Protein AF-A0A4D6KUK0-F1 (afdb_monomer_lite)

Foldseek 3Di:
DPPWDKDFAPPVLQVLLVCLLPPPPPPLLLLLLLLVVVLLVQLVQVVVVCVVPVPDPDAFEWEWEQDLVQQKIKIWTQGQWDALVCLRPPCDSSNSSLVSFAQKKWKWFDGQVHAIWIWIDGPHRIITIDGDPDDPDDNGTMMIMGRGDPPDPVSSVCSDPVSVLVSCVVRVLLRLHFYWYADPPDPPRTDGSNCVNVVLVVVVVVVVVVVPVPDPVVNVLLVLLQDDPVVLVVVCSVDVVSVCLCVDPVSVVSNVCSVVCVVPDVQQFPFDWDFDFDPDDQDRPTWTWGFTHPVSPDTDTQDDQPVVPPPQSFHKDWFADDADVQWTWIDGQQWIKIARSVVGDIDTQDDAPPPPDPPQKDKDKAWADWFADPVVRWTKTKIKIAIDGNPVDPDDPPDDDPNAIWIWMATPVVSHIDTQPDDSPPFDDPDSHQWHDDDQWIWGFGDDPDPDTDIDIGHPHPRPDD

pLDDT: mean 72.42, std 16.6, range [29.09, 96.31]

InterPro domains:
  IPR001404 Heat shock protein Hsp90 family [PTHR11528] (92-188)
  IPR013187 F-box associated beta-propeller, type 3 [PF08268] (316-460)
  IPR017451 F-box associated beta-propeller domain [TIGR01640] (323-460)
  IPR020575 Heat shock protein Hsp90, N-terminal [PR00775] (5-25)
  IPR020575 Heat shock protein Hsp90, N-terminal [PR00775] (26-48)
  IPR020575 Heat shock protein Hsp90, N-terminal [PR00775] (72-89)
  IPR036047 F-box-like domain superfamily [SSF81383] (210-263)
  IPR036890 Histidine kinase/HSP90-like ATPase superfamily [G3DSA:3.30.565.10] (29-193)
  IPR036890 Histidine kinase/HSP90-like ATPase superfamily [SSF55874] (13-186)

Organism: Vigna unguiculata (NCBI:txid3917)

Radius of gyration: 30.19 Å; chains: 1; bounding box: 70×59×85 Å

Secondary structure (DSSP, 8-state):
-----EEE--HHHHHHHHHIIIII-S-TTHHHHHHHHHHHHHHHHHHHHHTT-TT-----EEEEEEETTTTEEEEEE-S----HHHHHH-S-TGGGGGGGTEEEEEEEEE-TTS-EEEEEEESSSEEEEEE--SS---SSEEEEEEEE-TT-GGGGGGGSHHHHHHHHHHH-TT--SEEEEE-TTSSSSEEE--THHHHHHHHHHHHHHHHTTTS-HHHHHHHHHTS-HHHHHHHHTT-HHHHGGGG-HHHHHHHHHHHHTTSS-TTTT--EEEEE--SS-S----EEEEEESTTS-EEEEEPPPGGG-SS-SSPPEE-SSS-BTTBEEEEETTEEEEEETTTTEEEEEPPPGGG---TTEEEEEEEEEEEEETTTTEEEEEEEEEEEE-TTS-----S-S-SS-EEEEEETTTTEEEE----TTS-B-S-GGGEEEETTEEEEE-B-SSS--PEEEEETTTTT--

Structure (mmCIF, N/CA/C/O backbone):
data_AF-A0A4D6KUK0-F1
#
_entry.id   AF-A0A4D6KUK0-F1
#
loop_
_atom_site.group_PDB
_atom_site.id
_atom_site.type_symbol
_atom_site.label_atom_id
_atom_site.label_alt_id
_atom_site.label_comp_id
_atom_site.label_asym_id
_atom_site.label_entity_id
_atom_site.label_seq_id
_atom_site.pdbx_PDB_ins_code
_atom_site.Cartn_x
_atom_site.Cartn_y
_atom_site.Cartn_z
_atom_site.occupancy
_atom_site.B_iso_or_equiv
_atom_site.auth_seq_id
_atom_site.auth_comp_id
_atom_site.auth_asym_id
_atom_site.auth_atom_id
_atom_site.pdbx_PDB_model_num
ATOM 1 N N . MET A 1 1 ? -32.648 -25.302 21.376 1.00 31.83 1 MET A N 1
ATOM 2 C CA . MET A 1 1 ? -31.334 -25.641 20.797 1.00 31.83 1 MET A CA 1
ATOM 3 C C . MET A 1 1 ? -31.353 -25.098 19.383 1.00 31.83 1 MET A C 1
ATOM 5 O O . MET A 1 1 ? -32.069 -25.648 18.558 1.00 31.83 1 MET A O 1
ATOM 9 N N . ALA A 1 2 ? -30.757 -23.925 19.165 1.00 39.00 2 ALA A N 1
ATOM 10 C CA . ALA A 1 2 ? -30.670 -23.340 17.830 1.00 39.00 2 ALA A CA 1
ATOM 11 C C . ALA A 1 2 ? -29.708 -24.192 16.985 1.00 39.00 2 ALA A C 1
ATOM 13 O O . ALA A 1 2 ? -28.796 -24.807 17.531 1.00 39.00 2 ALA A O 1
ATOM 14 N N . ASN A 1 3 ? -29.966 -24.299 15.682 1.00 43.12 3 ASN A N 1
ATOM 15 C CA . ASN A 1 3 ? -29.144 -25.073 14.752 1.00 43.12 3 ASN A CA 1
ATOM 16 C C . ASN A 1 3 ? -27.773 -24.400 14.571 1.00 43.12 3 ASN A C 1
ATOM 18 O O . ASN A 1 3 ? -27.581 -23.640 13.622 1.00 43.12 3 ASN A O 1
ATOM 22 N N . ASP A 1 4 ? -26.829 -24.688 15.463 1.00 57.94 4 ASP A N 1
ATOM 23 C CA . ASP A 1 4 ? -25.435 -24.270 15.327 1.00 57.94 4 ASP A CA 1
ATOM 24 C C . ASP A 1 4 ? -24.815 -25.036 14.151 1.00 57.94 4 ASP A C 1
ATOM 26 O O . ASP A 1 4 ? -24.524 -26.233 14.228 1.00 57.94 4 ASP A O 1
ATOM 30 N N . LYS A 1 5 ? -24.678 -24.365 13.005 1.00 67.44 5 LYS A N 1
ATOM 31 C CA . LYS A 1 5 ? -24.100 -24.972 11.806 1.00 67.44 5 LYS A CA 1
ATOM 32 C C . LYS A 1 5 ? -22.582 -24.847 11.878 1.00 67.44 5 LYS A C 1
ATOM 34 O O . LYS A 1 5 ? -22.045 -23.745 11.819 1.00 67.44 5 LYS A O 1
ATOM 39 N N . VAL A 1 6 ? -21.893 -25.982 11.970 1.00 72.94 6 VAL A N 1
ATOM 40 C CA . VAL A 1 6 ? -20.436 -26.032 11.798 1.00 72.94 6 VAL A CA 1
ATOM 41 C C . VAL A 1 6 ? -20.121 -25.690 10.343 1.00 72.94 6 VAL A C 1
ATOM 43 O O . VAL A 1 6 ? -20.594 -26.362 9.423 1.00 72.94 6 VAL A O 1
ATOM 46 N N . LEU A 1 7 ? -19.348 -24.628 10.139 1.00 72.25 7 LEU A N 1
ATOM 47 C CA . LEU A 1 7 ? -18.864 -24.192 8.837 1.00 72.25 7 LEU A CA 1
ATOM 48 C C . LEU A 1 7 ? -17.398 -24.600 8.687 1.00 72.25 7 LEU A C 1
ATOM 50 O O . LEU A 1 7 ? -16.639 -24.664 9.655 1.00 72.25 7 LEU A O 1
ATOM 54 N N . VAL A 1 8 ? -17.001 -24.910 7.458 1.00 65.88 8 VAL A N 1
ATOM 55 C CA . VAL A 1 8 ? -15.629 -25.296 7.120 1.00 65.88 8 VAL A CA 1
ATOM 56 C C . VAL A 1 8 ? -15.049 -24.193 6.244 1.00 65.88 8 VAL A C 1
ATOM 58 O O . VAL A 1 8 ? -15.704 -23.739 5.310 1.00 65.88 8 VAL A O 1
ATOM 61 N N . LEU A 1 9 ? -13.834 -23.756 6.559 1.00 62.34 9 LEU A N 1
ATOM 62 C CA . LEU A 1 9 ? -13.029 -22.879 5.722 1.00 62.34 9 LEU A CA 1
ATOM 63 C C . LEU A 1 9 ? -12.838 -23.553 4.361 1.00 62.34 9 LEU A C 1
ATOM 65 O O . LEU A 1 9 ? -12.322 -24.671 4.283 1.00 62.34 9 LEU A O 1
ATOM 69 N N . GLU A 1 10 ? -13.252 -22.876 3.292 1.00 56.31 10 GLU A N 1
ATOM 70 C CA . GLU A 1 10 ? -13.061 -23.367 1.929 1.00 56.31 10 GLU A CA 1
ATOM 71 C C . GLU A 1 10 ? -11.571 -23.621 1.634 1.00 56.31 10 GLU A C 1
ATOM 73 O O . GLU A 1 10 ? -10.675 -23.028 2.247 1.00 56.31 10 GLU A O 1
ATOM 78 N N . GLY A 1 11 ? -11.299 -24.550 0.708 1.00 48.12 11 GLY A N 1
ATOM 79 C CA . GLY A 1 11 ? -9.991 -25.190 0.518 1.00 48.12 11 GLY A CA 1
ATOM 80 C C . GLY A 1 11 ? -8.792 -24.237 0.436 1.00 48.12 11 GLY A C 1
ATOM 81 O O . GLY A 1 11 ? -7.733 -24.555 0.980 1.00 48.12 11 GLY A O 1
ATOM 82 N N . GLU A 1 12 ? -8.959 -23.048 -0.145 1.00 51.78 12 GLU A N 1
ATOM 83 C CA . GLU A 1 12 ? -7.904 -22.034 -0.260 1.00 51.78 12 GLU A CA 1
ATOM 84 C C . GLU A 1 12 ? -7.486 -21.449 1.101 1.00 51.78 12 GLU A C 1
ATOM 86 O O . GLU A 1 12 ? -6.293 -21.335 1.383 1.00 51.78 12 GLU A O 1
ATOM 91 N N . MET A 1 13 ? -8.429 -21.172 2.009 1.00 56.41 13 MET A N 1
ATOM 92 C CA . MET A 1 13 ? -8.126 -20.610 3.335 1.00 56.41 13 MET A CA 1
ATOM 93 C C . MET A 1 13 ? -7.450 -21.629 4.263 1.00 56.41 13 MET A C 1
ATOM 95 O O . MET A 1 13 ? -6.556 -21.281 5.040 1.00 56.41 13 MET A O 1
ATOM 99 N N . SER A 1 14 ? -7.816 -22.910 4.146 1.00 54.94 14 SER A N 1
ATOM 100 C CA . SER A 1 14 ? -7.134 -24.000 4.861 1.00 54.94 14 SER A CA 1
ATOM 101 C C . SER A 1 14 ? -5.665 -24.142 4.427 1.00 54.94 14 SER A C 1
ATOM 103 O O . SER A 1 14 ? -4.779 -24.423 5.243 1.00 54.94 14 SER A O 1
ATOM 105 N N . LEU A 1 15 ? -5.393 -23.880 3.144 1.00 55.16 15 LEU A N 1
ATOM 106 C CA . LEU A 1 15 ? -4.061 -23.911 2.556 1.00 55.16 15 LEU A CA 1
ATOM 107 C C . LEU A 1 15 ? -3.244 -22.683 2.977 1.00 55.16 15 LEU A C 1
ATOM 109 O O . LEU A 1 15 ? -2.075 -22.840 3.333 1.00 55.16 15 LEU A O 1
ATOM 113 N N . VAL A 1 16 ? -3.877 -21.505 3.055 1.00 56.91 16 VAL A N 1
ATOM 114 C CA . VAL A 1 16 ? -3.287 -20.273 3.606 1.00 56.91 16 VAL A CA 1
ATOM 115 C C . VAL A 1 16 ? -2.869 -20.469 5.063 1.00 56.91 16 VAL A C 1
ATOM 117 O O . VAL A 1 16 ? -1.716 -20.212 5.392 1.00 56.91 16 VAL A O 1
ATOM 120 N N . LEU A 1 17 ? -3.732 -21.007 5.931 1.00 59.53 17 LEU A N 1
ATOM 121 C CA . LEU A 1 17 ? -3.384 -21.303 7.332 1.00 59.53 17 LEU A CA 1
ATOM 122 C C . LEU A 1 17 ? -2.200 -22.277 7.450 1.00 59.53 17 LEU A C 1
ATOM 124 O O . LEU A 1 17 ? -1.288 -22.091 8.264 1.00 59.53 17 LEU A O 1
ATOM 128 N N . ARG A 1 18 ? -2.182 -23.314 6.604 1.00 58.62 18 ARG A N 1
ATOM 129 C CA . ARG A 1 18 ? -1.094 -24.298 6.550 1.00 58.62 18 ARG A CA 1
ATOM 130 C C . ARG A 1 18 ? 0.217 -23.691 6.037 1.00 58.62 18 ARG A C 1
ATOM 132 O O . ARG A 1 18 ? 1.278 -24.082 6.524 1.00 58.62 18 ARG A O 1
ATOM 139 N N . GLN A 1 19 ? 0.166 -22.757 5.088 1.00 54.38 19 GLN A N 1
ATOM 140 C CA . GLN A 1 19 ? 1.334 -22.031 4.577 1.00 54.38 19 GLN A CA 1
ATOM 141 C C . GLN A 1 19 ? 1.805 -20.924 5.531 1.00 54.38 19 GLN A C 1
ATOM 143 O O . GLN A 1 19 ? 3.010 -20.738 5.692 1.00 54.38 19 GLN A O 1
ATOM 148 N N . MET A 1 20 ? 0.910 -20.233 6.237 1.00 55.16 20 MET A N 1
ATOM 149 C CA . MET A 1 20 ? 1.272 -19.235 7.251 1.00 55.16 20 MET A CA 1
ATOM 150 C C . MET A 1 20 ? 2.105 -19.855 8.372 1.00 55.16 20 MET A C 1
ATOM 152 O O . MET A 1 20 ? 3.148 -19.311 8.730 1.00 55.16 20 MET A O 1
ATOM 156 N N . ASN A 1 21 ? 1.711 -21.042 8.846 1.00 56.00 21 ASN A N 1
ATOM 157 C CA . ASN A 1 21 ? 2.468 -21.797 9.848 1.00 56.00 21 ASN A CA 1
ATOM 158 C C . ASN A 1 21 ? 3.821 -22.329 9.340 1.00 56.00 21 ASN A C 1
ATOM 160 O O . ASN A 1 21 ? 4.686 -22.635 10.159 1.00 56.00 21 ASN A O 1
ATOM 164 N N . LYS A 1 22 ? 4.009 -22.480 8.020 1.00 49.19 22 LYS A N 1
ATOM 165 C CA . LYS A 1 22 ? 5.218 -23.087 7.431 1.00 49.19 22 LYS A CA 1
ATOM 166 C C . LYS A 1 22 ? 6.197 -22.097 6.803 1.00 49.19 22 LYS A C 1
ATOM 168 O O . LYS A 1 22 ? 7.374 -22.429 6.726 1.00 49.19 22 LYS A O 1
ATOM 173 N N . THR A 1 23 ? 5.741 -20.938 6.327 1.00 43.00 23 THR A N 1
ATOM 174 C CA . THR A 1 23 ? 6.526 -20.156 5.353 1.00 43.00 23 THR A CA 1
ATOM 175 C C . THR A 1 23 ? 6.475 -18.634 5.487 1.00 43.00 23 THR A C 1
ATOM 177 O O . THR A 1 23 ? 7.393 -18.000 4.982 1.00 43.00 23 THR A O 1
ATOM 180 N N . PHE A 1 24 ? 5.490 -18.018 6.158 1.00 40.91 24 PHE A N 1
ATOM 181 C CA . PHE A 1 24 ? 5.277 -16.565 5.986 1.00 40.91 24 PHE A CA 1
ATOM 182 C C . PHE A 1 24 ? 5.504 -15.656 7.197 1.00 40.91 24 PHE A C 1
ATOM 184 O O . PHE A 1 24 ? 5.640 -14.453 7.002 1.00 40.91 24 PHE A O 1
ATOM 191 N N . TYR A 1 25 ? 5.643 -16.175 8.420 1.00 49.34 25 TYR A N 1
ATOM 192 C CA . TYR A 1 25 ? 5.899 -15.311 9.578 1.00 49.34 25 TYR A CA 1
ATOM 193 C C . TYR A 1 25 ? 6.971 -15.882 10.501 1.00 49.34 25 TYR A C 1
ATOM 195 O O . TYR A 1 25 ? 6.686 -16.493 11.528 1.00 49.34 25 TYR A O 1
ATOM 203 N N . SER A 1 26 ? 8.234 -15.610 10.166 1.00 52.97 26 SER A N 1
ATOM 204 C CA . SER A 1 26 ? 9.346 -15.709 11.125 1.00 52.97 26 SER A CA 1
ATOM 205 C C . SER A 1 26 ? 9.094 -14.809 12.342 1.00 52.97 26 SER A C 1
ATOM 207 O O . SER A 1 26 ? 9.522 -15.115 13.452 1.00 52.97 26 SER A O 1
ATOM 209 N N . ASN A 1 27 ? 8.364 -13.707 12.131 1.00 68.69 27 ASN A N 1
ATOM 210 C CA . ASN A 1 27 ? 8.015 -12.732 13.147 1.00 68.69 27 ASN A CA 1
ATOM 211 C C . ASN A 1 27 ? 6.562 -12.907 13.613 1.00 68.69 27 ASN A C 1
ATOM 213 O O . ASN A 1 27 ? 5.620 -12.460 12.959 1.00 68.69 27 ASN A O 1
ATOM 217 N N . LYS A 1 28 ? 6.391 -13.550 14.770 1.00 76.56 28 LYS A N 1
ATOM 218 C CA . LYS A 1 28 ? 5.080 -13.812 15.376 1.00 76.56 28 LYS A CA 1
ATOM 219 C C . LYS A 1 28 ? 4.413 -12.558 15.933 1.00 76.56 28 LYS A C 1
ATOM 221 O O . LYS A 1 28 ? 3.230 -12.627 16.211 1.00 76.56 28 LYS A O 1
ATOM 226 N N . GLU A 1 29 ? 5.116 -11.433 16.060 1.00 83.38 29 GLU A N 1
ATOM 227 C CA . GLU A 1 29 ? 4.577 -10.170 16.590 1.00 83.38 29 GLU A CA 1
ATOM 228 C C . GLU A 1 29 ? 3.501 -9.537 15.690 1.00 83.38 29 GLU A C 1
ATOM 230 O O . GLU A 1 29 ? 2.714 -8.707 16.147 1.00 83.38 29 GLU A O 1
ATOM 235 N N . ILE A 1 30 ? 3.461 -9.933 14.413 1.00 80.94 30 ILE A N 1
ATOM 236 C CA . ILE A 1 30 ? 2.616 -9.328 13.377 1.00 80.94 30 ILE A CA 1
ATOM 237 C C . ILE A 1 30 ? 1.115 -9.400 13.689 1.00 80.94 30 ILE A C 1
ATOM 239 O O . ILE A 1 30 ? 0.361 -8.533 13.256 1.00 80.94 30 ILE A O 1
ATOM 243 N N . PHE A 1 31 ? 0.668 -10.398 14.464 1.00 86.94 31 PHE A N 1
ATOM 244 C CA . PHE A 1 31 ? -0.760 -10.586 14.732 1.00 86.94 31 PHE A CA 1
ATOM 245 C C . PHE A 1 31 ? -1.378 -9.344 15.381 1.00 86.94 31 PHE A C 1
ATOM 247 O O . PHE A 1 31 ? -2.496 -8.958 15.052 1.00 86.94 31 PHE A O 1
ATOM 254 N N . LEU A 1 32 ? -0.636 -8.689 16.281 1.00 89.94 32 LEU A N 1
ATOM 255 C CA . LEU A 1 32 ? -1.139 -7.531 17.006 1.00 89.94 32 LEU A CA 1
ATOM 256 C C . LEU A 1 32 ? -1.272 -6.318 16.078 1.00 89.94 32 LEU A C 1
ATOM 258 O O . LEU A 1 32 ? -2.237 -5.567 16.194 1.00 89.94 32 LEU A O 1
ATOM 262 N N . GLN A 1 33 ? -0.346 -6.160 15.126 1.00 87.38 33 GLN A N 1
ATOM 263 C CA . GLN A 1 33 ? -0.426 -5.130 14.089 1.00 87.38 33 GLN A CA 1
ATOM 264 C C . GLN A 1 33 ? -1.673 -5.323 13.219 1.00 87.38 33 GLN A C 1
ATOM 266 O O . GLN A 1 33 ? -2.439 -4.379 13.033 1.00 87.38 33 GLN A O 1
ATOM 271 N N . GLU A 1 34 ? -1.894 -6.539 12.715 1.00 87.19 34 GLU A N 1
ATOM 272 C CA . GLU A 1 34 ? -3.031 -6.847 11.840 1.00 87.19 34 GLU A CA 1
ATOM 273 C C . GLU A 1 34 ? -4.373 -6.618 12.544 1.00 87.19 34 GLU A C 1
ATOM 275 O O . GLU A 1 34 ? -5.272 -5.986 11.987 1.00 87.19 34 GLU A O 1
ATOM 280 N N . LEU A 1 35 ? -4.505 -7.052 13.801 1.00 91.31 35 LEU A N 1
ATOM 281 C CA . LEU A 1 35 ? -5.744 -6.859 14.553 1.00 91.31 35 LEU A CA 1
ATOM 282 C C . LEU A 1 35 ? -6.026 -5.391 14.886 1.00 91.31 35 LEU A C 1
ATOM 284 O O . LEU A 1 35 ? -7.169 -4.954 14.767 1.00 91.31 35 LEU A O 1
ATOM 288 N N . ILE A 1 36 ? -5.007 -4.611 15.259 1.00 91.88 36 ILE A N 1
ATOM 289 C CA . ILE A 1 36 ? -5.182 -3.175 15.528 1.00 91.88 36 ILE A CA 1
ATOM 290 C C . ILE A 1 36 ? -5.509 -2.414 14.233 1.00 91.88 36 ILE A C 1
ATOM 292 O O . ILE A 1 36 ? -6.356 -1.519 14.250 1.00 91.88 36 ILE A O 1
ATOM 296 N N . ASN A 1 37 ? -4.902 -2.783 13.099 1.00 86.00 37 ASN A N 1
ATOM 297 C CA . ASN A 1 37 ? -5.253 -2.220 11.792 1.00 86.00 37 ASN A CA 1
ATOM 298 C C . ASN A 1 37 ? -6.716 -2.515 11.428 1.00 86.00 37 ASN A C 1
ATOM 300 O O . ASN A 1 37 ? -7.438 -1.615 11.000 1.00 86.00 37 ASN A O 1
ATOM 304 N N . ASN A 1 38 ? -7.178 -3.749 11.645 1.00 86.44 38 ASN A N 1
ATOM 305 C CA . ASN A 1 38 ? -8.568 -4.131 11.390 1.00 86.44 38 ASN A CA 1
ATOM 306 C C . ASN A 1 38 ? -9.551 -3.360 12.283 1.00 86.44 38 ASN A C 1
ATOM 308 O O . ASN A 1 38 ? -10.551 -2.845 11.780 1.00 86.44 38 ASN A O 1
ATOM 312 N N . ALA A 1 39 ? -9.229 -3.200 13.568 1.00 90.56 39 ALA A N 1
ATOM 313 C CA . ALA A 1 39 ? -9.993 -2.366 14.493 1.00 90.56 39 ALA A CA 1
ATOM 314 C C . ALA A 1 39 ? -10.056 -0.896 14.031 1.00 90.56 39 ALA A C 1
ATOM 316 O O . ALA A 1 39 ? -11.126 -0.290 14.017 1.00 90.56 39 ALA A O 1
ATOM 317 N N . SER A 1 40 ? -8.933 -0.322 13.582 1.00 87.69 40 SER A N 1
ATOM 318 C CA . SER A 1 40 ? -8.895 1.042 13.031 1.00 87.69 40 SER A CA 1
ATOM 319 C C . SER A 1 40 ? -9.774 1.187 11.789 1.00 87.69 40 SER A C 1
ATOM 321 O O . SER A 1 40 ? -10.546 2.137 11.696 1.00 87.69 40 SER A O 1
ATOM 323 N N . ASN A 1 41 ? -9.724 0.220 10.869 1.00 83.19 41 ASN A N 1
ATOM 324 C CA . ASN A 1 41 ? -10.568 0.219 9.673 1.00 83.19 41 ASN A CA 1
ATOM 325 C C . ASN A 1 41 ? -12.064 0.140 10.029 1.00 83.19 41 ASN A C 1
ATOM 327 O O . ASN A 1 41 ? -12.898 0.766 9.372 1.00 83.19 41 ASN A O 1
ATOM 331 N N . ALA A 1 42 ? -12.422 -0.616 11.072 1.00 85.62 42 ALA A N 1
ATOM 332 C CA . ALA A 1 42 ? -13.796 -0.684 11.567 1.00 85.62 42 ALA A CA 1
ATOM 333 C C . ALA A 1 42 ? -14.261 0.657 12.163 1.00 85.62 42 ALA A C 1
ATOM 335 O O . ALA A 1 42 ? -15.418 1.046 11.967 1.00 85.62 42 ALA A O 1
ATOM 336 N N . LEU A 1 43 ? -13.365 1.381 12.844 1.00 86.31 43 LEU A N 1
ATOM 337 C CA . LEU A 1 43 ? -13.613 2.733 13.355 1.00 86.31 43 LEU A CA 1
ATOM 338 C C . LEU A 1 43 ? -13.758 3.766 12.223 1.00 86.31 43 LEU A C 1
ATOM 340 O O . LEU A 1 43 ? -14.640 4.623 12.291 1.00 86.31 43 LEU A O 1
ATOM 344 N N . ASP A 1 44 ? -12.976 3.644 11.148 1.00 82.44 44 ASP A N 1
ATOM 345 C CA . ASP A 1 44 ? -13.105 4.490 9.953 1.00 82.44 44 ASP A CA 1
ATOM 346 C C . ASP A 1 44 ? -14.455 4.292 9.248 1.00 82.44 44 ASP A C 1
ATOM 348 O O . ASP A 1 44 ? -15.102 5.263 8.842 1.00 82.44 44 ASP A O 1
ATOM 352 N N . LYS A 1 45 ? -14.921 3.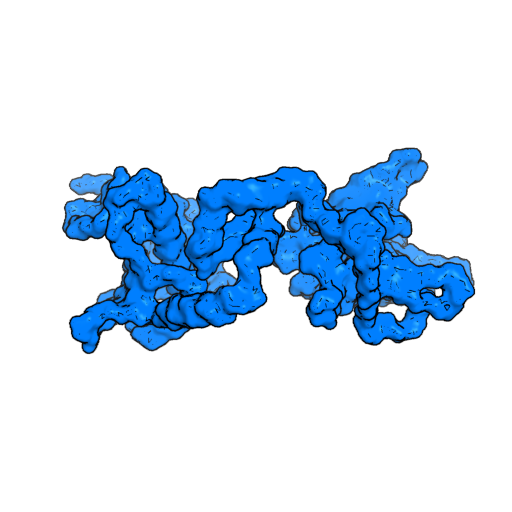040 9.138 1.00 80.94 45 LYS A N 1
ATOM 353 C CA . LYS A 1 45 ? -16.227 2.719 8.541 1.00 80.94 45 LYS A CA 1
ATOM 354 C C . LYS A 1 45 ? -17.382 3.346 9.321 1.00 80.94 45 LYS A C 1
ATOM 356 O O . LYS A 1 45 ? -18.192 4.059 8.732 1.00 80.94 45 LYS A O 1
ATOM 361 N N . ILE A 1 46 ? -17.427 3.171 10.646 1.00 81.19 46 ILE A N 1
ATOM 362 C CA . ILE A 1 46 ? -18.486 3.798 11.453 1.00 81.19 46 ILE A CA 1
ATOM 363 C C . ILE A 1 46 ? -18.366 5.324 11.466 1.00 81.19 46 ILE A C 1
ATOM 365 O O . ILE A 1 46 ? -19.370 6.038 11.504 1.00 81.19 46 ILE A O 1
ATOM 369 N N . GLN A 1 47 ? -17.141 5.855 11.399 1.00 79.94 47 GLN A N 1
ATOM 370 C CA . GLN A 1 47 ? -16.926 7.284 11.240 1.00 79.94 47 GLN A CA 1
ATOM 371 C C . GLN A 1 47 ? -17.596 7.788 9.969 1.00 79.94 47 GLN A C 1
ATOM 373 O O . GLN A 1 47 ? -18.330 8.770 10.042 1.00 79.94 47 GLN A O 1
ATOM 378 N N . PHE A 1 48 ? -17.415 7.116 8.838 1.00 71.44 48 PHE A N 1
ATOM 379 C CA . PHE A 1 48 ? -18.080 7.475 7.590 1.00 71.44 48 PHE A CA 1
ATOM 380 C C . PHE A 1 48 ? -19.617 7.426 7.705 1.00 71.44 48 PHE A C 1
ATOM 382 O O . PHE A 1 48 ? -20.284 8.400 7.359 1.00 71.44 48 PHE A O 1
ATOM 389 N N . GLU A 1 49 ? -20.183 6.368 8.289 1.00 70.12 49 GLU A N 1
ATOM 390 C CA . GLU A 1 49 ? -21.641 6.221 8.459 1.00 70.12 49 GLU A CA 1
ATOM 391 C C . GLU A 1 49 ? -22.260 7.236 9.433 1.00 70.12 49 GLU A C 1
ATOM 393 O O . GLU A 1 49 ? -23.377 7.712 9.234 1.00 70.12 49 GLU A O 1
ATOM 398 N N . SER A 1 50 ? -21.523 7.662 10.460 1.00 67.44 50 SER A N 1
ATOM 399 C CA . SER A 1 50 ? -22.002 8.703 11.384 1.00 67.44 50 SER A CA 1
ATOM 400 C C . SER A 1 50 ? -22.215 10.071 10.715 1.00 67.44 50 SER A C 1
ATOM 402 O O . SER A 1 50 ? -22.981 10.890 11.222 1.00 67.44 50 SER A O 1
ATOM 404 N N . HIS A 1 51 ? -21.572 10.330 9.566 1.00 61.94 51 HIS A N 1
ATOM 405 C CA . HIS A 1 51 ? -21.793 11.564 8.800 1.00 61.94 51 HIS A CA 1
ATOM 406 C C . HIS A 1 51 ? -23.143 11.558 8.068 1.00 61.94 51 HIS A C 1
ATOM 408 O O . HIS A 1 51 ? -23.669 12.626 7.760 1.00 61.94 51 HIS A O 1
ATOM 414 N N . THR A 1 52 ? -23.723 10.379 7.816 1.00 61.31 52 THR A N 1
ATOM 415 C CA . THR A 1 52 ? -25.063 10.220 7.229 1.00 61.31 52 THR A CA 1
ATOM 416 C C . THR A 1 52 ? -26.143 10.057 8.303 1.00 61.31 52 THR A C 1
ATOM 418 O O . THR A 1 52 ? -27.215 10.641 8.164 1.00 61.31 52 THR A O 1
ATOM 421 N N . ASN A 1 53 ? -25.848 9.374 9.417 1.00 56.19 53 ASN A N 1
ATOM 422 C CA . ASN A 1 53 ? -26.763 9.188 10.550 1.00 56.19 53 ASN A CA 1
ATOM 423 C C . ASN A 1 53 ? -26.214 9.821 11.846 1.00 56.19 53 ASN A C 1
ATOM 425 O O . ASN A 1 53 ? -25.405 9.228 12.558 1.00 56.19 53 ASN A O 1
ATOM 429 N N . LYS A 1 54 ? -26.718 11.014 12.204 1.00 54.03 54 LYS A N 1
ATOM 430 C CA . LYS A 1 54 ? -26.267 11.835 13.357 1.00 54.03 54 LYS A CA 1
ATOM 431 C C . LYS A 1 54 ? -26.488 11.223 14.755 1.00 54.03 54 LYS A C 1
ATOM 433 O O . LYS A 1 54 ? -26.087 11.832 15.742 1.00 54.03 54 LYS A O 1
ATOM 438 N N . ASN A 1 55 ? -27.106 10.047 14.858 1.00 56.03 55 ASN A N 1
ATOM 439 C CA . ASN A 1 55 ? -27.441 9.406 16.137 1.00 56.03 55 ASN A CA 1
ATOM 440 C C . ASN A 1 55 ? -26.305 8.547 16.730 1.00 56.03 55 ASN A C 1
ATOM 442 O O . ASN A 1 55 ? -26.500 7.916 17.764 1.00 56.03 55 ASN A O 1
ATOM 446 N N . ILE A 1 56 ? -25.120 8.515 16.110 1.00 56.06 56 ILE A N 1
ATOM 447 C CA . ILE A 1 56 ? -23.977 7.715 16.575 1.00 56.06 56 ILE A CA 1
ATOM 448 C C . ILE A 1 56 ? -22.960 8.637 17.269 1.00 56.06 56 ILE A C 1
ATOM 450 O O . ILE A 1 56 ? -22.096 9.224 16.617 1.00 56.06 56 ILE A O 1
ATOM 454 N N . LEU A 1 57 ? -23.079 8.775 18.594 1.00 55.56 57 LEU A N 1
ATOM 455 C CA . LEU A 1 57 ? -22.278 9.679 19.444 1.00 55.56 57 LEU A CA 1
ATOM 456 C C . LEU A 1 57 ? -21.282 8.950 20.374 1.00 55.56 57 LEU A C 1
ATOM 458 O O . LEU A 1 57 ? -20.767 9.554 21.311 1.00 55.56 57 LEU A O 1
ATOM 462 N N . ASP A 1 58 ? -20.997 7.673 20.111 1.00 65.88 58 ASP A N 1
ATOM 463 C CA . ASP A 1 58 ? -20.100 6.863 20.948 1.00 65.88 58 ASP A CA 1
ATOM 464 C C . ASP A 1 58 ? -18.608 7.157 20.709 1.00 65.88 58 ASP A C 1
ATOM 466 O O . ASP A 1 58 ? -18.176 7.457 19.590 1.00 65.88 58 ASP A O 1
ATOM 470 N N . ASP A 1 59 ? -17.819 7.032 21.783 1.00 78.00 59 ASP A N 1
ATOM 471 C CA . ASP A 1 59 ? -16.363 7.201 21.771 1.00 78.00 59 ASP A CA 1
ATOM 472 C C . ASP A 1 59 ? -15.687 6.125 20.904 1.00 78.00 59 ASP A C 1
ATOM 474 O O . ASP A 1 59 ? -16.007 4.940 20.999 1.00 78.00 59 ASP A O 1
ATOM 478 N N . ARG A 1 60 ? -14.749 6.552 20.049 1.00 89.06 60 ARG A N 1
ATOM 479 C CA . ARG A 1 60 ? -14.091 5.721 19.027 1.00 89.06 60 ARG A CA 1
ATOM 480 C C . ARG A 1 60 ? -12.710 5.315 19.488 1.00 89.06 60 ARG A C 1
ATOM 482 O O . ARG A 1 60 ? -11.731 6.049 19.326 1.00 89.06 60 ARG A O 1
ATOM 489 N N . VAL A 1 61 ? -12.650 4.137 20.079 1.00 92.62 61 VAL A N 1
ATOM 490 C CA . VAL A 1 61 ? -11.470 3.645 20.781 1.00 92.62 61 VAL A CA 1
ATOM 491 C C . VAL A 1 61 ? -11.188 2.190 20.450 1.00 92.62 61 VAL A C 1
ATOM 493 O O . VAL A 1 61 ? -12.102 1.411 20.164 1.00 92.62 61 VAL A O 1
ATOM 496 N N . ILE A 1 62 ? -9.906 1.845 20.541 1.00 95.12 62 ILE A N 1
ATOM 497 C CA . ILE A 1 62 ? -9.394 0.476 20.538 1.00 95.12 62 ILE A CA 1
ATOM 498 C C . ILE A 1 62 ? -8.912 0.177 21.957 1.00 95.12 62 ILE A C 1
ATOM 500 O O . ILE A 1 62 ? -8.234 0.996 22.580 1.00 95.12 62 ILE A O 1
ATOM 504 N N . ARG A 1 63 ? -9.262 -0.988 22.488 1.00 95.44 63 ARG A N 1
ATOM 505 C CA . ARG A 1 63 ? -8.945 -1.424 23.848 1.00 95.44 63 ARG A CA 1
ATOM 506 C C . ARG A 1 63 ? -8.259 -2.782 23.805 1.00 95.44 63 ARG A C 1
ATOM 508 O O . ARG A 1 63 ? -8.734 -3.699 23.146 1.00 95.44 63 ARG A O 1
ATOM 515 N N . LEU A 1 64 ? -7.150 -2.902 24.520 1.00 96.31 64 LEU A N 1
ATOM 516 C CA . LEU A 1 64 ? -6.370 -4.123 24.665 1.00 96.31 64 LEU A CA 1
ATOM 517 C C . LEU A 1 64 ? -6.503 -4.617 26.106 1.00 96.31 64 LEU A C 1
ATOM 519 O O . LEU A 1 64 ? -6.222 -3.865 27.040 1.00 96.31 64 LEU A O 1
ATOM 523 N N . VAL A 1 65 ? -6.925 -5.867 26.288 1.00 95.06 65 VAL A N 1
ATOM 524 C CA . VAL A 1 65 ? -7.147 -6.475 27.608 1.00 95.06 65 VAL A CA 1
ATOM 525 C C . VAL A 1 65 ? -6.345 -7.770 27.725 1.00 95.06 65 VAL A C 1
ATOM 527 O O . VAL A 1 65 ? -6.812 -8.823 27.276 1.00 95.06 65 VAL A O 1
ATOM 530 N N . PRO A 1 66 ? -5.127 -7.723 28.288 1.00 94.38 66 PRO A N 1
ATOM 531 C CA . PRO A 1 66 ? -4.401 -8.926 28.661 1.00 94.38 66 PRO A CA 1
ATOM 532 C C . PRO A 1 66 ? -4.990 -9.507 29.952 1.00 94.38 66 PRO A C 1
ATOM 534 O O . PRO A 1 66 ? -5.108 -8.813 30.956 1.00 94.38 66 PRO A O 1
ATOM 537 N N . HIS A 1 67 ? -5.320 -10.796 29.951 1.00 91.38 67 HIS A N 1
ATOM 538 C CA . HIS A 1 67 ? -5.824 -11.512 31.121 1.00 91.38 67 HIS A CA 1
ATOM 539 C C . HIS A 1 67 ? -4.899 -12.689 31.435 1.00 91.38 67 HIS A C 1
ATOM 541 O O . HIS A 1 67 ? -5.016 -13.775 30.862 1.00 91.38 67 HIS A O 1
ATOM 547 N N . LYS A 1 68 ? -3.974 -12.484 32.380 1.00 88.69 68 LYS A N 1
ATOM 548 C CA . LYS A 1 68 ? -2.903 -13.450 32.685 1.00 88.69 68 LYS A CA 1
ATOM 549 C C . LYS A 1 68 ? -3.428 -14.792 33.197 1.00 88.69 68 LYS A C 1
ATOM 551 O O . LYS A 1 68 ? -2.975 -15.830 32.727 1.00 88.69 68 LYS A O 1
ATOM 556 N N . ALA A 1 69 ? -4.420 -14.782 34.092 1.00 87.62 69 ALA A N 1
ATOM 557 C CA . ALA A 1 69 ? -4.974 -16.017 34.661 1.00 87.62 69 ALA A CA 1
ATOM 558 C C . ALA A 1 69 ? -5.660 -16.915 33.612 1.00 87.62 69 ALA A C 1
ATOM 560 O O . ALA A 1 69 ? -5.451 -18.124 33.612 1.00 87.62 69 ALA A O 1
ATOM 561 N N . ASN A 1 70 ? -6.404 -16.317 32.675 1.00 89.00 70 ASN A N 1
ATOM 562 C CA . ASN A 1 70 ? -7.096 -17.035 31.601 1.00 89.00 70 ASN A CA 1
ATOM 563 C C . ASN A 1 70 ? -6.212 -17.253 30.364 1.00 89.00 70 ASN A C 1
ATOM 565 O O . ASN A 1 70 ? -6.634 -17.924 29.427 1.00 89.00 70 ASN A O 1
ATOM 569 N N . LYS A 1 71 ? -4.998 -16.685 30.353 1.00 92.50 71 LYS A N 1
ATOM 570 C CA . LYS A 1 71 ? -4.059 -16.691 29.221 1.00 92.50 71 LYS A CA 1
ATOM 571 C C . LYS A 1 71 ? -4.679 -16.153 27.928 1.00 92.50 71 LYS A C 1
ATOM 573 O O . LYS A 1 71 ? -4.420 -16.666 26.837 1.00 92.50 71 LYS A O 1
ATOM 578 N N . THR A 1 72 ? -5.496 -15.109 28.049 1.00 93.94 72 THR A N 1
ATOM 579 C CA . THR A 1 72 ? -6.173 -14.494 26.905 1.00 93.94 72 THR A CA 1
ATOM 580 C C . THR A 1 72 ? -5.720 -13.066 26.672 1.00 93.94 72 THR A C 1
ATOM 582 O O . THR A 1 72 ? -5.501 -12.322 27.625 1.00 93.94 72 THR A O 1
ATOM 585 N N . LEU A 1 73 ? -5.667 -12.658 25.408 1.00 95.38 73 LEU A N 1
ATOM 586 C CA . LEU A 1 73 ? -5.565 -11.257 25.009 1.00 95.38 73 LEU A CA 1
ATOM 587 C C . LEU A 1 73 ? -6.825 -10.886 24.227 1.00 95.38 73 LEU A C 1
ATOM 589 O O . LEU A 1 73 ? -7.131 -11.540 23.230 1.00 95.38 73 LEU A O 1
ATOM 593 N N . SER A 1 74 ? -7.547 -9.860 24.679 1.00 95.69 74 SER A N 1
ATOM 594 C CA . SER A 1 74 ? -8.713 -9.337 23.960 1.00 95.69 74 SER A CA 1
ATOM 595 C C . SER A 1 74 ? -8.401 -8.007 23.286 1.00 95.69 74 SER A C 1
ATOM 597 O O . SER A 1 74 ? -7.803 -7.124 23.902 1.00 95.69 74 SER A O 1
ATOM 599 N N . ILE A 1 75 ? -8.813 -7.871 22.028 1.00 96.19 75 ILE A N 1
ATOM 600 C CA . ILE A 1 75 ? -8.755 -6.636 21.247 1.00 96.19 75 ILE A CA 1
ATOM 601 C C . ILE A 1 75 ? -10.199 -6.220 20.992 1.00 96.19 75 ILE A C 1
ATOM 603 O O . ILE A 1 75 ? -10.948 -6.952 20.351 1.00 96.19 75 ILE A O 1
ATOM 607 N N . ILE A 1 76 ? -10.585 -5.066 21.523 1.00 95.25 76 ILE A N 1
ATOM 608 C CA . ILE A 1 76 ? -11.959 -4.574 21.500 1.00 95.25 76 ILE A CA 1
ATOM 609 C C . ILE A 1 76 ? -11.985 -3.248 20.751 1.00 95.25 76 ILE A C 1
ATOM 611 O O . ILE A 1 76 ? -11.299 -2.302 21.140 1.00 95.25 76 ILE A O 1
ATOM 615 N N . ASP A 1 77 ? -12.799 -3.160 19.708 1.00 94.69 77 ASP A N 1
ATOM 616 C CA . ASP A 1 77 ? -13.078 -1.921 18.995 1.00 94.69 77 ASP A CA 1
ATOM 617 C C . ASP A 1 77 ? -14.548 -1.522 19.120 1.00 94.69 77 ASP A C 1
ATOM 619 O O . ASP A 1 77 ? -15.442 -2.348 19.285 1.00 94.69 77 ASP A O 1
ATOM 623 N N . THR A 1 78 ? -14.782 -0.218 19.033 1.00 92.50 78 THR A N 1
ATOM 624 C CA . THR A 1 78 ? -16.113 0.423 19.038 1.00 92.50 78 THR A CA 1
ATOM 625 C C . THR A 1 78 ? -16.564 0.792 17.614 1.00 92.50 78 THR A C 1
ATOM 627 O O . THR A 1 78 ? -17.364 1.717 17.405 1.00 92.50 78 THR A O 1
ATOM 630 N N . GLY A 1 79 ? -15.999 0.093 16.620 1.00 90.12 79 GLY A N 1
ATOM 631 C CA . GLY A 1 79 ? -16.201 0.278 15.188 1.00 90.12 79 GLY A CA 1
ATOM 632 C C . GLY A 1 79 ? -17.567 -0.191 14.715 1.00 90.12 79 GLY A C 1
ATOM 633 O O . GLY A 1 79 ? -18.493 -0.322 15.505 1.00 90.12 79 GLY A O 1
ATOM 634 N N . ILE A 1 80 ? -17.714 -0.406 13.409 1.00 88.19 80 ILE A N 1
ATOM 635 C CA . ILE A 1 80 ? -19.001 -0.742 12.777 1.00 88.19 80 ILE A CA 1
ATOM 636 C C . ILE A 1 80 ? -19.600 -2.089 13.232 1.00 88.19 80 ILE A C 1
ATOM 638 O O . ILE A 1 80 ? -20.820 -2.231 13.270 1.00 88.19 80 ILE A O 1
ATOM 642 N N . GLY A 1 81 ? -18.758 -3.045 13.638 1.00 90.44 81 GLY A N 1
ATOM 643 C CA . GLY A 1 81 ? -19.166 -4.428 13.901 1.00 90.44 81 GLY A CA 1
ATOM 644 C C . GLY A 1 81 ? -19.379 -5.239 12.617 1.00 90.44 81 GLY A C 1
ATOM 645 O O . GLY A 1 81 ? -19.179 -4.747 11.510 1.00 90.44 81 GLY A O 1
ATOM 646 N N . MET A 1 82 ? -19.751 -6.506 12.761 1.00 91.19 82 MET A N 1
ATOM 647 C CA . MET A 1 82 ? -19.877 -7.471 11.668 1.00 91.19 82 MET A CA 1
ATOM 648 C C . MET A 1 82 ? -21.233 -8.168 11.718 1.00 91.19 82 MET A C 1
ATOM 650 O O . MET A 1 82 ? -21.769 -8.450 12.791 1.00 91.19 82 MET A O 1
ATOM 654 N N . THR A 1 83 ? -21.786 -8.453 10.543 1.00 90.25 83 THR A N 1
ATOM 655 C CA . THR A 1 83 ? -22.979 -9.292 10.398 1.00 90.25 83 THR A CA 1
ATOM 656 C C . THR A 1 83 ? -22.615 -10.780 10.471 1.00 90.25 83 THR A C 1
ATOM 658 O O . THR A 1 83 ? -21.445 -11.153 10.369 1.00 90.25 83 THR A O 1
ATOM 661 N N . HIS A 1 84 ? -23.616 -11.662 10.574 1.00 88.69 84 HIS A N 1
ATOM 662 C CA . HIS A 1 84 ? -23.409 -13.111 10.452 1.00 88.69 84 HIS A CA 1
ATOM 663 C C . HIS A 1 84 ? -22.627 -13.486 9.179 1.00 88.69 84 HIS A C 1
ATOM 665 O O . HIS A 1 84 ? -21.719 -14.314 9.213 1.00 88.69 84 HIS A O 1
ATOM 671 N N . THR A 1 85 ? -22.978 -12.873 8.045 1.00 85.62 85 THR A N 1
ATOM 672 C CA . THR A 1 85 ? -22.327 -13.121 6.751 1.00 85.62 85 THR A CA 1
ATOM 673 C C . THR A 1 85 ? -20.876 -12.654 6.763 1.00 85.62 85 THR A C 1
ATOM 675 O O . THR A 1 85 ? -20.003 -13.356 6.256 1.00 85.62 85 THR A O 1
ATOM 678 N N . ASP A 1 86 ? -20.595 -11.511 7.389 1.00 86.50 86 ASP A N 1
ATOM 679 C CA . ASP A 1 86 ? -19.229 -11.000 7.494 1.00 86.50 86 ASP A CA 1
ATOM 680 C C . ASP A 1 86 ? -18.337 -11.904 8.343 1.00 86.50 86 ASP A C 1
ATOM 682 O O . ASP A 1 86 ? -17.204 -12.182 7.956 1.00 86.50 86 ASP A O 1
ATOM 686 N N . LEU A 1 87 ? -18.855 -12.417 9.462 1.00 85.38 87 LEU A N 1
ATOM 687 C CA . LEU A 1 87 ? -18.129 -13.380 10.292 1.00 85.38 87 LEU A CA 1
ATOM 688 C C . LEU A 1 87 ? -17.885 -14.704 9.562 1.00 85.38 87 LEU A C 1
ATOM 690 O O . LEU A 1 87 ? -16.860 -15.346 9.779 1.00 85.38 87 LEU A O 1
ATOM 694 N N . ALA A 1 88 ? -18.808 -15.120 8.695 1.00 80.31 88 ALA A N 1
ATOM 695 C CA . ALA A 1 88 ? -18.668 -16.362 7.948 1.00 80.31 88 ALA A CA 1
ATOM 696 C C . ALA A 1 88 ? -17.645 -16.267 6.801 1.00 80.31 88 ALA A C 1
ATOM 698 O O . ALA A 1 88 ? -16.956 -17.252 6.541 1.00 80.31 88 ALA A O 1
ATOM 699 N N . TYR A 1 89 ? -17.531 -15.115 6.128 1.00 76.75 89 TYR A N 1
ATOM 700 C CA . TYR A 1 89 ? -16.804 -15.035 4.850 1.00 76.75 89 TYR A CA 1
ATOM 701 C C . TYR A 1 89 ? -15.787 -13.886 4.735 1.00 76.75 89 TYR A C 1
ATOM 703 O O . TYR A 1 89 ? -14.909 -13.944 3.876 1.00 76.75 89 TYR A O 1
ATOM 711 N N . ASN A 1 90 ? -15.842 -12.866 5.599 1.00 77.94 90 ASN A N 1
ATOM 712 C CA . ASN A 1 90 ? -15.150 -11.584 5.389 1.00 77.94 90 ASN A CA 1
ATOM 713 C C . ASN A 1 90 ? -14.158 -11.200 6.507 1.00 77.94 90 ASN A C 1
ATOM 715 O O . ASN A 1 90 ? -13.864 -10.018 6.688 1.00 77.94 90 ASN A O 1
ATOM 719 N N . LEU A 1 91 ? -13.600 -12.165 7.249 1.00 75.44 91 LEU A N 1
ATOM 720 C CA . LEU A 1 91 ? -12.613 -11.882 8.312 1.00 75.44 91 LEU A CA 1
ATOM 721 C C . LEU A 1 91 ? -11.248 -11.399 7.777 1.00 75.44 91 LEU A C 1
ATOM 723 O O . LEU A 1 91 ? -10.511 -10.711 8.483 1.00 75.44 91 LEU A O 1
ATOM 727 N N . GLY A 1 92 ? -10.927 -11.713 6.519 1.00 70.44 92 GLY A N 1
ATOM 728 C CA . GLY A 1 92 ? -9.693 -11.291 5.854 1.00 70.44 92 GLY A CA 1
ATOM 729 C C . GLY A 1 92 ? -8.455 -12.107 6.246 1.00 70.44 92 GLY A C 1
ATOM 730 O O . GLY A 1 92 ? -8.391 -12.750 7.289 1.00 70.44 92 GLY A O 1
ATOM 731 N N . VAL A 1 93 ? -7.432 -12.084 5.388 1.00 69.00 93 VAL A N 1
ATOM 732 C CA . VAL A 1 93 ? -6.241 -12.944 5.529 1.00 69.00 93 VAL A CA 1
ATOM 733 C C . VAL A 1 93 ? -5.404 -12.581 6.767 1.00 69.00 93 VAL A C 1
ATOM 735 O O . VAL A 1 93 ? -4.950 -13.472 7.482 1.00 69.00 93 VAL A O 1
ATOM 738 N N . GLY A 1 94 ? -5.255 -11.287 7.076 1.00 72.12 94 GLY A N 1
ATOM 739 C CA . GLY A 1 94 ? -4.475 -10.805 8.226 1.00 72.12 94 GLY A CA 1
ATOM 740 C C . GLY A 1 94 ? -5.004 -11.284 9.583 1.00 72.12 94 GLY A C 1
ATOM 741 O O . GLY A 1 94 ? -4.213 -11.552 10.486 1.00 72.12 94 GLY A O 1
ATOM 742 N N . PHE A 1 95 ? -6.318 -11.502 9.719 1.00 83.81 95 PHE A N 1
ATOM 743 C CA . PHE A 1 95 ? -6.931 -12.047 10.937 1.00 83.81 95 PHE A CA 1
ATOM 744 C C . PHE A 1 95 ? -6.368 -13.427 11.311 1.00 83.81 95 PHE A C 1
ATOM 746 O O . PHE A 1 95 ? -6.134 -13.718 12.485 1.00 83.81 95 PHE A O 1
ATOM 753 N N . TYR A 1 96 ? -6.073 -14.267 10.319 1.00 81.19 96 TYR A N 1
ATOM 754 C CA . TYR A 1 96 ? -5.588 -15.629 10.543 1.00 81.19 96 TYR A CA 1
ATOM 755 C C . TYR A 1 96 ? -4.146 -15.696 11.072 1.00 81.19 96 TYR A C 1
ATOM 757 O O . TYR A 1 96 ? -3.724 -16.745 11.564 1.00 81.19 96 TYR A O 1
ATOM 765 N N . SER A 1 97 ? -3.410 -14.576 11.079 1.00 83.06 97 SER A N 1
ATOM 766 C CA . SER A 1 97 ? -2.113 -14.470 11.767 1.00 83.06 97 SER A CA 1
ATOM 767 C C . SER A 1 97 ? -2.217 -14.723 13.282 1.00 83.06 97 SER A C 1
ATOM 769 O O . SER A 1 97 ? -1.240 -15.130 13.912 1.00 83.06 97 SER A O 1
ATOM 771 N N . THR A 1 98 ? -3.411 -14.586 13.872 1.00 86.56 98 THR A N 1
ATOM 772 C CA . THR A 1 98 ? -3.691 -14.935 15.277 1.00 86.56 98 THR A CA 1
ATOM 773 C C . THR A 1 98 ? -3.347 -16.387 15.614 1.00 86.56 98 THR A C 1
ATOM 775 O O . THR A 1 98 ? -2.856 -16.672 16.706 1.00 86.56 98 THR A O 1
ATOM 778 N N . TYR A 1 99 ? -3.477 -17.323 14.672 1.00 85.19 99 TYR A N 1
ATOM 779 C CA . TYR A 1 99 ? -3.166 -18.737 14.911 1.00 85.19 99 TYR A CA 1
ATOM 780 C C . TYR A 1 99 ? -1.666 -19.040 15.072 1.00 85.19 99 TYR A C 1
ATOM 782 O O . TYR A 1 99 ? -1.294 -20.117 15.554 1.00 85.19 99 TYR A O 1
ATOM 790 N N . LEU A 1 100 ? -0.781 -18.080 14.774 1.00 81.62 100 LEU A N 1
ATOM 791 C CA . LEU A 1 100 ? 0.646 -18.186 15.103 1.00 81.62 100 LEU A CA 1
ATOM 792 C C . LEU A 1 100 ? 0.859 -18.287 16.627 1.00 81.62 100 LEU A C 1
ATOM 794 O O . LEU A 1 100 ? 1.751 -19.004 17.113 1.00 81.62 100 LEU A O 1
ATOM 798 N N . ILE A 1 101 ? 0.004 -17.610 17.400 1.00 85.81 101 ILE A N 1
ATOM 799 C CA . ILE A 1 101 ? 0.125 -17.464 18.857 1.00 85.81 101 ILE A CA 1
ATOM 800 C C . ILE A 1 101 ? -1.037 -18.072 19.653 1.00 85.81 101 ILE A C 1
ATOM 802 O O . ILE A 1 101 ? -0.841 -18.346 20.835 1.00 85.81 101 ILE A O 1
ATOM 806 N N . ALA A 1 102 ? -2.178 -18.355 19.023 1.00 89.00 102 ALA A N 1
ATOM 807 C CA . ALA A 1 102 ? -3.412 -18.788 19.683 1.00 89.00 102 ALA A CA 1
ATOM 808 C C . ALA A 1 102 ? -3.761 -20.254 19.425 1.00 89.00 102 ALA A C 1
ATOM 810 O O . ALA A 1 102 ? -3.531 -20.710 18.315 1.00 89.00 102 ALA A O 1
ATOM 811 N N . ASP A 1 103 ? -4.372 -20.969 20.369 1.00 87.19 103 ASP A N 1
ATOM 812 C CA . ASP A 1 103 ? -4.987 -22.288 20.114 1.00 87.19 103 ASP A CA 1
ATOM 813 C C . ASP A 1 103 ? -6.480 -22.181 19.784 1.00 87.19 103 ASP A C 1
ATOM 815 O O . ASP A 1 103 ? -7.007 -22.968 18.992 1.00 87.19 103 ASP A O 1
ATOM 819 N N . LYS A 1 104 ? -7.134 -21.155 20.329 1.00 90.94 104 LYS A N 1
ATOM 820 C CA . LYS A 1 104 ? -8.547 -20.844 20.129 1.00 90.94 104 LYS A CA 1
ATOM 821 C C . LYS A 1 104 ? -8.714 -19.339 19.929 1.00 90.94 104 LYS A C 1
ATOM 823 O O . LYS A 1 104 ? -8.037 -18.546 20.584 1.00 90.94 104 LYS A O 1
ATOM 828 N N . VAL A 1 105 ? -9.620 -18.953 19.040 1.00 93.31 105 VAL A N 1
ATOM 829 C CA . VAL A 1 105 ? -10.012 -17.556 18.826 1.00 93.31 105 VAL A CA 1
ATOM 830 C C . VAL A 1 105 ? -11.532 -17.469 18.886 1.00 93.31 105 VAL A C 1
ATOM 832 O O . VAL A 1 105 ? -12.232 -18.285 18.284 1.00 93.31 105 VAL A O 1
ATOM 835 N N . ILE A 1 106 ? -12.030 -16.491 19.638 1.00 94.25 106 ILE A N 1
ATOM 836 C CA . ILE A 1 106 ? -13.450 -16.147 19.718 1.00 94.25 106 ILE A CA 1
ATOM 837 C C . ILE A 1 106 ? -13.598 -14.708 19.236 1.00 94.25 106 ILE A C 1
ATOM 839 O O . ILE A 1 106 ? -12.875 -13.827 19.697 1.00 94.25 106 ILE A O 1
ATOM 843 N N . VAL A 1 107 ? -14.528 -14.471 18.319 1.00 94.56 107 VAL A N 1
ATOM 844 C CA . VAL A 1 107 ? -14.899 -13.136 17.854 1.00 94.56 107 VAL A CA 1
ATOM 845 C C . VAL A 1 107 ? -16.358 -12.905 18.202 1.00 94.56 107 VAL A C 1
ATOM 847 O O . VAL A 1 107 ? -17.232 -13.609 17.713 1.00 94.56 107 VAL A O 1
ATOM 850 N N . THR A 1 108 ? -16.628 -11.905 19.026 1.00 93.88 108 THR A N 1
ATOM 851 C CA . THR A 1 108 ? -17.984 -11.442 19.323 1.00 93.88 108 THR A CA 1
ATOM 852 C C . THR A 1 108 ? -18.179 -10.106 18.633 1.00 93.88 108 THR A C 1
ATOM 854 O O . THR A 1 108 ? -17.406 -9.180 18.875 1.00 93.88 108 THR A O 1
ATOM 857 N N . SER A 1 109 ? -19.180 -9.981 17.766 1.00 93.25 109 SER A N 1
ATOM 858 C CA . SER A 1 109 ? -19.399 -8.745 17.012 1.00 93.25 109 SER A CA 1
ATOM 859 C C . SER A 1 109 ? -20.870 -8.355 16.958 1.00 93.25 109 SER A C 1
ATOM 861 O O . SER A 1 109 ? -21.744 -9.208 16.794 1.00 93.25 109 SER A O 1
ATOM 863 N N . LYS A 1 110 ? -21.130 -7.052 17.102 1.00 91.06 110 LYS A N 1
ATOM 864 C CA . LYS A 1 110 ? -22.458 -6.435 17.028 1.00 91.06 110 LYS A CA 1
ATOM 865 C C . LYS A 1 110 ? -22.429 -5.309 16.002 1.00 91.06 110 LYS A C 1
ATOM 867 O O . LYS A 1 110 ? -21.873 -4.239 16.258 1.00 91.06 110 LYS A O 1
ATOM 872 N N . HIS A 1 111 ? -23.059 -5.549 14.857 1.00 88.88 111 HIS A N 1
ATOM 873 C CA . HIS A 1 111 ? -23.379 -4.501 13.891 1.00 88.88 111 HIS A CA 1
ATOM 874 C C . HIS A 1 111 ? -24.594 -3.692 14.368 1.00 88.88 111 HIS A C 1
ATOM 876 O O . HIS A 1 111 ? -25.443 -4.230 15.077 1.00 88.88 111 HIS A O 1
ATOM 882 N N . ASN A 1 112 ? -24.726 -2.419 13.986 1.00 82.69 112 ASN A N 1
ATOM 883 C CA . ASN A 1 112 ? -25.882 -1.601 14.393 1.00 82.69 112 ASN A CA 1
ATOM 884 C C . ASN A 1 112 ? -27.215 -2.238 13.976 1.00 82.69 112 ASN A C 1
ATOM 886 O O . ASN A 1 112 ? -28.108 -2.412 14.803 1.00 82.69 112 ASN A O 1
ATOM 890 N N . ASP A 1 113 ? -27.302 -2.644 12.711 1.00 82.56 113 ASP A N 1
ATOM 891 C CA . ASP A 1 113 ? -28.553 -3.097 12.097 1.00 82.56 113 ASP A CA 1
ATOM 892 C C . ASP A 1 113 ? -28.850 -4.591 12.275 1.00 82.56 113 ASP A C 1
ATOM 894 O O . ASP A 1 113 ? -29.828 -5.080 11.714 1.00 82.56 113 ASP A O 1
ATOM 898 N N . HIS A 1 114 ? -27.979 -5.358 12.935 1.00 84.94 114 HIS A N 1
ATOM 899 C CA . HIS A 1 114 ? -28.111 -6.819 13.051 1.00 84.94 114 HIS A CA 1
ATOM 900 C C . HIS A 1 114 ? -27.913 -7.278 14.496 1.00 84.94 114 HIS A C 1
ATOM 902 O O . HIS A 1 114 ? -27.431 -6.516 15.333 1.00 84.94 114 HIS A O 1
ATOM 908 N N . ASP A 1 115 ? -28.276 -8.524 14.792 1.00 87.94 115 ASP A N 1
ATOM 909 C CA . ASP A 1 115 ? -28.048 -9.126 16.105 1.00 87.94 115 ASP A CA 1
ATOM 910 C C . ASP A 1 115 ? -26.551 -9.295 16.412 1.00 87.94 115 ASP A C 1
ATOM 912 O O . ASP A 1 115 ? -25.678 -9.081 15.566 1.00 87.94 115 ASP A O 1
ATOM 916 N N . GLN A 1 116 ? -26.248 -9.644 17.661 1.00 90.88 116 GLN A N 1
ATOM 917 C CA . GLN A 1 116 ? -24.897 -10.006 18.064 1.00 90.88 116 GLN A CA 1
ATOM 918 C C . GLN A 1 116 ? -24.611 -11.459 17.706 1.00 90.88 116 GLN A C 1
ATOM 920 O O . GLN A 1 116 ? -25.406 -12.354 18.005 1.00 90.88 116 GLN A O 1
ATOM 925 N N . TYR A 1 117 ? -23.436 -11.690 17.135 1.00 91.81 117 TYR A N 1
ATOM 926 C CA . TYR A 1 117 ? -22.987 -13.016 16.741 1.00 91.81 117 TYR A CA 1
ATOM 927 C C . TYR A 1 117 ? -21.640 -13.342 17.378 1.00 91.81 117 TYR A C 1
ATOM 929 O O . TYR A 1 117 ? -20.800 -12.462 17.593 1.00 91.81 117 TYR A O 1
ATOM 937 N N . ILE A 1 118 ? -21.435 -14.627 17.653 1.00 92.50 118 ILE A N 1
ATOM 938 C CA . ILE A 1 118 ? -20.172 -15.190 18.114 1.00 92.50 118 ILE A CA 1
ATOM 939 C C . ILE A 1 118 ? -19.646 -16.103 17.022 1.00 92.50 118 ILE A C 1
ATOM 941 O O . ILE A 1 118 ? -20.318 -17.039 16.604 1.00 92.50 118 ILE A O 1
ATOM 945 N N . TRP A 1 119 ? -18.424 -15.844 16.589 1.00 92.94 119 TRP A N 1
ATOM 946 C CA . TRP A 1 119 ? -17.629 -16.744 15.777 1.00 92.94 119 TRP A CA 1
ATOM 947 C C . TRP A 1 119 ? -16.601 -17.422 16.682 1.00 92.94 119 TRP A C 1
ATOM 949 O O . TRP A 1 119 ? -15.832 -16.752 17.370 1.00 92.94 119 TRP A O 1
ATOM 959 N N . GLU A 1 120 ? -16.584 -18.750 16.708 1.00 92.12 120 GLU A N 1
ATOM 960 C CA . GLU A 1 120 ? -15.616 -19.538 17.469 1.00 92.12 120 GLU A CA 1
ATOM 961 C C . GLU A 1 120 ? -14.872 -20.495 16.544 1.00 92.12 120 GLU A C 1
ATOM 963 O O . GLU A 1 120 ? -15.478 -21.232 15.764 1.00 92.12 120 GLU A O 1
ATOM 968 N N . SER A 1 121 ? -13.548 -20.531 16.683 1.00 89.69 121 SER A N 1
ATOM 969 C CA . SER A 1 121 ? -12.709 -21.488 15.977 1.00 89.69 121 SER A CA 1
ATOM 970 C C . SER A 1 121 ? -11.538 -21.939 16.841 1.00 89.69 121 SER A C 1
ATOM 972 O O . SER A 1 121 ? -10.843 -21.147 17.485 1.00 89.69 121 SER A O 1
ATOM 974 N N . GLN A 1 122 ? -11.313 -23.247 16.833 1.00 83.06 122 GLN A N 1
ATOM 975 C CA . GLN A 1 122 ? -10.133 -23.894 17.403 1.00 83.06 122 GLN A CA 1
ATOM 976 C C . GLN A 1 122 ? -9.157 -24.222 16.267 1.00 83.06 122 GLN A C 1
ATOM 978 O O . GLN A 1 122 ? -9.555 -24.201 15.106 1.00 83.06 122 GLN A O 1
ATOM 983 N N . HIS A 1 123 ? -7.885 -24.496 16.578 1.00 64.50 123 HIS A N 1
ATOM 984 C CA . HIS A 1 123 ? -6.858 -24.885 15.599 1.00 64.50 123 HIS A CA 1
ATOM 985 C C . HIS A 1 123 ? -7.380 -25.936 14.594 1.00 64.50 123 HIS A C 1
ATOM 987 O O . HIS A 1 123 ? -7.422 -27.129 14.888 1.00 64.50 123 HIS A O 1
ATOM 993 N N . GLY A 1 124 ? -7.798 -25.491 13.406 1.00 61.31 124 GLY A N 1
ATOM 994 C CA . GLY A 1 124 ? -8.518 -26.329 12.453 1.00 61.31 124 GLY A CA 1
ATOM 995 C C . GLY A 1 124 ? -9.116 -25.531 11.297 1.00 61.31 124 GLY A C 1
ATOM 996 O O . GLY A 1 124 ? -9.136 -24.304 11.303 1.00 61.31 124 GLY A O 1
ATOM 997 N N . ALA A 1 125 ? -9.589 -26.247 10.278 1.00 66.62 125 ALA A N 1
ATOM 998 C CA . ALA A 1 125 ? -10.226 -25.655 9.106 1.00 66.62 125 ALA A CA 1
ATOM 999 C C . ALA A 1 125 ? -11.729 -25.393 9.317 1.00 66.62 125 ALA A C 1
ATOM 1001 O O . ALA A 1 125 ? -12.458 -25.289 8.344 1.00 66.62 125 ALA A O 1
ATOM 1002 N N . SER A 1 126 ? -12.230 -25.351 10.553 1.00 79.38 126 SER A N 1
ATOM 1003 C CA . SER A 1 126 ? -13.666 -25.257 10.840 1.00 79.38 126 SER A CA 1
ATOM 1004 C C . SER A 1 126 ? -13.953 -24.285 11.969 1.00 79.38 126 SER A C 1
ATOM 1006 O O . SER A 1 126 ? -13.207 -24.234 12.944 1.00 79.38 126 SER A O 1
ATOM 1008 N N . PHE A 1 127 ? -15.074 -23.589 11.857 1.00 87.31 127 PHE A N 1
ATOM 1009 C CA . PHE A 1 127 ? -15.548 -22.604 12.816 1.00 87.31 127 PHE A CA 1
ATOM 1010 C C . PHE A 1 127 ? -17.066 -22.707 12.973 1.00 87.31 127 PHE A C 1
ATOM 1012 O O . PHE A 1 127 ? -17.757 -23.345 12.174 1.00 87.31 127 PHE A O 1
ATOM 1019 N N . ILE A 1 128 ? -17.594 -22.079 14.014 1.00 88.69 128 ILE A N 1
ATOM 1020 C CA . ILE A 1 128 ? -19.027 -22.036 14.301 1.00 88.69 128 ILE A CA 1
ATOM 1021 C C . ILE A 1 128 ? -19.425 -20.573 14.448 1.00 88.69 128 ILE A C 1
ATOM 1023 O O . ILE A 1 128 ? -18.715 -19.814 15.102 1.00 88.69 128 ILE A O 1
ATOM 1027 N N . VAL A 1 129 ? -20.550 -20.188 13.842 1.00 90.06 129 VAL A N 1
ATOM 1028 C CA . VAL A 1 129 ? -21.175 -18.878 14.054 1.00 90.06 129 VAL A CA 1
ATOM 1029 C C . VAL A 1 129 ? -22.506 -19.088 14.760 1.00 90.06 129 VAL A C 1
ATOM 1031 O O . VAL A 1 129 ? -23.353 -19.829 14.262 1.00 90.06 129 VAL A O 1
ATOM 1034 N N . THR A 1 130 ? -22.685 -18.462 15.919 1.00 91.19 130 THR A N 1
ATOM 1035 C CA . THR A 1 130 ? -23.894 -18.575 16.744 1.00 91.19 130 THR A CA 1
ATOM 1036 C C . THR A 1 130 ? -24.450 -17.201 17.102 1.00 91.19 130 THR A C 1
ATOM 1038 O O . THR A 1 130 ? -23.727 -16.204 17.120 1.00 91.19 130 THR A O 1
ATOM 1041 N N . ASN A 1 131 ? -25.753 -17.136 17.385 1.00 88.38 131 ASN A N 1
ATOM 1042 C CA . ASN A 1 131 ? -26.370 -15.944 17.970 1.00 88.38 131 ASN A CA 1
ATOM 1043 C C . ASN A 1 131 ? -25.975 -15.826 19.443 1.00 88.38 131 ASN A C 1
ATOM 1045 O O . ASN A 1 131 ? -26.104 -16.795 20.195 1.00 88.38 131 ASN A O 1
ATOM 1049 N N . ASP A 1 132 ? -25.585 -14.630 19.877 1.00 83.56 132 ASP A N 1
ATOM 1050 C CA . ASP A 1 132 ? -25.350 -14.360 21.293 1.00 83.56 132 ASP A CA 1
ATOM 1051 C C . ASP A 1 132 ? -26.658 -13.984 21.997 1.00 83.56 132 ASP A C 1
ATOM 1053 O O . ASP A 1 132 ? -27.154 -12.863 21.896 1.00 83.56 132 ASP A O 1
ATOM 1057 N N . ILE A 1 133 ? -27.238 -14.954 22.701 1.00 71.06 133 ILE A N 1
ATOM 1058 C CA . ILE A 1 133 ? -28.553 -14.826 23.344 1.00 71.06 133 ILE A CA 1
ATOM 1059 C C . ILE A 1 133 ? -28.446 -14.243 24.769 1.00 71.06 133 ILE A C 1
ATOM 1061 O O . ILE A 1 133 ? -29.466 -13.886 25.354 1.00 71.06 133 ILE A O 1
ATOM 1065 N N . ASN A 1 134 ? -27.236 -14.161 25.347 1.00 61.28 134 ASN A N 1
ATOM 1066 C CA . ASN A 1 134 ? -27.038 -13.957 26.791 1.00 61.28 134 ASN A CA 1
ATOM 1067 C C . ASN A 1 134 ? -26.155 -12.752 27.177 1.00 61.28 134 ASN A C 1
ATOM 1069 O O . ASN A 1 134 ? -26.016 -12.480 28.371 1.00 61.28 134 ASN A O 1
ATOM 1073 N N . ALA A 1 135 ? -25.548 -12.025 26.237 1.00 59.72 135 ALA A N 1
ATOM 1074 C CA . ALA A 1 135 ? -24.673 -10.905 26.588 1.00 59.72 135 ALA A CA 1
ATOM 1075 C C . ALA A 1 135 ? -25.428 -9.618 26.977 1.00 59.72 135 ALA A C 1
ATOM 1077 O O . ALA A 1 135 ? -26.396 -9.213 26.331 1.00 59.72 135 ALA A O 1
ATOM 1078 N N . GLN A 1 136 ? -24.909 -8.910 27.992 1.00 60.53 136 GLN A N 1
ATOM 1079 C CA . GLN A 1 136 ? -25.101 -7.460 28.116 1.00 60.53 136 GLN A CA 1
ATOM 1080 C C . GLN A 1 136 ? -24.577 -6.832 26.821 1.00 60.53 136 GLN A C 1
ATOM 1082 O O . GLN A 1 136 ? -23.371 -6.816 26.588 1.00 60.53 136 GLN A O 1
ATOM 1087 N N . GLN A 1 137 ? -25.493 -6.413 25.950 1.00 55.25 137 GLN A N 1
ATOM 1088 C CA . GLN A 1 137 ? -25.183 -6.013 24.581 1.00 55.25 137 GLN A CA 1
ATOM 1089 C C . GLN A 1 137 ? -24.194 -4.831 24.576 1.00 55.25 137 GLN A C 1
ATOM 1091 O O . GLN A 1 137 ? -24.567 -3.747 25.036 1.00 55.25 137 GLN A O 1
ATOM 1096 N N . PRO A 1 138 ? -22.950 -4.972 24.069 1.00 61.62 138 PRO A N 1
ATOM 1097 C CA . PRO A 1 138 ? -22.200 -3.815 23.599 1.00 61.62 138 PRO A CA 1
ATOM 1098 C C . PRO A 1 138 ? -23.068 -3.024 22.615 1.00 61.62 138 PRO A C 1
ATOM 1100 O O . PRO A 1 138 ? -23.780 -3.612 21.800 1.00 61.62 138 PRO A O 1
ATOM 1103 N N . SER A 1 139 ? -23.011 -1.690 22.677 1.00 72.44 139 SER A N 1
ATOM 1104 C CA . SER A 1 139 ? -23.793 -0.839 21.770 1.00 72.44 139 SER A CA 1
ATOM 1105 C C . SER A 1 139 ? -23.474 -1.151 20.304 1.00 72.44 139 SER A C 1
ATOM 1107 O O . SER A 1 139 ? -24.373 -1.130 19.463 1.00 72.44 139 SER A O 1
ATOM 1109 N N . ARG A 1 140 ? -22.200 -1.460 20.015 1.00 87.38 140 ARG A N 1
ATOM 1110 C CA . ARG A 1 140 ? -21.654 -1.784 18.693 1.00 87.38 140 ARG A CA 1
ATOM 1111 C C . ARG A 1 140 ? -20.185 -2.219 18.805 1.00 87.38 140 ARG A C 1
ATOM 1113 O O . ARG A 1 140 ? -19.506 -1.833 19.758 1.00 87.38 140 ARG A O 1
ATOM 1120 N N . GLY A 1 141 ? -19.676 -2.923 17.797 1.00 92.06 141 GLY A N 1
ATOM 1121 C CA . GLY A 1 141 ? -18.242 -3.129 17.580 1.00 92.06 141 GLY A CA 1
ATOM 1122 C C . GLY A 1 141 ? -17.850 -4.598 17.573 1.00 92.06 141 GLY A C 1
ATOM 1123 O O . GLY A 1 141 ? -18.702 -5.470 17.392 1.00 92.06 141 GLY A O 1
ATOM 1124 N N . THR A 1 142 ? -16.560 -4.871 17.756 1.00 94.62 142 THR A N 1
ATOM 1125 C CA . THR A 1 142 ? -16.019 -6.236 17.752 1.00 94.62 142 THR A CA 1
ATOM 1126 C C . THR A 1 142 ? -15.084 -6.457 18.935 1.00 94.62 142 THR A C 1
ATOM 1128 O O . THR A 1 142 ? -14.267 -5.606 19.272 1.00 94.62 142 THR A O 1
ATOM 1131 N N . ASN A 1 143 ? -15.198 -7.623 19.564 1.00 95.12 143 ASN A N 1
ATOM 1132 C CA . ASN A 1 143 ? -14.267 -8.141 20.555 1.00 95.12 143 ASN A CA 1
ATOM 1133 C C . ASN A 1 143 ? -13.637 -9.428 20.018 1.00 95.12 143 ASN A C 1
ATOM 1135 O O . ASN A 1 143 ? -14.331 -10.421 19.807 1.00 95.12 143 ASN A O 1
ATOM 1139 N N . ILE A 1 144 ? -12.324 -9.407 19.811 1.00 95.88 144 ILE A N 1
ATOM 1140 C CA . ILE A 1 144 ? -11.534 -10.572 19.422 1.00 95.88 144 ILE A CA 1
ATOM 1141 C C . ILE A 1 144 ? -10.773 -11.054 20.652 1.00 95.88 144 ILE A C 1
ATOM 1143 O O . ILE A 1 144 ? -9.811 -10.411 21.072 1.00 95.88 144 ILE A O 1
ATOM 1147 N N . THR A 1 145 ? -11.169 -12.200 21.200 1.00 95.94 145 THR A N 1
ATOM 1148 C CA . THR A 1 145 ? -10.493 -12.859 22.320 1.00 95.94 145 THR A CA 1
ATOM 1149 C C . THR A 1 145 ? -9.636 -14.011 21.813 1.00 95.94 145 THR A C 1
ATOM 1151 O O . THR A 1 145 ? -10.121 -14.991 21.242 1.00 95.94 145 THR A O 1
ATOM 1154 N N . ILE A 1 146 ? -8.337 -13.900 22.060 1.00 94.88 146 ILE A N 1
ATOM 1155 C CA . ILE A 1 146 ? -7.322 -14.850 21.620 1.00 94.88 146 ILE A CA 1
ATOM 1156 C C . ILE A 1 146 ? -6.853 -15.668 22.821 1.00 94.88 146 ILE A C 1
ATOM 1158 O O . ILE A 1 146 ? -6.353 -15.093 23.786 1.00 94.88 146 ILE A O 1
ATOM 1162 N N . PHE A 1 147 ? -6.959 -16.994 22.753 1.00 93.38 147 PHE A N 1
ATOM 1163 C CA . PHE A 1 147 ? -6.460 -17.915 23.778 1.00 93.38 147 PHE A CA 1
ATOM 1164 C C . PHE A 1 147 ? -5.053 -18.370 23.402 1.00 93.38 147 PHE A C 1
ATOM 1166 O O . PHE A 1 147 ? -4.882 -19.098 22.421 1.00 93.38 147 PHE A O 1
ATOM 1173 N N . LEU A 1 148 ? -4.045 -17.917 24.148 1.00 90.62 148 LEU A N 1
ATOM 1174 C CA . LEU A 1 148 ? -2.637 -18.160 23.830 1.00 90.62 148 LEU A CA 1
ATOM 1175 C C . LEU A 1 148 ? -2.253 -19.632 24.015 1.00 90.62 148 LEU A C 1
ATOM 1177 O O . LEU A 1 148 ? -2.733 -20.287 24.935 1.00 90.62 148 LEU A O 1
ATOM 1181 N N . LYS A 1 149 ? -1.353 -20.142 23.161 1.00 86.81 149 LYS A N 1
ATOM 1182 C CA . LYS A 1 149 ? -0.880 -21.535 23.275 1.00 86.81 149 LYS A CA 1
ATOM 1183 C C . LYS A 1 149 ? -0.066 -21.753 24.548 1.00 86.81 149 LYS A C 1
ATOM 1185 O O . LYS A 1 149 ? 0.864 -20.992 24.815 1.00 86.81 149 LYS A O 1
ATOM 1190 N N . ASP A 1 150 ? -0.311 -22.871 25.225 1.00 73.00 150 ASP A N 1
ATOM 1191 C CA . ASP A 1 150 ? 0.369 -23.243 26.476 1.00 73.00 150 ASP A CA 1
ATOM 1192 C C . ASP A 1 150 ? 1.821 -23.708 26.291 1.00 73.00 150 ASP A C 1
ATOM 1194 O O . ASP A 1 150 ? 2.649 -23.591 27.193 1.00 73.00 150 ASP A O 1
ATOM 1198 N N . ASN A 1 151 ? 2.162 -24.211 25.104 1.00 63.97 151 ASN A N 1
ATOM 1199 C CA . ASN A 1 151 ? 3.378 -25.006 24.906 1.00 63.97 151 ASN A CA 1
ATOM 1200 C C . ASN A 1 151 ? 4.674 -24.190 24.719 1.00 63.97 151 ASN A C 1
ATOM 1202 O O . ASN A 1 151 ? 5.714 -24.771 24.416 1.00 63.97 151 ASN A O 1
ATOM 1206 N N . GLN A 1 152 ? 4.648 -22.858 24.860 1.00 61.53 152 GLN A N 1
ATOM 1207 C CA . GLN A 1 152 ? 5.846 -22.010 24.766 1.00 61.53 152 GLN A CA 1
ATOM 1208 C C . GLN A 1 152 ? 5.773 -20.831 25.741 1.00 61.53 152 GLN A C 1
ATOM 1210 O O . GLN A 1 152 ? 4.972 -19.922 25.542 1.00 61.53 152 GLN A O 1
ATOM 1215 N N . VAL A 1 153 ? 6.674 -20.806 26.732 1.00 60.00 153 VAL A N 1
ATOM 1216 C CA . VAL A 1 153 ? 6.799 -19.732 27.744 1.00 60.00 153 VAL A CA 1
ATOM 1217 C C . VAL A 1 153 ? 6.865 -18.341 27.100 1.00 60.00 153 VAL A C 1
ATOM 1219 O O . VAL A 1 153 ? 6.250 -17.404 27.598 1.00 60.00 153 VAL A O 1
ATOM 1222 N N . HIS A 1 154 ? 7.518 -18.230 25.939 1.00 65.50 154 HIS A N 1
ATOM 1223 C CA . HIS A 1 154 ? 7.630 -16.983 25.182 1.00 65.50 154 HIS A CA 1
ATOM 1224 C C . HIS A 1 154 ? 6.278 -16.376 24.779 1.00 65.50 154 HIS A C 1
ATOM 1226 O O . HIS A 1 154 ? 6.170 -15.171 24.684 1.00 65.50 154 HIS A O 1
ATOM 1232 N N . LYS A 1 155 ? 5.201 -17.147 24.591 1.00 71.69 155 LYS A N 1
ATOM 1233 C CA . LYS A 1 155 ? 3.920 -16.570 24.129 1.00 71.69 155 LYS A CA 1
ATOM 1234 C C . LYS A 1 155 ? 3.200 -15.759 25.196 1.00 71.69 155 LYS A C 1
ATOM 1236 O O . LYS A 1 155 ? 2.460 -14.840 24.862 1.00 71.69 155 LYS A O 1
ATOM 1241 N N . LEU A 1 156 ? 3.435 -16.074 26.467 1.00 81.12 156 LEU A N 1
ATOM 1242 C CA . LEU A 1 156 ? 2.868 -15.321 27.581 1.00 81.12 156 LEU A CA 1
ATOM 1243 C C . LEU A 1 156 ? 3.483 -13.917 27.687 1.00 81.12 156 LEU A C 1
ATOM 1245 O O . LEU A 1 156 ? 2.882 -13.050 28.314 1.00 81.12 156 LEU A O 1
ATOM 1249 N N . GLU A 1 157 ? 4.609 -13.652 27.007 1.00 85.31 157 GLU A N 1
ATOM 1250 C CA . GLU A 1 157 ? 5.192 -12.309 26.903 1.00 85.31 157 GLU A CA 1
ATOM 1251 C C . GLU A 1 157 ? 4.235 -11.314 26.233 1.00 85.31 157 GLU A C 1
ATOM 1253 O O . GLU A 1 157 ? 4.277 -10.127 26.546 1.00 85.31 157 GLU A O 1
ATOM 1258 N N . TYR A 1 158 ? 3.312 -11.786 25.383 1.00 88.50 158 TYR A N 1
ATOM 1259 C CA . TYR A 1 158 ? 2.268 -10.963 24.763 1.00 88.50 158 TYR A CA 1
ATOM 1260 C C . TYR A 1 158 ? 1.146 -10.555 25.731 1.00 88.50 158 TYR A C 1
ATOM 1262 O O . TYR A 1 158 ? 0.258 -9.803 25.338 1.00 88.50 158 TYR A O 1
ATOM 1270 N N . LEU A 1 159 ? 1.175 -11.028 26.982 1.00 90.81 159 LEU A N 1
ATOM 1271 C CA . LEU A 1 159 ? 0.319 -10.544 28.071 1.00 90.81 159 LEU A CA 1
ATOM 1272 C C . LEU A 1 159 ? 1.039 -9.528 28.966 1.00 90.81 159 LEU A C 1
ATOM 1274 O O . LEU A 1 159 ? 0.427 -8.982 29.885 1.00 90.81 159 LEU A O 1
ATOM 1278 N N . GLU A 1 160 ? 2.331 -9.283 28.729 1.00 90.88 160 GLU A N 1
ATOM 1279 C CA . GLU A 1 160 ? 3.098 -8.299 29.480 1.00 90.88 160 GLU A CA 1
ATOM 1280 C C . GLU A 1 160 ? 2.885 -6.894 28.922 1.00 90.88 160 GLU A C 1
ATOM 1282 O O . GLU A 1 160 ? 3.009 -6.634 27.722 1.00 90.88 160 GLU A O 1
ATOM 1287 N N . GLU A 1 161 ? 2.612 -5.960 29.831 1.00 90.44 161 GLU A N 1
ATOM 1288 C CA . GLU A 1 161 ? 2.315 -4.563 29.518 1.00 90.44 161 GLU A CA 1
ATOM 1289 C C . GLU A 1 161 ? 3.419 -3.915 28.668 1.00 90.44 161 GLU A C 1
ATOM 1291 O O . GLU A 1 161 ? 3.142 -3.241 27.675 1.00 90.44 161 GLU A O 1
ATOM 1296 N N . VAL A 1 162 ? 4.682 -4.155 29.035 1.00 90.25 162 VAL A N 1
ATOM 1297 C CA . VAL A 1 162 ? 5.862 -3.610 28.347 1.00 90.25 162 VAL A CA 1
ATOM 1298 C C . VAL A 1 162 ? 5.945 -4.122 26.911 1.00 90.25 162 VAL A C 1
ATOM 1300 O O . VAL A 1 162 ? 6.172 -3.337 25.991 1.00 90.25 162 VAL A O 1
ATOM 1303 N N . THR A 1 163 ? 5.719 -5.419 26.704 1.00 90.31 163 THR A N 1
ATOM 1304 C CA . THR A 1 163 ? 5.737 -6.035 25.375 1.00 90.31 163 THR A CA 1
ATOM 1305 C C . THR A 1 163 ? 4.653 -5.434 24.496 1.00 90.31 163 THR A C 1
ATOM 1307 O O . THR A 1 163 ? 4.954 -4.951 23.407 1.00 90.31 163 THR A O 1
ATOM 1310 N N . ILE A 1 164 ? 3.404 -5.393 24.976 1.00 91.75 164 ILE A N 1
ATOM 1311 C CA . ILE A 1 164 ? 2.279 -4.835 24.214 1.00 91.75 164 ILE A CA 1
ATOM 1312 C C . ILE A 1 164 ? 2.578 -3.383 23.829 1.00 91.75 164 ILE A C 1
ATOM 1314 O O . ILE A 1 164 ? 2.473 -3.026 22.658 1.00 91.75 164 ILE A O 1
ATOM 1318 N N . LYS A 1 165 ? 3.026 -2.553 24.778 1.00 90.31 165 LYS A N 1
ATOM 1319 C CA . LYS A 1 165 ? 3.400 -1.156 24.507 1.00 90.31 165 LYS A CA 1
ATOM 1320 C C . LYS A 1 165 ? 4.472 -1.041 23.427 1.00 90.31 165 LYS A C 1
ATOM 1322 O O . LYS A 1 165 ? 4.301 -0.260 22.493 1.00 90.31 165 LYS A O 1
ATOM 1327 N N . ASN A 1 166 ? 5.538 -1.835 23.518 1.00 88.31 166 ASN A N 1
ATOM 1328 C CA . ASN A 1 166 ? 6.619 -1.827 22.535 1.00 88.31 166 ASN A CA 1
ATOM 1329 C C . ASN A 1 166 ? 6.126 -2.229 21.141 1.00 88.31 166 ASN A C 1
ATOM 1331 O O . ASN A 1 166 ? 6.506 -1.600 20.156 1.00 88.31 166 ASN A O 1
ATOM 1335 N N . LEU A 1 167 ? 5.242 -3.224 21.046 1.00 87.50 167 LEU A N 1
ATOM 1336 C CA . LEU A 1 167 ? 4.656 -3.650 19.775 1.00 87.50 167 LEU A CA 1
ATOM 1337 C C . LEU A 1 167 ? 3.756 -2.573 19.160 1.00 87.50 167 LEU A C 1
ATOM 1339 O O . LEU A 1 167 ? 3.862 -2.297 17.965 1.00 87.50 167 LEU A O 1
ATOM 1343 N N . VAL A 1 168 ? 2.919 -1.914 19.966 1.00 88.25 168 VAL A N 1
ATOM 1344 C CA . VAL A 1 168 ? 2.069 -0.815 19.481 1.00 88.25 168 VAL A CA 1
ATOM 1345 C C . VAL A 1 168 ? 2.933 0.374 19.037 1.00 88.25 168 VAL A C 1
ATOM 1347 O O . VAL A 1 168 ? 2.684 0.941 17.974 1.00 88.25 168 VAL A O 1
ATOM 1350 N N . ILE A 1 169 ? 3.999 0.710 19.773 1.00 81.94 169 ILE A N 1
ATOM 1351 C CA . ILE A 1 169 ? 4.973 1.739 19.364 1.00 81.94 169 ILE A CA 1
ATOM 1352 C C . ILE A 1 169 ? 5.685 1.351 18.067 1.00 81.94 169 ILE A C 1
ATOM 1354 O O . ILE A 1 169 ? 5.937 2.213 17.234 1.00 81.94 169 ILE A O 1
ATOM 1358 N N . LYS A 1 170 ? 6.038 0.080 17.884 1.00 81.81 170 LYS A N 1
ATOM 1359 C CA . LYS A 1 170 ? 6.800 -0.386 16.720 1.00 81.81 170 LYS A CA 1
ATOM 1360 C C . LYS A 1 170 ? 5.956 -0.411 15.446 1.00 81.81 170 LYS A C 1
ATOM 1362 O O . LYS A 1 170 ? 6.440 0.012 14.402 1.00 81.81 170 LYS A O 1
ATOM 1367 N N . TYR A 1 171 ? 4.708 -0.873 15.530 1.00 78.44 171 TYR A N 1
ATOM 1368 C CA . TYR A 1 171 ? 3.910 -1.195 14.342 1.00 78.44 171 TYR A CA 1
ATOM 1369 C C . TYR A 1 171 ? 2.669 -0.328 14.128 1.00 78.44 171 TYR A C 1
ATOM 1371 O O . TYR A 1 171 ? 2.111 -0.362 13.039 1.00 78.44 171 TYR A O 1
ATOM 1379 N N . CYS A 1 172 ? 2.212 0.432 15.129 1.00 78.62 172 CYS A N 1
ATOM 1380 C CA . CYS A 1 172 ? 0.913 1.121 15.090 1.00 78.62 172 CYS A CA 1
ATOM 1381 C C . CYS A 1 172 ? 1.030 2.654 15.185 1.00 78.62 172 CYS A C 1
ATOM 1383 O O . CYS A 1 172 ? 0.081 3.329 15.583 1.00 78.62 172 CYS A O 1
ATOM 1385 N N . GLN A 1 173 ? 2.180 3.239 14.824 1.00 73.44 173 GLN A N 1
ATOM 1386 C CA . GLN A 1 173 ? 2.396 4.695 14.917 1.00 73.44 173 GLN A CA 1
ATOM 1387 C C . GLN A 1 173 ? 1.516 5.525 13.972 1.00 73.44 173 GLN A C 1
ATOM 1389 O O . GLN A 1 173 ? 1.389 6.738 14.168 1.00 73.44 173 GLN A O 1
ATOM 1394 N N . HIS A 1 174 ? 0.962 4.898 12.934 1.00 73.44 174 HIS A N 1
ATOM 1395 C CA . HIS A 1 174 ? 0.056 5.500 11.953 1.00 73.44 174 HIS A CA 1
ATOM 1396 C C . HIS A 1 174 ? -1.414 5.495 12.397 1.00 73.44 174 HIS A C 1
ATOM 1398 O O . HIS A 1 174 ? -2.222 6.209 11.806 1.00 73.44 174 HIS A O 1
ATOM 1404 N N . ILE A 1 175 ? -1.774 4.718 13.424 1.00 78.25 175 ILE A N 1
ATOM 1405 C CA . ILE A 1 175 ? -3.153 4.624 13.916 1.00 78.25 175 ILE A CA 1
ATOM 1406 C C . ILE A 1 175 ? -3.552 5.935 14.584 1.00 78.25 175 ILE A C 1
ATOM 1408 O O . ILE A 1 175 ? -2.861 6.407 15.482 1.00 78.25 175 ILE A O 1
ATOM 1412 N N . SER A 1 176 ? -4.679 6.503 14.155 1.00 79.75 176 SER A N 1
ATOM 1413 C CA . SER A 1 176 ? -5.159 7.817 14.613 1.00 79.75 176 SER A CA 1
ATOM 1414 C C . SER A 1 176 ? -6.189 7.744 15.747 1.00 79.75 176 SER A C 1
ATOM 1416 O O . SER A 1 176 ? -6.533 8.766 16.336 1.00 79.75 176 SER A O 1
ATOM 1418 N N . TYR A 1 177 ? -6.674 6.546 16.077 1.00 86.50 177 TYR A N 1
ATOM 1419 C CA . TYR A 1 177 ? -7.618 6.314 17.172 1.00 86.50 177 TYR A CA 1
ATOM 1420 C C . TYR A 1 177 ? -6.898 6.064 18.495 1.00 86.50 177 TYR A C 1
ATOM 1422 O O . TYR A 1 177 ? -5.784 5.543 18.517 1.00 86.50 177 TYR A O 1
ATOM 1430 N N . ARG A 1 178 ? -7.535 6.410 19.618 1.00 90.31 178 ARG A N 1
ATOM 1431 C CA . ARG A 1 178 ? -6.974 6.155 20.952 1.00 90.31 178 ARG A CA 1
ATOM 1432 C C . ARG A 1 178 ? -6.900 4.654 21.213 1.00 90.31 178 ARG A C 1
ATOM 1434 O O . ARG A 1 178 ? -7.906 3.956 21.083 1.00 90.31 178 ARG A O 1
ATOM 1441 N N . ILE A 1 179 ? -5.713 4.189 21.599 1.00 93.62 179 ILE A N 1
ATOM 1442 C CA . ILE A 1 179 ? -5.467 2.799 21.982 1.00 93.62 179 ILE A CA 1
ATOM 1443 C C . ILE A 1 179 ? -5.251 2.766 23.491 1.00 93.62 179 ILE A C 1
ATOM 1445 O O . ILE A 1 179 ? -4.293 3.354 24.005 1.00 93.62 179 ILE A O 1
ATOM 1449 N N . TYR A 1 180 ? -6.141 2.070 24.187 1.00 93.81 180 TYR A N 1
ATOM 1450 C CA . TYR A 1 180 ? -6.080 1.870 25.626 1.00 93.81 180 TYR A CA 1
ATOM 1451 C C . TYR A 1 180 ? -5.611 0.459 25.958 1.00 93.81 180 TYR A C 1
ATOM 1453 O O . TYR A 1 180 ? -5.978 -0.499 25.282 1.00 93.81 180 TYR A O 1
ATOM 1461 N N . LEU A 1 181 ? -4.830 0.333 27.022 1.00 94.81 181 LEU A N 1
ATOM 1462 C CA . LEU A 1 181 ? -4.397 -0.929 27.604 1.00 94.81 181 LEU A CA 1
ATOM 1463 C C . LEU A 1 181 ? -4.974 -1.047 29.011 1.00 94.81 181 LEU A C 1
ATOM 1465 O O . LEU A 1 181 ? -4.848 -0.112 29.802 1.00 94.81 181 LEU A O 1
ATOM 1469 N N . TRP A 1 182 ? -5.611 -2.178 29.299 1.00 92.25 182 TRP A N 1
ATOM 1470 C CA . TRP A 1 182 ? -6.128 -2.487 30.627 1.00 92.25 182 TRP A CA 1
ATOM 1471 C C . TRP A 1 182 ? -4.992 -2.813 31.601 1.00 92.25 182 TRP A C 1
ATOM 1473 O O . TRP A 1 182 ? -4.089 -3.582 31.258 1.00 92.25 182 TRP A O 1
ATOM 1483 N N . ASN A 1 183 ? -5.053 -2.256 32.810 1.00 84.81 183 ASN A N 1
ATOM 1484 C CA . ASN A 1 183 ? -4.122 -2.543 33.895 1.00 84.81 183 ASN A CA 1
ATOM 1485 C C . ASN A 1 183 ? -4.870 -2.660 35.229 1.00 84.81 183 ASN A C 1
ATOM 1487 O O . ASN A 1 183 ? -5.346 -1.671 35.773 1.00 84.81 183 ASN A O 1
ATOM 1491 N N . GLU A 1 184 ? -4.911 -3.871 35.785 1.00 70.44 184 GLU A N 1
ATOM 1492 C CA . GLU A 1 184 ? -5.582 -4.171 37.061 1.00 70.44 184 GLU A CA 1
ATOM 1493 C C . GLU A 1 184 ? -4.916 -3.492 38.274 1.00 70.44 184 GLU A C 1
ATOM 1495 O O . GLU A 1 184 ? -5.489 -3.457 39.360 1.00 70.44 184 GLU A O 1
ATOM 1500 N N . ASN A 1 185 ? -3.699 -2.957 38.116 1.00 68.94 185 ASN A N 1
ATOM 1501 C CA . ASN A 1 185 ? -2.924 -2.369 39.211 1.00 68.94 185 ASN A CA 1
ATOM 1502 C C . ASN A 1 185 ? -3.051 -0.836 39.317 1.00 68.94 185 ASN A C 1
ATOM 1504 O O . ASN A 1 185 ? -2.417 -0.238 40.192 1.00 68.94 185 ASN A O 1
ATOM 1508 N N . THR A 1 186 ? -3.813 -0.171 38.440 1.00 62.28 186 THR A N 1
ATOM 1509 C CA . THR A 1 186 ? -3.948 1.299 38.417 1.00 62.28 186 THR A CA 1
ATOM 1510 C C . THR A 1 186 ? -5.330 1.773 38.868 1.00 62.28 186 THR A C 1
ATOM 1512 O O . THR A 1 186 ? -6.315 1.075 38.707 1.00 62.28 186 THR A O 1
ATOM 1515 N N . LYS A 1 187 ? -5.417 2.987 39.446 1.00 56.00 187 LYS A N 1
ATOM 1516 C CA . LYS A 1 187 ? -6.690 3.578 39.927 1.00 56.00 187 LYS A CA 1
ATOM 1517 C C . LYS A 1 187 ? -7.717 3.833 38.818 1.00 56.00 187 LYS A C 1
ATOM 1519 O O . LYS A 1 187 ? -8.909 3.786 39.093 1.00 56.00 187 LYS A O 1
ATOM 1524 N N . ASP A 1 188 ? -7.234 4.146 37.620 1.00 59.72 188 ASP A N 1
ATOM 1525 C CA . ASP A 1 188 ? -8.017 4.184 36.392 1.00 59.72 188 ASP A CA 1
ATOM 1526 C C . ASP A 1 188 ? -7.585 2.950 35.600 1.00 59.72 188 ASP A C 1
ATOM 1528 O O . ASP A 1 188 ? -6.452 2.896 35.120 1.00 59.72 188 ASP A O 1
ATOM 1532 N N . ASP A 1 189 ? -8.437 1.931 35.515 1.00 77.94 189 ASP A N 1
ATOM 1533 C CA . ASP A 1 189 ? -8.090 0.620 34.944 1.00 77.94 189 ASP A CA 1
ATOM 1534 C C . ASP A 1 189 ? -7.636 0.677 33.464 1.00 77.94 189 ASP A C 1
ATOM 1536 O O . ASP A 1 189 ? -7.124 -0.298 32.915 1.00 77.94 189 ASP A O 1
ATOM 1540 N N . TRP A 1 190 ? -7.805 1.824 32.791 1.00 87.94 190 TRP A N 1
ATOM 1541 C CA . TRP A 1 190 ? -7.426 2.056 31.397 1.00 87.94 190 TRP A CA 1
ATOM 1542 C C . TRP A 1 190 ? -6.278 3.054 31.255 1.00 87.94 190 TRP A C 1
ATOM 1544 O O . TRP A 1 190 ? -6.411 4.238 31.564 1.00 87.94 190 TRP A O 1
ATOM 1554 N N . GLN A 1 191 ? -5.187 2.612 30.634 1.00 89.62 191 GLN A N 1
ATOM 1555 C CA . GLN A 1 191 ? -4.058 3.465 30.282 1.00 89.62 191 GLN A CA 1
ATOM 1556 C C . GLN A 1 191 ? -4.020 3.745 28.779 1.00 89.62 191 GLN A C 1
ATOM 1558 O O . GLN A 1 191 ? -3.959 2.824 27.970 1.00 89.62 191 GLN A O 1
ATOM 1563 N N . LEU A 1 192 ? -3.982 5.019 28.381 1.00 88.50 192 LEU A N 1
ATOM 1564 C CA . LEU A 1 192 ? -3.716 5.388 26.989 1.00 88.50 192 LEU A CA 1
ATOM 1565 C C . LEU A 1 192 ? -2.248 5.099 26.650 1.00 88.50 192 LEU A C 1
ATOM 1567 O O . LEU A 1 192 ? -1.349 5.668 27.272 1.00 88.50 192 LEU A O 1
ATOM 1571 N N . ILE A 1 193 ? -1.996 4.242 25.659 1.00 88.50 193 ILE A N 1
ATOM 1572 C CA . ILE A 1 193 ? -0.633 3.797 25.326 1.00 88.50 193 ILE A CA 1
ATOM 1573 C C . ILE A 1 193 ? -0.055 4.453 24.074 1.00 88.50 193 ILE A C 1
ATOM 1575 O O . ILE A 1 193 ? 1.164 4.519 23.936 1.00 88.50 193 ILE A O 1
ATOM 1579 N N . ASN A 1 194 ? -0.892 5.023 23.204 1.00 83.69 194 ASN A N 1
ATOM 1580 C CA . ASN A 1 194 ? -0.442 5.775 22.033 1.00 83.69 194 ASN A CA 1
ATOM 1581 C C . ASN A 1 194 ? -0.304 7.281 22.286 1.00 83.69 194 ASN A C 1
ATOM 1583 O O . ASN A 1 194 ? -0.765 8.122 21.517 1.00 83.69 194 ASN A O 1
ATOM 1587 N N . ILE A 1 195 ? 0.393 7.624 23.372 1.00 67.81 195 ILE A N 1
ATOM 1588 C CA . ILE A 1 195 ? 0.579 8.999 23.872 1.00 67.81 195 ILE A CA 1
ATOM 1589 C C . ILE A 1 195 ? 1.257 9.908 22.830 1.00 67.81 195 ILE A C 1
ATOM 1591 O O . ILE A 1 195 ? 1.016 11.117 22.814 1.00 67.81 195 ILE A O 1
ATOM 1595 N N . TRP A 1 196 ? 2.046 9.344 21.906 1.00 64.81 196 TRP A N 1
ATOM 1596 C CA . TRP A 1 196 ? 2.628 10.104 20.795 1.00 64.81 196 TRP A CA 1
ATOM 1597 C C . TRP A 1 196 ? 1.573 10.764 19.906 1.00 64.81 196 TRP A C 1
ATOM 1599 O O . TRP A 1 196 ? 1.897 11.761 19.277 1.00 64.81 196 TRP A O 1
ATOM 1609 N N . LEU A 1 197 ? 0.326 10.281 19.861 1.00 54.56 197 LEU A N 1
ATOM 1610 C CA . LEU A 1 197 ? -0.761 10.993 19.186 1.00 54.56 197 LEU A CA 1
ATOM 1611 C C . LEU A 1 197 ? -1.082 12.313 19.879 1.00 54.56 197 LEU A C 1
ATOM 1613 O O . LEU A 1 197 ? -1.209 13.321 19.202 1.00 54.56 197 LEU A O 1
ATOM 1617 N N . HIS A 1 198 ? -1.137 12.352 21.210 1.00 52.53 198 HIS A N 1
ATOM 1618 C CA . HIS A 1 198 ? -1.384 13.599 21.938 1.00 52.53 198 HIS A CA 1
ATOM 1619 C C . HIS A 1 198 ? -0.194 14.556 21.893 1.00 52.53 198 HIS A C 1
ATOM 1621 O O . HIS A 1 198 ? -0.393 15.771 21.836 1.00 52.53 198 HIS A O 1
ATOM 1627 N N . ASN A 1 199 ? 1.034 14.030 21.867 1.00 49.97 199 ASN A N 1
ATOM 1628 C CA . ASN A 1 199 ? 2.213 14.853 21.607 1.00 49.97 199 ASN A CA 1
ATOM 1629 C C . ASN A 1 199 ? 2.190 15.375 20.170 1.00 49.97 199 ASN A C 1
ATOM 1631 O O . ASN A 1 199 ? 2.322 16.573 19.988 1.00 49.97 199 ASN A O 1
ATOM 1635 N N . ARG A 1 200 ? 1.869 14.545 19.167 1.00 44.97 200 ARG A N 1
ATOM 1636 C CA . ARG A 1 200 ? 1.659 14.989 17.781 1.00 44.97 200 ARG A CA 1
ATOM 1637 C C . ARG A 1 200 ? 0.504 15.972 17.652 1.00 44.97 200 ARG A C 1
ATOM 1639 O O . ARG A 1 200 ? 0.619 16.866 16.838 1.00 44.97 200 ARG A O 1
ATOM 1646 N N . GLU A 1 201 ? -0.574 15.884 18.424 1.00 44.25 201 GLU A N 1
ATOM 1647 C CA . GLU A 1 201 ? -1.665 16.871 18.416 1.00 4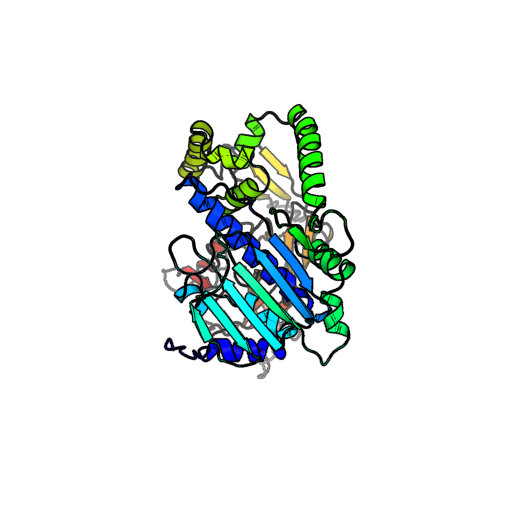4.25 201 GLU A CA 1
ATOM 1648 C C . GLU A 1 201 ? -1.240 18.208 19.049 1.00 44.25 201 GLU A C 1
ATOM 1650 O O . GLU A 1 201 ? -1.610 19.271 18.544 1.00 44.25 201 GLU A O 1
ATOM 1655 N N . ARG A 1 202 ? -0.442 18.182 20.130 1.00 38.16 202 ARG A N 1
ATOM 1656 C CA . ARG A 1 202 ? 0.144 19.388 20.751 1.00 38.16 202 ARG A CA 1
ATOM 1657 C C . ARG A 1 202 ? 1.227 20.013 19.878 1.00 38.16 202 ARG A C 1
ATOM 1659 O O . ARG A 1 202 ? 1.182 21.217 19.649 1.00 38.16 202 ARG A O 1
ATOM 1666 N N . ASP A 1 203 ? 2.135 19.203 19.351 1.00 36.06 203 ASP A N 1
ATOM 1667 C CA . ASP A 1 203 ? 3.203 19.598 18.439 1.00 36.06 203 ASP A CA 1
ATOM 1668 C C . ASP A 1 203 ? 2.615 20.045 17.108 1.00 36.06 203 ASP A C 1
ATOM 1670 O O . ASP A 1 203 ? 3.031 21.067 16.598 1.00 36.06 203 ASP A O 1
ATOM 1674 N N . SER A 1 204 ? 1.567 19.401 16.586 1.00 36.09 204 SER A N 1
ATOM 1675 C CA . SER A 1 204 ? 0.844 19.884 15.401 1.00 36.09 204 SER A CA 1
ATOM 1676 C C . SER A 1 204 ? 0.112 21.189 15.678 1.00 36.09 204 SER A C 1
ATOM 1678 O O . SER A 1 204 ? 0.026 22.002 14.771 1.00 36.09 204 SER A O 1
ATOM 1680 N N . LYS A 1 205 ? -0.372 21.451 16.903 1.00 34.44 205 LYS A N 1
ATOM 1681 C CA . LYS A 1 205 ? -0.885 22.780 17.284 1.00 34.44 205 LYS A CA 1
ATOM 1682 C C . LYS A 1 205 ? 0.235 23.825 17.358 1.00 34.44 205 LYS A C 1
ATOM 1684 O O . LYS A 1 205 ? 0.054 24.916 16.834 1.00 34.44 205 LYS A O 1
ATOM 1689 N N . HIS A 1 206 ? 1.391 23.499 17.937 1.00 31.02 206 HIS A N 1
ATOM 1690 C CA . HIS A 1 206 ? 2.540 24.410 18.065 1.00 31.02 206 HIS A CA 1
ATOM 1691 C C . HIS A 1 206 ? 3.246 24.678 16.723 1.00 31.02 206 HIS A C 1
ATOM 1693 O O . HIS A 1 206 ? 3.569 25.817 16.397 1.00 31.02 206 HIS A O 1
ATOM 1699 N N . VAL A 1 207 ? 3.436 23.639 15.913 1.00 32.94 207 VAL A N 1
ATOM 1700 C CA . VAL A 1 207 ? 4.006 23.665 14.561 1.00 32.94 207 VAL A CA 1
ATOM 1701 C C . VAL A 1 207 ? 3.023 24.293 13.582 1.00 32.94 207 VAL A C 1
ATOM 1703 O O . VAL A 1 207 ? 3.455 25.099 12.768 1.00 32.94 207 VAL A O 1
ATOM 1706 N N . ALA A 1 208 ? 1.709 24.052 13.699 1.00 31.45 208 ALA A N 1
ATOM 1707 C CA . ALA A 1 208 ? 0.714 24.841 12.971 1.00 31.45 208 ALA A CA 1
ATOM 1708 C C . ALA A 1 208 ? 0.822 26.321 13.335 1.00 31.45 208 ALA A C 1
ATOM 1710 O O . ALA A 1 208 ? 0.865 27.152 12.443 1.00 31.45 208 ALA A O 1
ATOM 1711 N N . GLN A 1 209 ? 0.949 26.667 14.615 1.00 31.81 209 GLN A N 1
ATOM 1712 C CA . GLN A 1 209 ? 1.063 28.064 15.040 1.00 31.81 209 GLN A CA 1
ATOM 1713 C C . GLN A 1 209 ? 2.381 28.732 14.599 1.00 31.81 209 GLN A C 1
ATOM 1715 O O . GLN A 1 209 ? 2.432 29.951 14.477 1.00 31.81 209 GLN A O 1
ATOM 1720 N N . LYS A 1 210 ? 3.424 27.942 14.302 1.00 29.09 210 LYS A N 1
ATOM 1721 C CA . LYS A 1 210 ? 4.731 28.409 13.808 1.00 29.09 210 LYS A CA 1
ATOM 1722 C C . LYS A 1 210 ? 4.838 28.431 12.271 1.00 29.09 210 LYS A C 1
ATOM 1724 O O . LYS A 1 210 ? 5.490 29.317 11.733 1.00 29.09 210 LYS A O 1
ATOM 1729 N N . LEU A 1 211 ? 4.181 27.503 11.565 1.00 34.22 211 LEU A N 1
ATOM 1730 C CA . LEU A 1 211 ? 4.109 27.439 10.093 1.00 34.22 211 LEU A CA 1
ATOM 1731 C C . LEU A 1 211 ? 3.059 28.391 9.503 1.00 34.22 211 LEU A C 1
ATOM 1733 O O . LEU A 1 211 ? 3.257 28.886 8.397 1.00 34.22 211 LEU A O 1
ATOM 1737 N N . MET A 1 212 ? 1.993 28.710 10.248 1.00 30.61 212 MET A N 1
ATOM 1738 C CA . MET A 1 212 ? 0.978 29.701 9.847 1.00 30.61 212 MET A CA 1
ATOM 1739 C C . MET A 1 212 ? 1.543 31.126 9.704 1.00 30.61 212 MET A C 1
ATOM 1741 O O . MET A 1 212 ? 0.872 31.987 9.150 1.00 30.61 212 MET A O 1
ATOM 1745 N N . ASN A 1 213 ? 2.774 31.380 10.162 1.00 38.25 213 ASN A N 1
ATOM 1746 C CA . ASN A 1 213 ? 3.425 32.683 10.015 1.00 38.25 213 ASN A CA 1
ATOM 1747 C C . ASN A 1 213 ? 4.315 32.805 8.764 1.00 38.25 213 ASN A C 1
ATOM 1749 O O . ASN A 1 213 ? 4.825 33.895 8.518 1.00 38.25 213 ASN A O 1
ATOM 1753 N N . HIS A 1 214 ? 4.527 31.738 7.976 1.00 47.94 214 HIS A N 1
ATOM 1754 C CA . HIS A 1 214 ? 5.498 31.780 6.868 1.00 47.94 214 HIS A CA 1
ATOM 1755 C C . HIS A 1 214 ? 5.067 31.162 5.536 1.00 47.94 214 HIS A C 1
ATOM 1757 O O . HIS A 1 214 ? 5.809 31.300 4.567 1.00 47.94 214 HIS A O 1
ATOM 1763 N N . ILE A 1 215 ? 3.888 30.549 5.428 1.00 46.47 215 ILE A N 1
ATOM 1764 C CA . ILE A 1 215 ? 3.345 30.158 4.121 1.00 46.47 215 ILE A CA 1
ATOM 1765 C C . ILE A 1 215 ? 1.905 30.671 4.047 1.00 46.47 215 ILE A C 1
ATOM 1767 O O . ILE A 1 215 ? 1.070 30.179 4.805 1.00 46.47 215 ILE A O 1
ATOM 1771 N N . PRO A 1 216 ? 1.612 31.671 3.193 1.00 52.22 216 PRO A N 1
ATOM 1772 C CA . PRO A 1 216 ? 0.252 32.161 2.994 1.00 52.22 216 PRO A CA 1
ATOM 1773 C C . PRO A 1 216 ? -0.682 31.017 2.585 1.00 52.22 216 PRO A C 1
ATOM 1775 O O . PRO A 1 216 ? -0.283 30.153 1.799 1.00 52.22 216 PRO A O 1
ATOM 1778 N N . ASP A 1 217 ? -1.919 31.024 3.089 1.00 46.00 217 ASP A N 1
ATOM 1779 C CA . ASP A 1 217 ? -2.908 29.962 2.848 1.00 46.00 217 ASP A CA 1
ATOM 1780 C C . ASP A 1 217 ? -3.100 29.667 1.346 1.00 46.00 217 ASP A C 1
ATOM 1782 O O . ASP A 1 217 ? -3.254 28.511 0.954 1.00 46.00 217 ASP A O 1
ATOM 1786 N N . ASP A 1 218 ? -2.946 30.673 0.485 1.00 52.25 218 ASP A N 1
ATOM 1787 C CA . ASP A 1 218 ? -3.049 30.547 -0.974 1.00 52.25 218 ASP A CA 1
ATOM 1788 C C . ASP A 1 218 ? -2.013 29.575 -1.581 1.00 52.25 218 ASP A C 1
ATOM 1790 O O . ASP A 1 218 ? -2.330 28.804 -2.491 1.00 52.25 218 ASP A O 1
ATOM 1794 N N . PHE A 1 219 ? -0.788 29.531 -1.041 1.00 50.78 219 PHE A N 1
ATOM 1795 C CA . PHE A 1 219 ? 0.250 28.592 -1.488 1.00 50.78 219 PHE A CA 1
ATOM 1796 C C . PHE A 1 219 ? -0.036 27.161 -1.022 1.00 50.78 219 PHE A C 1
ATOM 1798 O O . PHE A 1 219 ? 0.209 26.205 -1.757 1.00 50.78 219 PHE A O 1
ATOM 1805 N N . VAL A 1 220 ? -0.606 26.999 0.175 1.00 55.78 220 VAL A N 1
ATOM 1806 C CA . VAL A 1 220 ? -0.994 25.684 0.710 1.00 55.78 220 VAL A CA 1
ATOM 1807 C C . VAL A 1 220 ? -2.167 25.102 -0.082 1.00 55.78 220 VAL A C 1
ATOM 1809 O O . VAL A 1 220 ? -2.153 23.917 -0.414 1.00 55.78 220 VAL A O 1
ATOM 1812 N N . PHE A 1 221 ? -3.157 25.926 -0.435 1.00 56.22 221 PHE A N 1
ATOM 1813 C CA . PHE A 1 221 ? -4.298 25.509 -1.253 1.00 56.22 221 PHE A CA 1
ATOM 1814 C C . PHE A 1 221 ? -3.864 25.069 -2.656 1.00 56.22 221 PHE A C 1
ATOM 1816 O O . PHE A 1 221 ? -4.332 24.031 -3.122 1.00 56.22 221 PHE A O 1
ATOM 1823 N N . SER A 1 222 ? -2.931 25.799 -3.278 1.00 54.28 222 SER A N 1
ATOM 1824 C CA . SER A 1 222 ? -2.374 25.472 -4.600 1.00 54.28 222 SER A CA 1
ATOM 1825 C C . SER A 1 222 ? -1.595 24.149 -4.609 1.00 54.28 222 SER A C 1
ATOM 1827 O O . SER A 1 222 ? -1.803 23.298 -5.474 1.00 54.28 222 SER A O 1
ATOM 1829 N N . ILE A 1 223 ? -0.744 23.916 -3.603 1.00 58.50 223 ILE A N 1
ATOM 1830 C CA . ILE A 1 223 ? 0.015 22.660 -3.486 1.00 58.50 223 ILE A CA 1
ATOM 1831 C C . ILE A 1 223 ? -0.939 21.475 -3.294 1.00 58.50 223 ILE A C 1
ATOM 1833 O O . ILE A 1 223 ? -0.786 20.438 -3.941 1.00 58.50 223 ILE A O 1
ATOM 1837 N N . LEU A 1 224 ? -1.944 21.623 -2.427 1.00 64.44 224 LEU A N 1
ATOM 1838 C CA . LEU A 1 224 ? -2.886 20.548 -2.134 1.00 64.44 224 LEU A CA 1
ATOM 1839 C C . LEU A 1 224 ? -3.811 20.246 -3.313 1.00 64.44 224 LEU A C 1
ATOM 1841 O O . LEU A 1 224 ? -4.050 19.070 -3.570 1.00 64.44 224 LEU A O 1
ATOM 1845 N N . SER A 1 225 ? -4.293 21.248 -4.058 1.00 63.81 225 SER A N 1
ATOM 1846 C CA . SER A 1 225 ? -5.187 21.021 -5.205 1.00 63.81 225 SER A CA 1
ATOM 1847 C C . SER A 1 225 ? -4.523 20.287 -6.378 1.00 63.81 225 SER A C 1
ATOM 1849 O O . SER A 1 225 ? -5.233 19.783 -7.248 1.00 63.81 225 SER A O 1
ATOM 1851 N N . ASN A 1 226 ? -3.189 20.198 -6.399 1.00 54.22 226 ASN A N 1
ATOM 1852 C CA . ASN A 1 226 ? -2.407 19.537 -7.453 1.00 54.22 226 ASN A CA 1
ATOM 1853 C C . ASN A 1 226 ? -2.006 18.086 -7.125 1.00 54.22 226 ASN A C 1
ATOM 1855 O O . ASN A 1 226 ? -1.412 17.392 -7.955 1.00 54.22 226 ASN A O 1
ATOM 1859 N N . LEU A 1 227 ? -2.331 17.593 -5.927 1.00 59.31 227 LEU A N 1
ATOM 1860 C CA . LEU A 1 227 ? -2.031 16.217 -5.543 1.00 59.31 227 LEU A CA 1
ATOM 1861 C C . LEU A 1 227 ? -3.061 15.227 -6.119 1.00 59.31 227 LEU A C 1
ATOM 1863 O O . LEU A 1 227 ? -4.250 15.537 -6.206 1.00 59.31 227 LEU A O 1
ATOM 1867 N N . PRO A 1 228 ? -2.656 13.981 -6.433 1.00 59.12 228 PRO A N 1
ATOM 1868 C CA . PRO A 1 228 ? -3.599 12.939 -6.823 1.00 59.12 228 PRO A CA 1
ATOM 1869 C C . PRO A 1 228 ? -4.664 12.724 -5.743 1.00 59.12 228 PRO A C 1
ATOM 1871 O O . PRO A 1 228 ? -4.331 12.665 -4.558 1.00 59.12 228 PRO A O 1
ATOM 1874 N N . LEU A 1 229 ? -5.926 12.500 -6.132 1.00 58.47 229 LEU A N 1
ATOM 1875 C CA . LEU A 1 229 ? -7.055 12.288 -5.204 1.00 58.47 229 LEU A CA 1
ATOM 1876 C C . LEU A 1 229 ? -6.766 11.239 -4.118 1.00 58.47 229 LEU A C 1
ATOM 1878 O O . LEU A 1 229 ? -7.200 11.396 -2.978 1.00 58.47 229 LEU A O 1
ATOM 1882 N N . LYS A 1 230 ? -6.012 10.179 -4.448 1.00 57.09 230 LYS A N 1
ATOM 1883 C CA . LYS A 1 230 ? -5.586 9.155 -3.478 1.00 57.09 230 LYS A CA 1
ATOM 1884 C C . LYS A 1 230 ? -4.632 9.724 -2.421 1.00 57.09 230 LYS A C 1
ATOM 1886 O O . LYS A 1 230 ? -4.804 9.436 -1.240 1.00 57.09 230 LYS A O 1
ATOM 1891 N N . SER A 1 231 ? -3.664 10.544 -2.822 1.00 56.06 231 SER A N 1
ATOM 1892 C CA . SER A 1 231 ? -2.715 11.211 -1.922 1.00 56.06 231 SER A CA 1
ATOM 1893 C C . SER A 1 231 ? -3.400 12.296 -1.097 1.00 56.06 231 SER A C 1
ATOM 1895 O O . SER A 1 231 ? -3.198 12.371 0.106 1.00 56.06 231 SER A O 1
ATOM 1897 N N . LEU A 1 232 ? -4.283 13.075 -1.714 1.00 61.84 232 LEU A N 1
ATOM 1898 C CA . LEU A 1 232 ? -5.070 14.125 -1.070 1.00 61.84 232 LEU A CA 1
ATOM 1899 C C . LEU A 1 232 ? -6.036 13.547 -0.017 1.00 61.84 232 LEU A C 1
ATOM 1901 O O . LEU A 1 232 ? -6.127 14.071 1.091 1.00 61.84 232 LEU A O 1
ATOM 1905 N N . LYS A 1 233 ? -6.666 12.395 -0.302 1.00 58.12 233 LYS A N 1
ATOM 1906 C CA . LYS A 1 233 ? -7.426 11.623 0.698 1.00 58.12 233 LYS A CA 1
ATOM 1907 C C . LYS A 1 233 ? -6.546 11.136 1.849 1.00 58.12 233 LYS A C 1
ATOM 1909 O O . LYS A 1 233 ? -6.964 11.240 2.996 1.00 58.12 233 LYS A O 1
ATOM 1914 N N . ARG A 1 234 ? -5.330 10.652 1.565 1.00 57.78 234 ARG A N 1
ATOM 1915 C CA . ARG A 1 234 ? -4.361 10.233 2.597 1.00 57.78 234 ARG A CA 1
ATOM 1916 C C . ARG A 1 234 ? -3.880 11.412 3.454 1.00 57.78 234 ARG A C 1
ATOM 1918 O O . ARG A 1 234 ? -3.763 11.267 4.663 1.00 57.78 23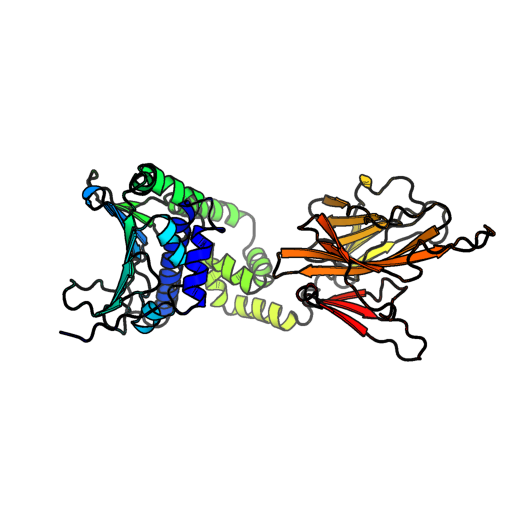4 ARG A O 1
ATOM 1925 N N . PHE A 1 235 ? -3.657 12.589 2.867 1.00 50.88 235 PHE A N 1
ATOM 1926 C CA . PHE A 1 235 ? -3.280 13.806 3.599 1.00 50.88 235 PHE A CA 1
ATOM 1927 C C . PHE A 1 235 ? -4.443 14.423 4.384 1.00 50.88 235 PHE A C 1
ATOM 1929 O O . PHE A 1 235 ? -4.220 15.001 5.448 1.00 50.88 235 PHE A O 1
ATOM 1936 N N . GLY A 1 236 ? -5.687 14.236 3.934 1.00 53.25 236 GLY A N 1
ATOM 1937 C CA . GLY A 1 236 ? -6.885 14.560 4.715 1.00 53.25 236 GLY A CA 1
ATOM 1938 C C . GLY A 1 236 ? -6.942 13.819 6.059 1.00 53.25 236 GLY A C 1
ATOM 1939 O O . GLY A 1 236 ? -7.480 14.351 7.028 1.00 53.25 236 GLY A O 1
ATOM 1940 N N . CYS A 1 237 ? -6.309 12.645 6.153 1.00 52.56 237 CYS A N 1
ATOM 1941 C CA . CYS A 1 237 ? -6.147 11.900 7.403 1.00 52.56 237 CYS A CA 1
ATOM 1942 C C . CYS A 1 237 ? -5.075 12.498 8.336 1.00 52.56 237 CYS A C 1
ATOM 1944 O O . CYS A 1 237 ? -5.070 12.192 9.523 1.00 52.56 237 CYS A O 1
ATOM 1946 N N . VAL A 1 238 ? -4.180 13.356 7.828 1.00 47.75 238 VAL A N 1
ATOM 1947 C CA . VAL A 1 238 ? -3.083 13.977 8.596 1.00 47.75 238 VAL A CA 1
ATOM 1948 C C . VAL A 1 238 ? -3.524 15.288 9.257 1.00 47.75 238 VAL A C 1
ATOM 1950 O O . VAL A 1 238 ? -3.092 15.593 10.368 1.00 47.75 238 VAL A O 1
ATOM 1953 N N . ARG A 1 239 ? -4.402 16.078 8.615 1.00 49.19 239 ARG A N 1
ATOM 1954 C CA . ARG A 1 239 ? -4.907 17.341 9.183 1.00 49.19 239 ARG A CA 1
ATOM 1955 C C . ARG A 1 239 ? -6.361 17.606 8.788 1.00 49.19 239 ARG A C 1
ATOM 1957 O O . ARG A 1 239 ? -6.684 17.804 7.621 1.00 49.19 239 ARG A O 1
ATOM 1964 N N . ARG A 1 240 ? -7.244 17.707 9.789 1.00 51.34 240 ARG A N 1
ATOM 1965 C CA . ARG A 1 240 ? -8.702 17.856 9.598 1.00 51.34 240 ARG A CA 1
ATOM 1966 C C . ARG A 1 240 ? -9.108 19.117 8.819 1.00 51.34 240 ARG A C 1
ATOM 1968 O O . ARG A 1 240 ? -10.075 19.066 8.070 1.00 51.34 240 ARG A O 1
ATOM 1975 N N . SER A 1 241 ? -8.354 20.217 8.931 1.00 49.69 241 SER A N 1
ATOM 1976 C CA . SER A 1 241 ? -8.586 21.438 8.137 1.00 49.69 241 SER A CA 1
ATOM 1977 C C . SER A 1 241 ? -8.409 21.219 6.632 1.00 49.69 241 SER A C 1
ATOM 1979 O O . SER A 1 241 ? -8.988 21.959 5.848 1.00 49.69 241 SER A O 1
ATOM 1981 N N . TRP A 1 242 ? -7.641 20.203 6.225 1.00 57.47 242 TRP A N 1
ATOM 1982 C CA . TRP A 1 242 ? -7.443 19.843 4.821 1.00 57.47 242 TRP A CA 1
ATOM 1983 C C . TRP A 1 242 ? -8.499 18.864 4.304 1.00 57.47 242 TRP A C 1
ATOM 1985 O O . TRP A 1 242 ? -8.840 18.898 3.130 1.00 57.47 242 TRP A O 1
ATOM 1995 N N . ALA A 1 243 ? -9.089 18.044 5.177 1.00 59.38 243 ALA A N 1
ATOM 1996 C CA . ALA A 1 243 ? -10.250 17.227 4.820 1.00 59.38 243 ALA A CA 1
ATOM 1997 C C . ALA A 1 243 ? -11.486 18.090 4.500 1.00 59.38 243 ALA A C 1
ATOM 1999 O O . ALA A 1 243 ? -12.234 17.776 3.579 1.00 59.38 243 ALA A O 1
ATOM 2000 N N . LEU A 1 244 ? -11.650 19.218 5.204 1.00 58.91 244 LEU A N 1
ATOM 2001 C CA . LEU A 1 244 ? -12.712 20.203 4.952 1.00 58.91 244 LEU A CA 1
ATOM 2002 C C . LEU A 1 244 ? -12.519 20.989 3.643 1.00 58.91 244 LEU A C 1
ATOM 2004 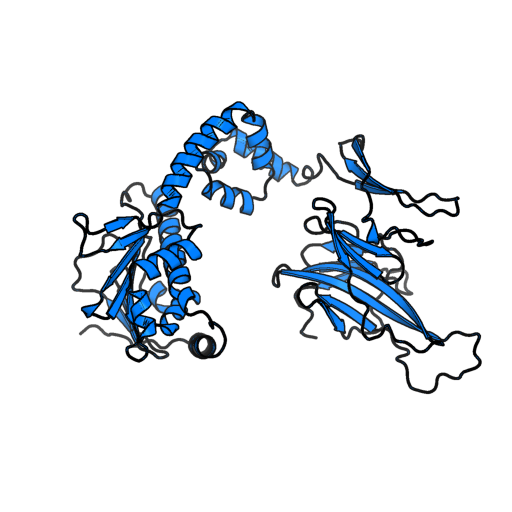O O . LEU A 1 244 ? -13.440 21.669 3.196 1.00 58.91 244 LEU A O 1
ATOM 2008 N N . LEU A 1 245 ? -11.352 20.894 2.995 1.00 58.50 245 LEU A N 1
ATOM 2009 C CA . LEU A 1 245 ? -11.126 21.521 1.691 1.00 58.50 245 LEU A CA 1
ATOM 2010 C C . LEU A 1 245 ? -12.074 20.950 0.631 1.00 58.50 245 LEU A C 1
ATOM 2012 O O . LEU A 1 245 ? -12.562 21.696 -0.209 1.00 58.50 245 LEU A O 1
ATOM 2016 N N . PHE A 1 246 ? -12.427 19.664 0.725 1.00 58.62 246 PHE A N 1
ATOM 2017 C CA . PHE A 1 246 ? -13.396 19.037 -0.179 1.00 58.62 246 PHE A CA 1
ATOM 2018 C C . PHE A 1 246 ? -14.839 19.540 0.000 1.00 58.62 246 PHE A C 1
ATOM 2020 O O . PHE A 1 246 ? -15.678 19.314 -0.868 1.00 58.62 246 PHE A O 1
ATOM 2027 N N . GLU A 1 247 ? -15.133 20.226 1.105 1.00 61.06 247 GLU A N 1
ATOM 2028 C CA . GLU A 1 247 ? -16.426 20.876 1.357 1.00 61.06 247 GLU A CA 1
ATOM 2029 C C . GLU A 1 247 ? -16.413 22.357 0.929 1.00 61.06 247 GLU A C 1
ATOM 2031 O O . GLU A 1 247 ? -17.467 22.971 0.758 1.00 61.06 247 GLU A O 1
ATOM 2036 N N . ASN A 1 248 ? -15.228 22.943 0.719 1.00 61.16 248 ASN A N 1
ATOM 2037 C CA . ASN A 1 248 ? -15.065 24.325 0.281 1.00 61.16 248 ASN A CA 1
ATOM 2038 C C . ASN A 1 248 ? -15.278 24.427 -1.237 1.00 61.16 248 ASN A C 1
ATOM 2040 O O . ASN A 1 248 ? -14.520 23.866 -2.023 1.00 61.16 248 ASN A O 1
ATOM 2044 N N . SER A 1 249 ? -16.285 25.190 -1.667 1.00 59.31 249 SER A N 1
ATOM 2045 C CA . SER A 1 249 ? -16.634 25.345 -3.085 1.00 59.31 249 SER A CA 1
ATOM 2046 C C . SER A 1 249 ? -15.541 26.017 -3.924 1.00 59.31 249 SER A C 1
ATOM 2048 O O . SER A 1 249 ? -15.394 25.682 -5.097 1.00 59.31 249 SER A O 1
ATOM 2050 N N . HIS A 1 250 ? -14.739 26.918 -3.349 1.00 58.44 250 HIS A N 1
ATOM 2051 C CA . HIS A 1 250 ? -13.601 27.532 -4.033 1.00 58.44 250 HIS A CA 1
ATOM 2052 C C . HIS A 1 250 ? -12.456 26.534 -4.220 1.00 58.44 250 HIS A C 1
ATOM 2054 O O . HIS A 1 250 ? -11.951 26.411 -5.334 1.00 58.44 250 HIS A O 1
ATOM 2060 N N . PHE A 1 251 ? -12.104 25.766 -3.184 1.00 67.00 251 PHE A N 1
ATOM 2061 C CA . PHE A 1 251 ? -11.118 24.690 -3.303 1.00 67.00 251 PHE A CA 1
ATOM 2062 C C . PHE A 1 251 ? -11.610 23.585 -4.228 1.00 67.00 251 PHE A C 1
ATOM 2064 O O . PHE A 1 251 ? -10.844 23.109 -5.043 1.00 67.00 251 PHE A O 1
ATOM 2071 N N . MET A 1 252 ? -12.882 23.201 -4.165 1.00 65.00 252 MET A N 1
ATOM 2072 C CA . MET A 1 252 ? -13.449 22.217 -5.081 1.00 65.00 252 MET A CA 1
ATOM 2073 C C . MET A 1 252 ? -13.518 22.740 -6.506 1.00 65.00 252 MET A C 1
ATOM 2075 O O . MET A 1 252 ? -13.387 21.937 -7.414 1.00 65.00 252 MET A O 1
ATOM 2079 N N . ASN A 1 253 ? -13.653 24.050 -6.725 1.00 59.72 253 ASN A N 1
ATOM 2080 C CA . ASN A 1 253 ? -13.467 24.653 -8.042 1.00 59.72 253 ASN A CA 1
ATOM 2081 C C . ASN A 1 253 ? -11.992 24.707 -8.450 1.00 59.72 253 ASN A C 1
ATOM 2083 O O . ASN A 1 253 ? -11.720 24.500 -9.617 1.00 59.72 253 ASN A O 1
ATOM 2087 N N . LEU A 1 254 ? -11.039 24.918 -7.540 1.00 58.34 254 LEU A N 1
ATOM 2088 C CA . LEU A 1 254 ? -9.598 24.836 -7.830 1.00 58.34 254 LEU A CA 1
ATOM 2089 C C . LEU A 1 254 ? -9.138 23.398 -8.088 1.00 58.34 254 LEU A C 1
ATOM 2091 O O . LEU A 1 254 ? -8.345 23.180 -8.987 1.00 58.34 254 LEU A O 1
ATOM 2095 N N . LEU A 1 255 ? -9.678 22.426 -7.356 1.00 63.31 255 LEU A N 1
ATOM 2096 C CA . LEU A 1 255 ? -9.480 20.989 -7.515 1.00 63.31 255 LEU A CA 1
ATOM 2097 C C . LEU A 1 255 ? -10.208 20.489 -8.762 1.00 63.31 255 LEU A C 1
ATOM 2099 O O . LEU A 1 255 ? -9.696 19.665 -9.493 1.00 63.31 255 LEU A O 1
ATOM 2103 N N . ARG A 1 256 ? -11.419 20.972 -9.043 1.00 58.94 256 ARG A N 1
ATOM 2104 C CA . ARG A 1 256 ? -12.147 20.655 -10.276 1.00 58.94 256 ARG A CA 1
ATOM 2105 C C . ARG A 1 256 ? -11.481 21.316 -11.467 1.00 58.94 256 ARG A C 1
ATOM 2107 O O . ARG A 1 256 ? -11.402 20.671 -12.492 1.00 58.94 256 ARG A O 1
ATOM 2114 N N . ASN A 1 257 ? -10.999 22.548 -11.357 1.00 52.94 257 ASN A N 1
ATOM 2115 C CA . ASN A 1 257 ? -10.214 23.185 -12.406 1.00 52.94 257 ASN A CA 1
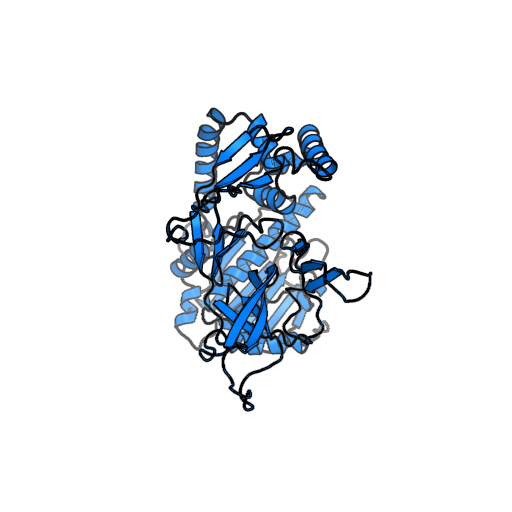ATOM 2116 C C . ASN A 1 257 ? -8.876 22.473 -12.543 1.00 52.94 257 ASN A C 1
ATOM 2118 O O . ASN A 1 257 ? -8.513 22.182 -13.662 1.00 52.94 257 ASN A O 1
ATOM 2122 N N . SER A 1 258 ? -8.202 22.063 -11.467 1.00 50.62 258 SER A N 1
ATOM 2123 C CA . SER A 1 258 ? -7.021 21.210 -11.589 1.00 50.62 258 SER A CA 1
ATOM 2124 C C . SER A 1 258 ? -7.386 19.872 -12.223 1.00 50.62 258 SER A C 1
ATOM 2126 O O . SER A 1 258 ? -6.655 19.444 -13.080 1.00 50.62 258 SER A O 1
ATOM 2128 N N . PHE A 1 259 ? -8.536 19.247 -11.945 1.00 50.34 259 PHE A N 1
ATOM 2129 C CA . PHE A 1 259 ? -8.968 17.978 -12.558 1.00 50.34 259 PHE A CA 1
ATOM 2130 C C . PHE A 1 259 ? -9.452 18.089 -14.013 1.00 50.34 259 PHE A C 1
ATOM 2132 O O . PHE A 1 259 ? -9.138 17.227 -14.828 1.00 50.34 259 PHE A O 1
ATOM 2139 N N . ILE A 1 260 ? -10.227 19.123 -14.342 1.00 45.50 260 ILE A N 1
ATOM 2140 C CA . ILE A 1 260 ? -10.759 19.408 -15.682 1.00 45.50 260 ILE A CA 1
ATOM 2141 C C . ILE A 1 260 ? -9.635 19.941 -16.559 1.00 45.50 260 ILE A C 1
ATOM 2143 O O . ILE A 1 260 ? -9.455 19.454 -17.669 1.00 45.50 260 ILE A O 1
ATOM 2147 N N . CYS A 1 261 ? -8.833 20.867 -16.035 1.00 42.47 261 CYS A N 1
ATOM 2148 C CA . CYS A 1 261 ? -7.574 21.232 -16.649 1.00 42.47 261 CYS A CA 1
ATOM 2149 C C . CYS A 1 261 ? -6.542 20.107 -16.510 1.00 42.47 261 CYS A C 1
ATOM 2151 O O . CYS A 1 261 ? -5.576 20.159 -17.224 1.00 42.47 261 CYS A O 1
ATOM 2153 N N . ASN A 1 262 ? -6.706 19.029 -15.732 1.00 37.78 262 ASN A N 1
ATOM 2154 C CA . ASN A 1 262 ? -5.787 17.870 -15.783 1.00 37.78 262 ASN A CA 1
ATOM 2155 C C . ASN A 1 262 ? -6.016 16.980 -17.011 1.00 37.78 262 ASN A C 1
ATOM 2157 O O . ASN A 1 262 ? -5.195 16.104 -17.274 1.00 37.78 262 ASN A O 1
ATOM 2161 N N . HIS A 1 263 ? -7.012 17.278 -17.852 1.00 38.38 263 HIS A N 1
ATOM 2162 C CA . HIS A 1 263 ? -6.734 17.288 -19.285 1.00 38.38 263 HIS A CA 1
ATOM 2163 C C . HIS A 1 263 ? -6.137 18.666 -19.644 1.00 38.38 263 HIS A C 1
ATOM 2165 O O . HIS A 1 263 ? -6.869 19.582 -20.000 1.00 38.38 263 HIS A O 1
ATOM 2171 N N . GLN A 1 264 ? -4.796 18.767 -19.537 1.00 41.78 264 GLN A N 1
ATOM 2172 C CA . GLN A 1 264 ? -3.908 19.905 -19.909 1.00 41.78 264 GLN A CA 1
ATOM 2173 C C . GLN A 1 264 ? -3.539 21.036 -18.895 1.00 41.78 264 GLN A C 1
ATOM 2175 O O . GLN A 1 264 ? -3.560 22.212 -19.250 1.00 41.78 264 GLN A O 1
ATOM 2180 N N . SER A 1 265 ? -3.091 20.715 -17.668 1.00 36.28 265 SER A N 1
ATOM 2181 C CA . SER A 1 265 ? -2.456 21.669 -16.730 1.00 36.28 265 SER A CA 1
ATOM 2182 C C . SER A 1 265 ? -1.566 21.034 -15.656 1.00 36.28 265 SER A C 1
ATOM 2184 O O . SER A 1 265 ? -0.933 21.771 -14.907 1.00 36.28 265 SER A O 1
ATOM 2186 N N . TYR A 1 266 ? -1.361 19.706 -15.657 1.00 37.94 266 TYR A N 1
ATOM 2187 C CA . TYR A 1 266 ? -0.110 19.115 -15.125 1.00 37.94 266 TYR A CA 1
ATOM 2188 C C . TYR A 1 266 ? 1.146 19.686 -15.829 1.00 37.94 266 TYR A C 1
ATOM 2190 O O . TYR A 1 266 ? 2.271 19.421 -15.426 1.00 37.94 266 TYR A O 1
ATOM 2198 N N . TYR A 1 267 ? 0.918 20.484 -16.873 1.00 40.19 267 TYR A N 1
ATOM 2199 C CA . TYR A 1 267 ? 1.846 21.137 -17.771 1.00 40.19 267 TYR A CA 1
ATOM 2200 C C . TYR A 1 267 ? 1.830 22.677 -17.666 1.00 40.19 267 TYR A C 1
ATOM 2202 O O . TYR A 1 267 ? 2.153 23.331 -18.654 1.00 40.19 267 TYR A O 1
ATOM 2210 N N . ASP A 1 268 ? 1.489 23.291 -16.519 1.00 38.22 268 ASP A N 1
ATOM 2211 C CA . ASP A 1 268 ? 1.903 24.703 -16.331 1.00 38.22 268 ASP A CA 1
ATOM 2212 C C . ASP A 1 268 ? 3.432 24.814 -16.167 1.00 38.22 268 ASP A C 1
ATOM 2214 O O . ASP A 1 268 ? 4.013 25.826 -16.552 1.00 38.22 268 ASP A O 1
ATOM 2218 N N . ASP A 1 269 ? 4.083 23.710 -15.785 1.00 46.00 269 ASP A N 1
ATOM 2219 C CA . ASP A 1 269 ? 5.506 23.469 -16.002 1.00 46.00 269 ASP A CA 1
ATOM 2220 C C . ASP A 1 269 ? 5.697 22.149 -16.764 1.00 46.00 269 ASP A C 1
ATOM 2222 O O . ASP A 1 269 ? 5.984 21.097 -16.194 1.00 46.00 269 ASP A O 1
ATOM 2226 N N . THR A 1 270 ? 5.512 22.176 -18.087 1.00 50.91 270 THR A N 1
ATOM 2227 C CA . THR A 1 270 ? 6.069 21.108 -18.931 1.00 50.91 270 THR A CA 1
ATOM 2228 C C . THR A 1 270 ? 7.575 21.165 -18.808 1.00 50.91 270 THR A C 1
ATOM 2230 O O . THR A 1 270 ? 8.204 21.978 -19.473 1.00 50.91 270 THR A O 1
ATOM 2233 N N . TYR A 1 271 ? 8.141 20.319 -17.949 1.00 58.94 271 TYR A N 1
ATOM 2234 C CA . TYR A 1 271 ? 9.580 20.139 -17.874 1.00 58.94 271 TYR A CA 1
ATOM 2235 C C . TYR A 1 271 ? 10.026 19.328 -19.084 1.00 58.94 271 TYR A C 1
ATOM 2237 O O . TYR A 1 271 ? 9.924 18.100 -19.112 1.00 58.94 271 TYR A O 1
ATOM 2245 N N . LEU A 1 272 ? 10.473 20.029 -20.119 1.00 69.31 272 LEU A N 1
ATOM 2246 C CA . LEU A 1 272 ? 11.138 19.418 -21.251 1.00 69.31 272 LEU A CA 1
ATOM 2247 C C . LEU A 1 272 ? 12.603 19.221 -20.880 1.00 69.31 272 LEU A C 1
ATOM 2249 O O . LEU A 1 272 ? 13.294 20.163 -20.497 1.00 69.31 272 LEU A O 1
ATOM 2253 N N . LEU A 1 273 ? 13.077 17.986 -20.995 1.00 75.25 273 LEU A N 1
ATOM 2254 C CA . LEU A 1 273 ? 14.496 17.703 -20.867 1.00 75.25 273 LEU A CA 1
ATOM 2255 C C . LEU A 1 273 ? 15.148 17.924 -22.218 1.00 75.25 273 LEU A C 1
ATOM 2257 O O . LEU A 1 273 ? 14.925 17.168 -23.162 1.00 75.25 273 LEU A O 1
ATOM 2261 N N . LEU A 1 274 ? 15.944 18.981 -22.309 1.00 75.19 274 LEU A N 1
ATOM 2262 C CA . LEU A 1 274 ? 16.716 19.271 -23.500 1.00 75.19 274 LEU A CA 1
ATOM 2263 C C . LEU A 1 274 ? 18.127 18.734 -23.307 1.00 75.19 274 LEU A C 1
ATOM 2265 O O . LEU A 1 274 ? 18.911 19.275 -22.526 1.00 75.19 274 LEU A O 1
ATOM 2269 N N . ASN A 1 275 ? 18.442 17.672 -24.038 1.00 75.38 275 ASN A N 1
ATOM 2270 C CA . ASN A 1 275 ? 19.798 17.163 -24.141 1.00 75.38 275 ASN A CA 1
ATOM 2271 C C . ASN A 1 275 ? 20.497 17.824 -25.339 1.00 75.38 275 ASN A C 1
ATOM 2273 O O . ASN A 1 275 ? 20.225 17.489 -26.492 1.00 75.38 275 ASN A O 1
ATOM 2277 N N . LEU A 1 276 ? 21.374 18.792 -25.074 1.00 71.88 276 LEU A N 1
ATOM 2278 C CA . LEU A 1 276 ? 22.158 19.467 -26.106 1.00 71.88 276 LEU A CA 1
ATOM 2279 C C . LEU A 1 276 ? 23.497 18.759 -26.294 1.00 71.88 276 LEU A C 1
ATOM 2281 O O . LEU A 1 276 ? 24.335 18.770 -25.394 1.00 71.88 276 LEU A O 1
ATOM 2285 N N . SER A 1 277 ? 23.718 18.213 -27.489 1.00 64.19 277 SER A N 1
ATOM 2286 C CA . SER A 1 277 ? 25.012 17.669 -27.912 1.00 64.19 277 SER A CA 1
ATOM 2287 C C . SER A 1 277 ? 25.617 18.552 -29.015 1.00 64.19 277 SER A C 1
ATOM 2289 O O . SER A 1 277 ? 24.923 18.852 -29.990 1.00 64.19 277 SER A O 1
ATOM 2291 N N . PRO A 1 278 ? 26.873 19.023 -28.886 1.00 57.91 278 PRO A N 1
ATOM 2292 C CA . PRO A 1 278 ? 27.488 19.881 -29.895 1.00 57.91 278 PRO A CA 1
ATOM 2293 C C . PRO A 1 278 ? 27.742 19.100 -31.191 1.00 57.91 278 PRO A C 1
ATOM 2295 O O . PRO A 1 278 ? 28.393 18.063 -31.187 1.00 57.91 278 PRO A O 1
ATOM 2298 N N . LEU A 1 279 ? 27.257 19.628 -32.317 1.00 51.84 279 LEU A N 1
ATOM 2299 C CA . LEU A 1 279 ? 27.288 18.948 -33.619 1.00 51.84 279 LEU A CA 1
ATOM 2300 C C . LEU A 1 279 ? 28.682 18.879 -34.285 1.00 51.84 279 LEU A C 1
ATOM 2302 O O . LEU A 1 279 ? 28.804 18.234 -35.320 1.00 51.84 279 LEU A O 1
ATOM 2306 N N . TYR A 1 280 ? 29.723 19.538 -33.748 1.00 50.44 280 TYR A N 1
ATOM 2307 C CA . TYR A 1 280 ? 30.978 19.767 -34.497 1.00 50.44 280 TYR A CA 1
ATOM 2308 C C . TYR A 1 280 ? 32.286 19.835 -33.684 1.00 50.44 280 TYR A C 1
ATOM 2310 O O . TYR A 1 280 ? 33.303 20.273 -34.221 1.00 50.44 280 TYR A O 1
ATOM 2318 N N . GLN A 1 281 ? 32.322 19.434 -32.410 1.00 42.69 281 GLN A N 1
ATOM 2319 C CA . GLN A 1 281 ? 33.582 19.421 -31.649 1.00 42.69 281 GLN A CA 1
ATOM 2320 C C . GLN A 1 281 ? 33.791 18.072 -30.969 1.00 42.69 281 GLN A C 1
ATOM 2322 O O . GLN A 1 281 ? 32.877 17.554 -30.340 1.00 42.69 281 GLN A O 1
ATOM 2327 N N . ASN A 1 282 ? 35.015 17.545 -31.080 1.00 44.03 282 ASN A N 1
ATOM 2328 C CA . ASN A 1 282 ? 35.498 16.250 -30.570 1.00 44.03 282 ASN A CA 1
ATOM 2329 C C . ASN A 1 282 ? 35.464 16.099 -29.029 1.00 44.03 282 ASN A C 1
ATOM 2331 O O . ASN A 1 282 ? 36.187 15.283 -28.466 1.00 44.03 282 ASN A O 1
ATOM 2335 N N . HIS A 1 283 ? 34.629 16.875 -28.340 1.00 46.22 283 HIS A N 1
ATOM 2336 C CA . HIS A 1 283 ? 34.328 16.754 -26.923 1.00 46.22 283 HIS A CA 1
ATOM 2337 C C . HIS A 1 283 ? 32.804 16.724 -26.771 1.00 46.22 283 HIS A C 1
ATOM 2339 O O . HIS A 1 283 ? 32.147 17.765 -26.693 1.00 46.22 283 HIS A O 1
ATOM 2345 N N . TYR A 1 284 ? 32.239 15.516 -26.765 1.00 53.94 284 TYR A N 1
ATOM 2346 C CA . TYR A 1 284 ? 30.806 15.247 -26.638 1.00 53.94 284 TYR A CA 1
ATOM 2347 C C . TYR A 1 284 ? 30.320 15.448 -25.194 1.00 53.94 284 TYR A C 1
ATOM 2349 O O . TYR A 1 284 ? 29.765 14.555 -24.561 1.00 53.94 284 TYR A O 1
ATOM 2357 N N . ASN A 1 285 ? 30.494 16.658 -24.664 1.00 59.50 285 ASN A N 1
ATOM 2358 C CA . ASN A 1 285 ? 29.892 17.057 -23.396 1.00 59.50 285 ASN A CA 1
ATOM 2359 C C . ASN A 1 285 ? 28.419 17.394 -23.628 1.00 59.50 285 ASN A C 1
ATOM 2361 O O . ASN A 1 285 ? 28.042 18.561 -23.773 1.00 59.50 285 ASN A O 1
ATOM 2365 N N . SER A 1 286 ? 27.590 16.352 -23.674 1.00 67.00 286 SER A N 1
ATOM 2366 C CA . SER A 1 286 ? 26.138 16.505 -23.638 1.00 67.00 286 SER A CA 1
ATOM 2367 C C . SER A 1 286 ? 25.748 17.335 -22.408 1.00 67.00 286 SER A C 1
ATOM 2369 O O . SER A 1 286 ? 26.245 17.106 -21.304 1.00 67.00 286 SER A O 1
ATOM 2371 N N . SER A 1 287 ? 24.930 18.368 -22.590 1.00 74.94 287 SER A N 1
ATOM 2372 C CA . SER A 1 287 ? 24.425 19.190 -21.489 1.00 74.94 287 SER A CA 1
ATOM 2373 C C . SER A 1 287 ? 22.929 18.976 -21.362 1.00 74.94 287 SER A C 1
ATOM 2375 O O . SER A 1 287 ? 22.186 19.239 -22.306 1.00 74.94 287 SER A O 1
ATOM 2377 N N . LEU A 1 288 ? 22.506 18.517 -20.186 1.00 80.62 288 LEU A N 1
ATOM 2378 C CA . LEU A 1 288 ? 21.103 18.320 -19.874 1.00 80.62 288 LEU A CA 1
ATOM 2379 C C . LEU A 1 288 ? 20.525 19.584 -19.251 1.00 80.62 288 LEU A C 1
ATOM 2381 O O . LEU A 1 288 ? 21.082 20.137 -18.301 1.00 80.62 288 LEU A O 1
ATOM 2385 N N . PHE A 1 289 ? 19.387 20.017 -19.771 1.00 82.06 289 PHE A N 1
ATOM 2386 C CA . PHE A 1 289 ? 18.636 21.126 -19.214 1.00 82.06 289 PHE A CA 1
ATOM 2387 C C . PHE A 1 289 ? 17.212 20.695 -18.917 1.00 82.06 289 PHE A C 1
ATOM 2389 O O . PHE A 1 289 ? 16.570 20.047 -19.738 1.00 82.06 289 PHE A O 1
ATOM 2396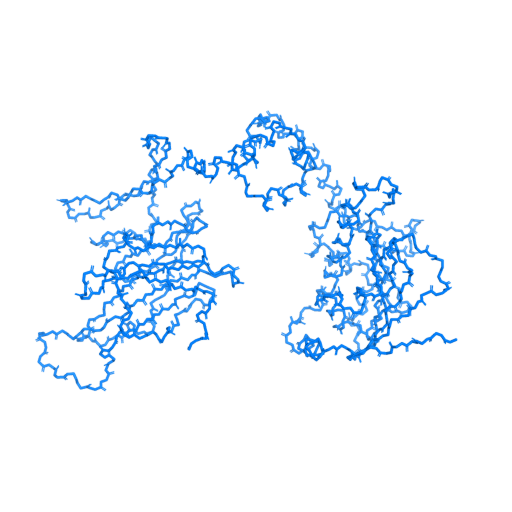 N N . SER A 1 290 ? 16.729 21.080 -17.746 1.00 81.62 290 SER A N 1
ATOM 2397 C CA . SER A 1 290 ? 15.317 21.077 -17.406 1.00 81.62 290 SER A CA 1
ATOM 2398 C C . SER A 1 290 ? 14.735 22.406 -17.862 1.00 81.62 290 SER A C 1
ATOM 2400 O O . SER A 1 290 ? 15.203 23.458 -17.425 1.00 81.62 290 SER A O 1
ATOM 2402 N N . ILE A 1 291 ? 13.772 22.375 -18.780 1.00 80.94 291 ILE A N 1
ATOM 2403 C CA . ILE A 1 291 ? 13.150 23.581 -19.321 1.00 80.94 291 ILE A CA 1
ATOM 2404 C C . ILE A 1 291 ? 11.682 23.619 -18.935 1.00 80.94 291 ILE A C 1
ATOM 2406 O O . ILE A 1 291 ? 10.969 22.678 -19.253 1.00 80.94 291 ILE A O 1
ATOM 2410 N N . SER A 1 292 ? 11.224 24.693 -18.298 1.00 77.88 292 SER A N 1
ATOM 2411 C CA . SER A 1 292 ? 9.838 24.874 -17.859 1.00 77.88 292 SER A CA 1
ATOM 2412 C C . SER A 1 292 ? 9.275 26.254 -18.202 1.00 77.88 292 SER A C 1
ATOM 2414 O O . SER A 1 292 ? 9.944 27.082 -18.826 1.00 77.88 292 SER A O 1
ATOM 2416 N N . GLY A 1 293 ? 8.025 26.506 -17.807 1.00 65.12 293 GLY A N 1
ATOM 2417 C CA . GLY A 1 293 ? 7.266 27.691 -18.198 1.00 65.12 293 GLY A CA 1
ATOM 2418 C C . GLY A 1 293 ? 6.501 27.526 -19.516 1.00 65.12 293 GLY A C 1
ATOM 2419 O O . GLY A 1 293 ? 6.803 26.676 -20.356 1.00 65.12 293 GLY A O 1
ATOM 2420 N N . LYS A 1 294 ? 5.476 28.365 -19.711 1.00 67.31 294 LYS A N 1
ATOM 2421 C CA . LYS A 1 294 ? 4.536 28.287 -20.852 1.00 67.31 294 LYS A CA 1
ATOM 2422 C C . LYS A 1 294 ? 5.186 28.548 -22.208 1.00 67.31 294 LYS A C 1
ATOM 2424 O O . LYS A 1 294 ? 4.616 28.197 -23.239 1.00 67.31 294 LYS A O 1
ATOM 2429 N N . ARG A 1 295 ? 6.338 29.213 -22.217 1.00 74.38 295 ARG A N 1
ATOM 2430 C CA . ARG A 1 295 ? 7.155 29.520 -23.393 1.00 74.38 295 ARG A CA 1
ATOM 2431 C C . ARG A 1 295 ? 8.538 28.874 -23.303 1.00 74.38 295 ARG A C 1
ATOM 2433 O O . ARG A 1 295 ? 9.408 29.267 -24.077 1.00 74.38 295 ARG A O 1
ATOM 2440 N N . PHE A 1 296 ? 8.730 27.901 -22.405 1.00 71.94 296 PHE A N 1
ATOM 2441 C CA . PHE A 1 296 ? 10.021 27.256 -22.160 1.00 71.94 296 PHE A CA 1
ATOM 2442 C C . PHE A 1 296 ? 11.117 28.259 -21.750 1.00 71.94 296 PHE A C 1
ATOM 2444 O O . PHE A 1 296 ? 12.277 28.142 -22.139 1.00 71.94 296 PHE A O 1
ATOM 2451 N N . GLU A 1 297 ? 10.728 29.298 -21.010 1.00 76.62 297 GLU A N 1
ATOM 2452 C CA . GLU A 1 297 ? 11.585 30.418 -20.622 1.00 76.62 297 GLU A CA 1
ATOM 2453 C C . GLU A 1 297 ? 12.508 30.113 -19.434 1.00 76.62 297 GLU A C 1
ATOM 2455 O O . GLU A 1 297 ? 13.549 30.755 -19.288 1.00 76.62 297 GLU A O 1
ATOM 2460 N N . ASN A 1 298 ? 12.150 29.138 -18.596 1.00 75.50 298 ASN A N 1
ATOM 2461 C CA . ASN A 1 298 ? 12.921 28.772 -17.414 1.00 75.50 298 ASN A CA 1
ATOM 2462 C C . ASN A 1 298 ? 13.828 27.596 -17.761 1.00 75.50 298 ASN A C 1
ATOM 2464 O O . ASN A 1 298 ? 13.343 26.489 -17.946 1.00 75.50 298 ASN A O 1
ATOM 2468 N N . MET A 1 299 ? 15.136 27.824 -17.854 1.00 81.50 299 MET A N 1
ATOM 2469 C CA . MET A 1 299 ? 16.109 26.798 -18.233 1.00 81.50 299 MET A CA 1
ATOM 2470 C C . MET A 1 299 ? 17.101 26.569 -17.095 1.00 81.50 299 MET A C 1
ATOM 2472 O O . MET A 1 299 ? 17.922 27.432 -16.788 1.00 81.50 299 MET A O 1
ATOM 2476 N N . GLU A 1 300 ? 17.049 25.389 -16.491 1.00 82.88 300 GLU A N 1
ATOM 2477 C CA . GLU A 1 300 ? 17.951 24.971 -15.422 1.00 82.88 300 GLU A CA 1
ATOM 2478 C C . GLU A 1 300 ? 18.890 23.881 -15.923 1.00 82.88 300 GLU A C 1
ATOM 2480 O O . GLU A 1 300 ? 18.463 22.879 -16.495 1.00 82.88 300 GLU A O 1
ATOM 2485 N N . LYS A 1 301 ? 20.195 24.058 -15.710 1.00 82.69 301 LYS A N 1
ATOM 2486 C CA . LYS A 1 301 ? 21.181 23.046 -16.088 1.00 82.69 301 LYS A CA 1
ATOM 2487 C C . LYS A 1 301 ? 21.199 21.922 -15.055 1.00 82.69 301 LYS A C 1
ATOM 2489 O O . LYS A 1 301 ? 21.460 22.170 -13.880 1.00 82.69 301 LYS A O 1
ATOM 2494 N N . LEU A 1 302 ? 20.996 20.691 -15.512 1.00 79.88 302 LEU A N 1
ATOM 2495 C CA . LEU A 1 302 ? 21.185 19.485 -14.718 1.00 79.88 302 LEU A CA 1
ATOM 2496 C C . LEU A 1 302 ? 22.597 18.950 -14.957 1.00 79.88 302 LEU A C 1
ATOM 2498 O O . LEU A 1 302 ? 23.052 18.815 -16.094 1.00 79.88 302 LEU A O 1
ATOM 2502 N N . TYR A 1 303 ? 23.305 18.661 -13.871 1.00 78.94 303 TYR A N 1
ATOM 2503 C CA . TYR A 1 303 ? 24.646 18.096 -13.944 1.00 78.94 303 TYR A CA 1
ATOM 2504 C C . TYR A 1 303 ? 24.561 16.577 -13.926 1.00 78.94 303 TYR A C 1
ATOM 2506 O O . TYR A 1 303 ? 23.918 15.996 -13.053 1.00 78.94 303 TYR A O 1
ATOM 2514 N N . TRP A 1 304 ? 25.228 15.943 -14.888 1.00 76.88 304 TRP A N 1
ATOM 2515 C CA . TRP A 1 304 ? 25.382 14.496 -14.897 1.00 76.88 304 TRP A CA 1
ATOM 2516 C C . TRP A 1 304 ? 26.113 14.017 -13.634 1.00 76.88 304 TRP A C 1
ATOM 2518 O O . TRP A 1 304 ? 27.001 14.727 -13.150 1.00 76.88 304 TRP A O 1
ATOM 2528 N N . PRO A 1 305 ? 25.792 12.814 -13.128 1.00 71.38 305 PRO A N 1
ATOM 2529 C CA . PRO A 1 305 ? 26.559 12.180 -12.063 1.00 71.38 305 PRO A CA 1
ATOM 2530 C C . PRO A 1 305 ? 28.051 12.150 -12.406 1.00 71.38 305 PRO A C 1
ATOM 2532 O O . PRO A 1 305 ? 28.432 11.796 -13.524 1.00 71.38 305 PRO A O 1
ATOM 2535 N N . SER A 1 306 ? 28.905 12.494 -11.442 1.00 66.50 306 SER A N 1
ATOM 2536 C CA . SER A 1 306 ? 30.356 12.566 -11.654 1.00 66.50 306 SER A CA 1
ATOM 2537 C C . SER A 1 306 ? 30.964 11.223 -12.067 1.00 66.50 306 SER A C 1
ATOM 2539 O O . SER A 1 306 ? 31.958 11.209 -12.782 1.00 66.50 306 SER A O 1
ATOM 2541 N N . GLN A 1 307 ? 30.345 10.097 -11.693 1.00 64.81 307 GLN A N 1
ATOM 2542 C CA . GLN A 1 307 ? 30.786 8.752 -12.083 1.00 64.81 307 GLN A CA 1
ATOM 2543 C C . GLN A 1 307 ? 30.527 8.406 -13.561 1.00 64.81 307 GLN A C 1
ATOM 2545 O O . GLN A 1 307 ? 31.045 7.404 -14.040 1.00 64.81 307 GLN A O 1
ATOM 2550 N N . ILE A 1 308 ? 29.719 9.194 -14.281 1.00 65.75 308 ILE A N 1
ATOM 2551 C CA . ILE A 1 308 ? 29.436 8.995 -15.715 1.00 65.75 308 ILE A CA 1
ATOM 2552 C C . ILE A 1 308 ? 30.399 9.835 -16.585 1.00 65.75 308 ILE A C 1
ATOM 2554 O O . ILE A 1 308 ? 30.534 9.590 -17.779 1.00 65.75 308 ILE A O 1
ATOM 2558 N N . GLN A 1 309 ? 31.115 10.803 -15.995 1.00 57.78 309 GLN A N 1
ATOM 2559 C CA . GLN A 1 309 ? 31.952 11.784 -16.706 1.00 57.78 309 GLN A CA 1
ATOM 2560 C C . GLN A 1 309 ? 33.347 11.281 -17.139 1.00 57.78 309 GLN A C 1
ATOM 2562 O O . GLN A 1 309 ? 34.170 12.091 -17.561 1.00 57.78 309 GLN A O 1
ATOM 2567 N N . GLU A 1 310 ? 33.641 9.982 -17.068 1.00 52.16 310 GLU A N 1
ATOM 2568 C CA . GLU A 1 310 ? 34.938 9.442 -17.505 1.00 52.16 310 GLU A CA 1
ATOM 2569 C C . GLU A 1 310 ? 34.989 9.257 -19.032 1.00 52.16 310 GLU A C 1
ATOM 2571 O O . GLU A 1 310 ? 34.444 8.294 -19.543 1.00 52.16 310 GLU A O 1
ATOM 2576 N N . ASP A 1 311 ? 35.638 10.175 -19.760 1.00 51.03 311 ASP A N 1
ATOM 2577 C CA . ASP A 1 311 ? 36.213 10.016 -21.118 1.00 51.03 311 ASP A CA 1
ATOM 2578 C C . ASP A 1 311 ? 35.394 9.258 -22.196 1.00 51.03 311 ASP A C 1
ATOM 2580 O O . ASP A 1 311 ? 35.947 8.722 -23.164 1.00 51.03 311 ASP A O 1
ATOM 2584 N N . TYR A 1 312 ? 34.063 9.222 -22.097 1.00 55.09 312 TYR A N 1
ATOM 2585 C CA . TYR A 1 312 ? 33.230 8.604 -23.125 1.00 55.09 312 TYR A CA 1
ATOM 2586 C C . TYR A 1 312 ? 33.067 9.560 -24.312 1.00 55.09 312 TYR A C 1
ATOM 2588 O O . TYR A 1 312 ? 32.458 10.623 -24.223 1.00 55.09 312 TYR A O 1
ATOM 2596 N N . ILE A 1 313 ? 33.623 9.149 -25.455 1.00 52.72 313 ILE A N 1
ATOM 2597 C CA . ILE A 1 313 ? 33.482 9.828 -26.754 1.00 52.72 313 ILE A CA 1
ATOM 2598 C C . ILE A 1 313 ? 32.015 9.809 -27.222 1.00 52.72 313 ILE A C 1
ATOM 2600 O O . ILE A 1 313 ? 31.601 10.650 -28.007 1.00 52.72 313 ILE A O 1
ATOM 2604 N N . GLU A 1 314 ? 31.209 8.868 -26.740 1.00 57.81 314 GLU A N 1
ATOM 2605 C CA . GLU A 1 314 ? 29.799 8.737 -27.100 1.00 57.81 314 GLU A CA 1
ATOM 2606 C C . GLU A 1 314 ? 28.933 9.420 -26.036 1.00 57.81 314 GLU A C 1
ATOM 2608 O O . GLU A 1 314 ? 29.102 9.181 -24.841 1.00 57.81 314 GLU A O 1
ATOM 2613 N N . GLY A 1 315 ? 28.041 10.317 -26.466 1.00 66.81 315 GLY A N 1
ATOM 2614 C CA . GLY A 1 315 ? 27.174 11.085 -25.569 1.00 66.81 315 GLY A CA 1
ATOM 2615 C C . GLY A 1 315 ? 26.230 10.214 -24.726 1.00 66.81 315 GLY A C 1
ATOM 2616 O O . GLY A 1 315 ? 26.051 9.024 -24.974 1.00 66.81 315 GLY A O 1
ATOM 2617 N N . ILE A 1 316 ? 25.592 10.828 -23.727 1.00 77.50 316 ILE A N 1
ATOM 2618 C CA . ILE A 1 316 ? 24.674 10.137 -22.812 1.00 77.50 316 ILE A CA 1
ATOM 2619 C C . ILE A 1 316 ? 23.285 10.053 -23.452 1.00 77.50 316 ILE A C 1
ATOM 2621 O O . ILE A 1 316 ? 22.666 11.082 -23.746 1.00 77.50 316 ILE A O 1
ATOM 2625 N N . GLY A 1 317 ? 22.797 8.829 -23.647 1.00 78.50 317 GLY A N 1
ATOM 2626 C CA . GLY A 1 317 ? 21.445 8.549 -24.115 1.00 78.50 317 GLY A CA 1
ATOM 2627 C C . GLY A 1 317 ? 20.449 8.441 -22.960 1.00 78.50 317 GLY A C 1
ATOM 2628 O O . GLY A 1 317 ? 20.799 8.025 -21.854 1.00 78.50 317 GLY A O 1
ATOM 2629 N N . ILE A 1 318 ? 19.192 8.811 -23.215 1.00 83.19 318 ILE A N 1
ATOM 2630 C CA . ILE A 1 318 ? 18.076 8.639 -22.276 1.00 83.19 318 ILE A CA 1
ATOM 2631 C C . ILE A 1 318 ? 17.134 7.603 -22.879 1.00 83.19 318 ILE A C 1
ATOM 2633 O O . ILE A 1 318 ? 16.664 7.761 -24.003 1.00 83.19 318 ILE A O 1
ATOM 2637 N N . LEU A 1 319 ? 16.883 6.521 -22.147 1.00 85.00 319 LEU A N 1
ATOM 2638 C CA . LEU A 1 319 ? 16.005 5.453 -22.589 1.00 85.00 319 LEU A CA 1
ATOM 2639 C C . LEU A 1 319 ? 14.543 5.817 -22.320 1.00 85.00 319 LEU A C 1
ATOM 2641 O O . LEU A 1 319 ? 14.100 5.860 -21.170 1.00 85.00 319 LEU A O 1
ATOM 2645 N N . GLY A 1 320 ? 13.790 5.979 -23.406 1.00 75.62 320 GLY A N 1
ATOM 2646 C CA . GLY A 1 320 ? 12.371 6.312 -23.379 1.00 75.62 320 GLY A CA 1
ATOM 2647 C C . GLY A 1 320 ? 12.108 7.818 -23.351 1.00 75.62 320 GLY A C 1
ATOM 2648 O O . GLY A 1 320 ? 13.008 8.637 -23.187 1.00 75.62 320 GLY A O 1
ATOM 2649 N N . SER A 1 321 ? 10.839 8.183 -23.522 1.00 69.06 321 SER A N 1
ATOM 2650 C CA . SER A 1 321 ? 10.405 9.575 -23.684 1.00 69.06 321 SER A CA 1
ATOM 2651 C C . SER A 1 321 ? 10.091 10.319 -22.377 1.00 69.06 321 SER A C 1
ATOM 2653 O O . SER A 1 321 ? 9.682 11.478 -22.425 1.00 69.06 321 SER A O 1
ATOM 2655 N N . SER A 1 322 ? 10.199 9.675 -21.210 1.00 69.81 322 SER A N 1
ATOM 2656 C CA . SER A 1 322 ? 9.812 10.275 -19.926 1.00 69.81 322 SER A CA 1
ATOM 2657 C C . SER A 1 322 ? 10.567 9.691 -18.732 1.00 69.81 322 SER A C 1
ATOM 2659 O O . SER A 1 322 ? 11.080 8.573 -18.775 1.00 69.81 322 SER A O 1
ATOM 2661 N N . SER A 1 323 ? 10.600 10.448 -17.631 1.00 78.44 323 SER A N 1
ATOM 2662 C CA . SER A 1 323 ? 10.979 9.906 -16.327 1.00 78.44 323 SER A CA 1
ATOM 2663 C C . SER A 1 323 ? 9.830 9.087 -15.734 1.00 78.44 323 SER A C 1
ATOM 2665 O O . SER A 1 323 ? 8.652 9.341 -15.998 1.00 78.44 323 SER A O 1
ATOM 2667 N N . ILE A 1 324 ? 10.173 8.098 -14.913 1.00 80.00 324 ILE A N 1
ATOM 2668 C CA . ILE A 1 324 ? 9.209 7.218 -14.249 1.00 80.00 324 ILE A CA 1
ATOM 2669 C C . ILE A 1 324 ? 9.376 7.402 -12.752 1.00 80.00 324 ILE A C 1
ATOM 2671 O O . ILE A 1 324 ? 10.418 7.070 -12.193 1.00 80.00 324 ILE A O 1
ATOM 2675 N N . ASN A 1 325 ? 8.365 7.993 -12.109 1.00 77.25 325 ASN A N 1
ATOM 2676 C CA . ASN A 1 325 ? 8.402 8.385 -10.694 1.00 77.25 325 ASN A CA 1
ATOM 2677 C C . ASN A 1 325 ? 9.642 9.235 -10.328 1.00 77.25 325 ASN A C 1
ATOM 2679 O O . ASN A 1 325 ? 10.187 9.111 -9.233 1.00 77.25 325 ASN A O 1
ATOM 2683 N N . GLY A 1 326 ? 10.108 10.080 -11.256 1.00 74.75 326 GLY A N 1
ATOM 2684 C CA . GLY A 1 326 ? 11.305 10.910 -11.076 1.00 74.75 326 GLY A CA 1
ATOM 2685 C C . GLY A 1 326 ? 12.635 10.198 -11.346 1.00 74.75 326 GLY A C 1
ATOM 2686 O O . GLY A 1 326 ? 13.680 10.831 -11.249 1.00 74.75 326 GLY A O 1
ATOM 2687 N N . ILE A 1 327 ? 12.618 8.916 -11.722 1.00 83.25 327 ILE A N 1
ATOM 2688 C CA . ILE A 1 327 ? 13.810 8.159 -12.116 1.00 83.25 327 ILE A CA 1
ATOM 2689 C C . ILE A 1 327 ? 13.953 8.188 -13.639 1.00 83.25 327 ILE A C 1
ATOM 2691 O O . ILE A 1 327 ? 12.988 7.971 -14.373 1.00 83.25 327 ILE A O 1
ATOM 2695 N N . MET A 1 328 ? 15.167 8.445 -14.112 1.00 86.62 328 MET A N 1
ATOM 2696 C CA . MET A 1 328 ? 15.564 8.360 -15.513 1.00 86.62 328 MET A CA 1
ATOM 2697 C C . MET A 1 328 ? 16.400 7.111 -15.742 1.00 86.62 328 MET A C 1
ATOM 2699 O O . MET A 1 328 ? 17.214 6.738 -14.897 1.00 86.62 328 MET A O 1
ATOM 2703 N N . CYS A 1 329 ? 16.227 6.496 -16.905 1.00 89.00 329 CYS A N 1
ATOM 2704 C CA . CYS A 1 329 ? 17.107 5.441 -17.369 1.00 89.00 329 CYS A CA 1
ATOM 2705 C C . CYS A 1 329 ? 18.063 6.037 -18.402 1.00 89.00 329 CYS A C 1
ATOM 2707 O O . CYS A 1 329 ? 17.633 6.499 -19.455 1.00 89.00 329 CYS A O 1
ATOM 2709 N N . LEU A 1 330 ? 19.345 6.090 -18.063 1.00 87.12 330 LEU A N 1
ATOM 2710 C CA . LEU A 1 330 ? 20.409 6.605 -18.916 1.00 87.12 330 LEU A CA 1
ATOM 2711 C C . LEU A 1 330 ? 21.224 5.436 -19.452 1.00 87.12 330 LEU A C 1
ATOM 2713 O O . LEU A 1 330 ? 21.363 4.427 -18.764 1.00 87.12 330 LEU A O 1
ATOM 2717 N N . TYR A 1 331 ? 21.821 5.580 -20.625 1.00 81.25 331 TYR A N 1
ATOM 2718 C CA . TYR A 1 331 ? 22.803 4.619 -21.115 1.00 81.25 331 TYR A CA 1
ATOM 2719 C C . TYR A 1 331 ? 23.983 5.327 -21.772 1.00 81.25 331 TYR A C 1
ATOM 2721 O O . TYR A 1 331 ? 23.840 6.387 -22.384 1.00 81.25 331 TYR A O 1
ATOM 2729 N N . VAL A 1 332 ? 25.159 4.733 -21.602 1.00 78.62 332 VAL A N 1
ATOM 2730 C CA . VAL A 1 332 ? 26.423 5.174 -22.194 1.00 78.62 332 VAL A CA 1
ATOM 2731 C C . VAL A 1 332 ? 27.113 3.924 -22.709 1.00 78.62 332 VAL A C 1
ATOM 2733 O O . VAL A 1 332 ? 27.437 3.038 -21.915 1.00 78.62 332 VAL A O 1
ATOM 2736 N N . LYS A 1 333 ? 27.308 3.833 -24.029 1.00 75.38 333 LYS A N 1
ATOM 2737 C CA . LYS A 1 333 ? 27.706 2.583 -24.695 1.00 75.38 333 LYS A CA 1
ATOM 2738 C C . LYS A 1 333 ? 26.767 1.434 -24.286 1.00 75.38 333 LYS A C 1
ATOM 2740 O O . LYS A 1 333 ? 25.555 1.522 -24.481 1.00 75.38 333 LYS A O 1
ATOM 2745 N N . ASP A 1 334 ? 27.326 0.409 -23.651 1.00 74.38 334 ASP A N 1
ATOM 2746 C CA . ASP A 1 334 ? 26.633 -0.793 -23.196 1.00 74.38 334 ASP A CA 1
ATOM 2747 C C . ASP A 1 334 ? 26.137 -0.698 -21.745 1.00 74.38 334 ASP A C 1
ATOM 2749 O O . ASP A 1 334 ? 25.346 -1.534 -21.310 1.00 74.38 334 ASP A O 1
ATOM 2753 N N . LEU A 1 335 ? 26.548 0.327 -20.990 1.00 81.06 335 LEU A N 1
ATOM 2754 C CA . LEU A 1 335 ? 26.174 0.493 -19.586 1.00 81.06 335 LEU A CA 1
ATOM 2755 C C . LEU A 1 335 ? 24.852 1.238 -19.443 1.00 81.06 335 LEU A C 1
ATOM 2757 O O . LEU A 1 335 ? 24.609 2.235 -20.123 1.00 81.06 335 LEU A O 1
ATOM 2761 N N . VAL A 1 336 ? 24.030 0.795 -18.491 1.00 87.12 336 VAL A N 1
ATOM 2762 C CA . VAL A 1 336 ? 22.767 1.451 -18.134 1.00 87.12 336 VAL A CA 1
ATOM 2763 C C . VAL A 1 336 ? 22.806 1.925 -16.697 1.00 87.12 336 VAL A C 1
ATOM 2765 O O . VAL A 1 336 ? 23.247 1.216 -15.791 1.00 87.12 336 VAL A O 1
ATOM 2768 N N . TYR A 1 337 ? 22.264 3.113 -16.486 1.00 87.62 337 TYR A N 1
ATOM 2769 C CA . TYR A 1 337 ? 22.154 3.765 -15.200 1.00 87.62 337 TYR A CA 1
ATOM 2770 C C . TYR A 1 337 ? 20.691 4.082 -14.924 1.00 87.62 337 TYR A C 1
ATOM 2772 O O . TYR A 1 337 ? 19.964 4.558 -15.793 1.00 87.62 337 TYR A O 1
ATOM 2780 N N . LEU A 1 338 ? 20.260 3.858 -13.691 1.00 89.69 338 LEU A N 1
ATOM 2781 C CA . LEU A 1 338 ? 19.030 4.433 -13.165 1.00 89.69 338 LEU A CA 1
ATOM 2782 C C . LEU A 1 338 ? 19.420 5.623 -12.305 1.00 89.69 338 LEU A C 1
ATOM 2784 O O . LEU A 1 338 ? 20.179 5.454 -11.355 1.00 89.69 338 LEU A O 1
ATOM 2788 N N . TRP A 1 339 ? 18.937 6.811 -12.638 1.00 86.56 339 TRP A N 1
ATOM 2789 C CA . TRP A 1 339 ? 19.326 8.051 -11.976 1.00 86.56 339 TRP A CA 1
ATOM 2790 C C . TRP A 1 339 ? 18.106 8.827 -11.504 1.00 86.56 339 TRP A C 1
ATOM 2792 O O . TRP A 1 339 ? 17.171 9.059 -12.268 1.00 86.56 339 TRP A O 1
ATOM 2802 N N . ASN A 1 340 ? 18.131 9.254 -10.245 1.00 84.62 340 ASN A N 1
ATOM 2803 C CA . ASN A 1 340 ? 17.188 10.215 -9.704 1.00 84.62 340 ASN A CA 1
ATOM 2804 C C . ASN A 1 340 ? 17.893 11.579 -9.553 1.00 84.62 340 ASN A C 1
ATOM 2806 O O . ASN A 1 340 ? 18.662 11.760 -8.603 1.00 84.62 340 ASN A O 1
ATOM 2810 N N . PRO A 1 341 ? 17.638 12.550 -10.450 1.00 75.50 341 PRO A N 1
ATOM 2811 C CA . PRO A 1 341 ? 18.300 13.853 -10.423 1.00 75.50 341 PRO A CA 1
ATOM 2812 C C . PRO A 1 341 ? 17.935 14.701 -9.201 1.00 75.50 341 PRO A C 1
ATOM 2814 O O . PRO A 1 341 ? 18.715 15.565 -8.813 1.00 75.50 341 PRO A O 1
ATOM 2817 N N . THR A 1 342 ? 16.777 14.470 -8.574 1.00 71.75 342 THR A N 1
ATOM 2818 C CA . THR A 1 342 ? 16.298 15.285 -7.447 1.00 71.75 342 THR A CA 1
ATOM 2819 C C . THR A 1 342 ? 17.080 15.018 -6.165 1.00 71.75 342 THR A C 1
ATOM 2821 O O . THR A 1 342 ? 17.366 15.944 -5.412 1.00 71.75 342 THR A O 1
ATOM 2824 N N . ILE A 1 343 ? 17.425 13.755 -5.915 1.00 74.88 343 ILE A N 1
ATOM 2825 C CA . ILE A 1 343 ? 18.204 13.338 -4.734 1.00 74.88 343 ILE A CA 1
ATOM 2826 C C . ILE A 1 343 ? 19.660 13.011 -5.077 1.00 74.88 343 ILE A C 1
ATOM 2828 O O . ILE A 1 343 ? 20.446 12.694 -4.190 1.00 74.88 343 ILE A O 1
ATOM 2832 N N . ASN A 1 344 ? 20.019 13.111 -6.360 1.00 73.00 344 ASN A N 1
ATOM 2833 C CA . ASN A 1 344 ? 21.336 12.799 -6.899 1.00 73.00 344 ASN A CA 1
ATOM 2834 C C . ASN A 1 344 ? 21.828 11.378 -6.559 1.00 73.00 344 ASN A C 1
ATOM 2836 O O . ASN A 1 344 ? 23.018 11.146 -6.345 1.00 73.00 344 ASN A O 1
ATOM 2840 N N . GLU A 1 345 ? 20.905 10.418 -6.519 1.00 79.00 345 GLU A N 1
ATOM 2841 C CA . GLU A 1 345 ? 21.218 8.998 -6.361 1.00 79.00 345 GLU A CA 1
ATOM 2842 C C . GLU A 1 345 ? 21.188 8.304 -7.720 1.00 79.00 345 GLU A C 1
ATOM 2844 O O . GLU A 1 345 ? 20.332 8.589 -8.562 1.00 79.00 345 GLU A O 1
ATOM 2849 N N . PHE A 1 346 ? 22.106 7.366 -7.939 1.00 82.94 346 PHE A N 1
ATOM 2850 C CA . PHE A 1 346 ? 22.131 6.555 -9.149 1.00 82.94 346 PHE A CA 1
ATOM 2851 C C . PHE A 1 346 ? 22.487 5.102 -8.836 1.00 82.94 346 PHE A C 1
ATOM 2853 O O . PHE A 1 346 ? 23.128 4.792 -7.831 1.00 82.94 346 PHE A O 1
ATOM 2860 N N . LYS A 1 347 ? 22.088 4.205 -9.734 1.00 86.38 347 LYS A N 1
ATOM 2861 C CA . LYS A 1 347 ? 22.429 2.787 -9.707 1.00 86.38 347 LYS A CA 1
ATOM 2862 C C . LYS A 1 347 ? 22.895 2.342 -11.084 1.00 86.38 347 LYS A C 1
ATOM 2864 O O . LYS A 1 347 ? 22.198 2.560 -12.070 1.00 86.38 347 LYS A O 1
ATOM 2869 N N . VAL A 1 348 ? 24.043 1.675 -11.126 1.00 87.50 348 VAL A N 1
ATOM 2870 C CA . VAL A 1 348 ? 24.546 1.010 -12.332 1.00 87.50 348 VAL A CA 1
ATOM 2871 C C . VAL A 1 348 ? 23.866 -0.350 -12.458 1.00 87.50 348 VAL A C 1
ATOM 2873 O O . VAL A 1 348 ? 23.842 -1.128 -11.500 1.00 87.50 348 VAL A O 1
ATOM 2876 N N . ILE A 1 349 ? 23.295 -0.629 -13.625 1.00 89.00 349 ILE A N 1
ATOM 2877 C CA . ILE A 1 349 ? 22.759 -1.949 -13.948 1.00 89.00 349 ILE A CA 1
ATOM 2878 C C . ILE A 1 349 ? 23.942 -2.855 -14.321 1.00 89.00 349 ILE A C 1
ATOM 2880 O O . ILE A 1 349 ? 24.761 -2.459 -15.151 1.00 89.00 349 ILE A O 1
ATOM 2884 N N . PRO A 1 350 ? 24.072 -4.047 -13.710 1.00 85.81 350 PRO A N 1
ATOM 2885 C CA . PRO A 1 350 ? 25.160 -4.963 -14.033 1.00 85.81 350 PRO A CA 1
ATOM 2886 C C . PRO A 1 350 ? 25.060 -5.459 -15.487 1.00 85.81 350 PRO A C 1
ATOM 2888 O O . PRO A 1 350 ? 23.945 -5.576 -16.003 1.00 85.81 350 PRO A O 1
ATOM 2891 N N . PRO A 1 351 ? 26.186 -5.810 -16.130 1.00 80.25 351 PRO A N 1
ATOM 2892 C CA . PRO A 1 351 ? 26.173 -6.455 -17.442 1.00 80.25 351 PRO A CA 1
ATOM 2893 C C . PRO A 1 351 ? 25.446 -7.810 -17.388 1.00 80.25 351 PRO A C 1
ATOM 2895 O O . PRO A 1 351 ? 25.372 -8.451 -16.332 1.00 80.25 351 PRO A O 1
ATOM 2898 N N . SER A 1 352 ? 24.887 -8.259 -18.513 1.00 76.19 352 SER A N 1
ATOM 2899 C CA . SER A 1 352 ? 24.283 -9.600 -18.592 1.00 76.19 352 SER A CA 1
ATOM 2900 C C . SER A 1 352 ? 25.339 -10.704 -18.561 1.00 76.19 352 SER A C 1
ATOM 2902 O O . SER A 1 352 ? 26.453 -10.510 -19.049 1.00 76.19 352 SER A O 1
ATOM 2904 N N . PRO A 1 353 ? 24.976 -11.911 -18.085 1.00 66.75 353 PRO A N 1
ATOM 2905 C CA . PRO A 1 353 ? 25.797 -13.108 -18.250 1.00 66.75 353 PRO A CA 1
ATOM 2906 C C . PRO A 1 353 ? 26.265 -13.381 -19.692 1.00 66.75 353 PRO A C 1
ATOM 2908 O O . PRO A 1 353 ? 27.296 -14.026 -19.869 1.00 66.75 353 PRO A O 1
ATOM 2911 N N . PHE A 1 354 ? 25.533 -12.913 -20.712 1.00 65.56 354 PHE A N 1
ATOM 2912 C CA . PHE A 1 354 ? 25.858 -13.147 -22.126 1.00 65.56 354 PHE A CA 1
ATOM 2913 C C . PHE A 1 354 ? 26.826 -12.118 -22.732 1.00 65.56 354 PHE A C 1
ATOM 2915 O O . PHE A 1 354 ? 27.185 -12.248 -23.898 1.00 65.56 354 PHE A O 1
ATOM 2922 N N . GLU A 1 355 ? 27.280 -11.123 -21.961 1.00 66.62 355 GLU A N 1
ATOM 2923 C CA . GLU A 1 355 ? 28.255 -10.123 -22.428 1.00 66.62 355 GLU A CA 1
ATOM 2924 C C . GLU A 1 355 ? 29.708 -10.644 -22.458 1.00 66.62 355 GLU A C 1
ATOM 2926 O O . GLU A 1 355 ? 30.591 -9.995 -23.009 1.00 66.62 355 GLU A O 1
ATOM 2931 N N . ASN A 1 356 ? 29.960 -11.860 -21.958 1.00 65.81 356 ASN A N 1
ATOM 2932 C CA . ASN A 1 356 ? 31.255 -12.544 -22.061 1.00 65.81 356 ASN A CA 1
ATOM 2933 C C . ASN A 1 356 ? 31.379 -13.338 -23.377 1.00 65.81 356 ASN A C 1
ATOM 2935 O O . ASN A 1 356 ? 31.549 -14.561 -23.356 1.00 65.81 356 ASN A O 1
ATOM 2939 N N . ALA A 1 357 ? 31.256 -12.669 -24.525 1.00 67.56 357 ALA A N 1
ATOM 2940 C CA . ALA A 1 357 ? 31.453 -13.324 -25.816 1.00 67.56 357 ALA A CA 1
ATOM 2941 C C . ALA A 1 357 ? 32.950 -13.464 -26.176 1.00 67.56 357 ALA A C 1
ATOM 2943 O O . ALA A 1 357 ? 33.779 -12.665 -25.734 1.00 67.56 357 ALA A O 1
ATOM 2944 N N . PRO A 1 358 ? 33.324 -14.485 -26.971 1.00 71.31 358 PRO A N 1
ATOM 2945 C CA . PRO A 1 358 ? 34.652 -14.600 -27.566 1.00 71.31 358 PRO A CA 1
ATOM 2946 C C . PRO A 1 358 ? 35.059 -13.348 -28.355 1.00 71.31 358 PRO A C 1
ATOM 2948 O O . PRO A 1 358 ? 34.212 -12.665 -28.919 1.00 71.31 358 PRO A O 1
ATOM 2951 N N . TYR A 1 359 ? 36.366 -13.097 -28.473 1.00 74.12 359 TYR A N 1
ATOM 2952 C CA . TYR A 1 359 ? 36.916 -11.875 -29.087 1.00 74.12 359 TYR A CA 1
ATOM 2953 C C . TYR A 1 359 ? 36.496 -11.629 -30.551 1.00 74.12 359 TYR A C 1
ATOM 2955 O O . TYR A 1 359 ? 36.532 -10.492 -31.009 1.00 74.12 359 TYR A O 1
ATOM 2963 N N . TYR A 1 360 ? 36.117 -12.678 -31.284 1.00 73.94 360 TYR A N 1
ATOM 2964 C CA . TYR A 1 360 ? 35.675 -12.601 -32.682 1.00 73.94 360 TYR A CA 1
ATOM 2965 C C . TYR A 1 360 ? 34.171 -12.300 -32.826 1.00 73.94 360 TYR A C 1
ATOM 2967 O O . TYR A 1 360 ? 33.674 -12.154 -33.945 1.00 73.94 360 TYR A O 1
ATOM 2975 N N . ILE A 1 361 ? 33.436 -12.223 -31.709 1.00 75.50 361 ILE A N 1
ATOM 2976 C CA . ILE A 1 361 ? 32.005 -11.924 -31.675 1.00 75.50 361 ILE A CA 1
ATOM 2977 C C . ILE A 1 361 ? 31.798 -10.514 -31.140 1.00 75.50 361 ILE A C 1
ATOM 2979 O O . ILE A 1 361 ? 32.079 -10.210 -29.982 1.00 75.50 361 ILE A O 1
ATOM 2983 N N . TYR A 1 362 ? 31.235 -9.667 -31.986 1.00 78.06 362 TYR A N 1
ATOM 2984 C CA . TYR A 1 362 ? 30.741 -8.358 -31.608 1.00 78.06 362 TYR A CA 1
ATOM 2985 C C . TYR A 1 362 ? 29.314 -8.472 -31.053 1.00 78.06 362 TYR A C 1
ATOM 2987 O O . TYR A 1 362 ? 28.427 -9.053 -31.685 1.00 78.06 362 TYR A O 1
ATOM 2995 N N . ILE A 1 363 ? 29.080 -7.910 -29.864 1.00 80.25 363 ILE A N 1
ATOM 2996 C CA . ILE A 1 363 ? 27.762 -7.878 -29.222 1.00 80.25 363 ILE A CA 1
ATOM 2997 C C . ILE A 1 363 ? 27.123 -6.516 -29.481 1.00 80.25 363 ILE A C 1
ATOM 2999 O O . ILE A 1 363 ? 27.664 -5.484 -29.103 1.00 80.25 363 ILE A O 1
ATOM 3003 N N . GLY A 1 364 ? 25.942 -6.516 -30.095 1.00 80.50 364 GLY A N 1
ATOM 3004 C CA . GLY A 1 364 ? 25.109 -5.327 -30.227 1.00 80.50 364 GLY A CA 1
ATOM 3005 C C . GLY A 1 364 ? 23.977 -5.333 -29.207 1.00 80.50 364 GLY A C 1
ATOM 3006 O O . GLY A 1 364 ? 23.086 -6.186 -29.279 1.00 80.50 364 GLY A O 1
ATOM 3007 N N . ILE A 1 365 ? 23.964 -4.361 -28.295 1.00 84.06 365 ILE A N 1
ATOM 3008 C CA . ILE A 1 365 ? 22.890 -4.184 -27.312 1.00 84.06 365 ILE A CA 1
ATOM 3009 C C . ILE A 1 365 ? 21.936 -3.081 -27.769 1.00 84.06 365 ILE A C 1
ATOM 3011 O O . ILE A 1 365 ? 22.340 -1.994 -28.174 1.00 84.06 365 ILE A O 1
ATOM 3015 N N . LYS A 1 366 ? 20.631 -3.360 -27.697 1.00 84.50 366 LYS A N 1
ATOM 3016 C CA . LYS A 1 366 ? 19.572 -2.394 -28.003 1.00 84.50 366 LYS A CA 1
ATOM 3017 C C . LYS A 1 366 ? 18.514 -2.368 -26.918 1.00 84.50 366 LYS A C 1
ATOM 3019 O O . LYS A 1 366 ? 17.749 -3.319 -26.747 1.00 84.50 366 LYS A O 1
ATOM 3024 N N . TYR A 1 367 ? 18.400 -1.241 -26.242 1.00 87.25 367 TYR A N 1
ATOM 3025 C CA . TYR A 1 367 ? 17.376 -1.010 -25.230 1.00 87.25 367 TYR A CA 1
ATOM 3026 C C . TYR A 1 367 ? 16.019 -0.711 -25.870 1.00 87.25 367 TYR A C 1
ATOM 3028 O O . TYR A 1 367 ? 15.957 0.018 -26.852 1.00 87.25 367 TYR A O 1
ATOM 3036 N N . HIS A 1 368 ? 14.933 -1.275 -25.343 1.00 87.50 368 HIS A N 1
ATOM 3037 C CA . HIS A 1 368 ? 13.585 -1.149 -25.921 1.00 87.50 368 HIS A CA 1
ATOM 3038 C C . HIS A 1 368 ? 12.541 -0.629 -24.932 1.00 87.50 368 HIS A C 1
ATOM 3040 O O . HIS A 1 368 ? 11.543 -0.061 -25.363 1.00 87.50 368 HIS A O 1
ATOM 3046 N N . GLY A 1 369 ? 12.765 -0.769 -23.623 1.00 88.94 369 GLY A N 1
ATOM 3047 C CA . GLY A 1 369 ? 11.814 -0.273 -22.636 1.00 88.94 369 GLY A CA 1
ATOM 3048 C C . GLY A 1 369 ? 12.434 -0.033 -21.271 1.00 88.94 369 GLY A C 1
ATOM 3049 O O . GLY A 1 369 ? 13.289 -0.794 -20.830 1.00 88.94 369 GLY A O 1
ATOM 3050 N N . PHE A 1 370 ? 11.958 1.006 -20.599 1.00 91.81 370 PHE A N 1
ATOM 3051 C CA . PHE A 1 370 ? 12.160 1.252 -19.179 1.00 91.81 370 PHE A CA 1
ATOM 3052 C C . PHE A 1 370 ? 10.786 1.492 -18.562 1.00 91.81 370 PHE A C 1
ATOM 3054 O O . PHE A 1 370 ? 9.977 2.214 -19.141 1.00 91.81 370 PHE A O 1
ATOM 3061 N N . GLY A 1 371 ? 10.503 0.859 -17.426 1.00 90.25 371 GLY A N 1
ATOM 3062 C CA . GLY A 1 371 ? 9.166 0.876 -16.848 1.00 90.25 371 GLY A CA 1
ATOM 3063 C C . GLY A 1 371 ? 9.110 0.480 -15.381 1.00 90.25 371 GLY A C 1
ATOM 3064 O O . GLY A 1 371 ? 10.097 0.014 -14.811 1.00 90.25 371 GLY A O 1
ATOM 3065 N N . TYR A 1 372 ? 7.937 0.661 -14.775 1.00 85.25 372 TYR A N 1
ATOM 3066 C CA . TYR A 1 372 ? 7.679 0.342 -13.371 1.00 85.25 372 TYR A CA 1
ATOM 3067 C C . TYR A 1 372 ? 6.528 -0.665 -13.239 1.00 85.25 372 TYR A C 1
ATOM 3069 O O . TYR A 1 372 ? 5.394 -0.391 -13.625 1.00 85.25 372 TYR A O 1
ATOM 3077 N N . ASP A 1 373 ? 6.826 -1.835 -12.674 1.00 83.06 373 ASP A N 1
ATOM 3078 C CA . ASP A 1 373 ? 5.853 -2.851 -12.270 1.00 83.06 373 ASP A CA 1
ATOM 3079 C C . ASP A 1 373 ? 5.283 -2.455 -10.902 1.00 83.06 373 ASP A C 1
ATOM 3081 O O . ASP A 1 373 ? 5.894 -2.680 -9.854 1.00 83.06 373 ASP A O 1
ATOM 3085 N N . CYS A 1 374 ? 4.096 -1.849 -10.915 1.00 75.06 374 CYS A N 1
ATOM 3086 C CA . CYS A 1 374 ? 3.427 -1.361 -9.711 1.00 75.06 374 CYS A CA 1
ATOM 3087 C C . CYS A 1 374 ? 2.894 -2.478 -8.798 1.00 75.06 374 CYS A C 1
ATOM 3089 O O . CYS A 1 374 ? 2.608 -2.218 -7.630 1.00 75.06 374 CYS A O 1
ATOM 3091 N N . VAL A 1 375 ? 2.759 -3.709 -9.305 1.00 76.81 375 VAL A N 1
ATOM 3092 C CA . VAL A 1 375 ? 2.294 -4.865 -8.524 1.00 76.81 375 VAL A CA 1
ATOM 3093 C C . VAL A 1 375 ? 3.439 -5.423 -7.690 1.00 76.81 375 VAL A C 1
ATOM 3095 O O . VAL A 1 375 ? 3.256 -5.763 -6.520 1.00 76.81 375 VAL A O 1
ATOM 3098 N N . ARG A 1 376 ? 4.632 -5.517 -8.285 1.00 77.00 376 ARG A N 1
ATOM 3099 C CA . ARG A 1 376 ? 5.828 -6.048 -7.618 1.00 77.00 376 ARG A CA 1
ATOM 3100 C C . ARG A 1 376 ? 6.719 -4.969 -7.004 1.00 77.00 376 ARG A C 1
ATOM 3102 O O . ARG A 1 376 ? 7.678 -5.344 -6.335 1.00 77.00 376 ARG A O 1
ATOM 3109 N N . ASP A 1 377 ? 6.382 -3.694 -7.188 1.00 79.06 377 ASP A N 1
ATOM 3110 C CA . ASP A 1 377 ? 7.192 -2.540 -6.783 1.00 79.06 377 ASP A CA 1
ATOM 3111 C C . ASP A 1 377 ? 8.627 -2.657 -7.318 1.00 79.06 377 ASP A C 1
ATOM 3113 O O . ASP A 1 377 ? 9.599 -2.765 -6.571 1.00 79.06 377 ASP A O 1
ATOM 3117 N N . ASP A 1 378 ? 8.738 -2.760 -8.643 1.00 86.25 378 ASP A N 1
ATOM 3118 C CA . ASP A 1 378 ? 9.991 -3.104 -9.311 1.00 86.25 378 ASP A CA 1
ATOM 3119 C C . ASP A 1 378 ? 10.192 -2.305 -10.601 1.00 86.25 378 ASP A C 1
ATOM 3121 O O . ASP A 1 378 ? 9.301 -2.220 -11.444 1.00 86.25 378 ASP A O 1
ATOM 3125 N N . TYR A 1 379 ? 11.385 -1.740 -10.775 1.00 90.00 379 TYR A N 1
ATOM 3126 C CA . TYR A 1 379 ? 11.768 -1.073 -12.017 1.00 90.00 379 TYR A CA 1
ATOM 3127 C C . TYR A 1 379 ? 12.413 -2.076 -12.956 1.00 90.00 379 TYR A C 1
ATOM 3129 O O . TYR A 1 379 ? 13.266 -2.867 -12.547 1.00 90.00 379 TYR A O 1
ATOM 3137 N N . LYS A 1 380 ? 12.024 -2.016 -14.226 1.00 92.19 380 LYS A N 1
ATOM 3138 C CA . LYS A 1 380 ? 12.446 -2.985 -15.229 1.00 92.19 380 LYS A CA 1
ATOM 3139 C C . LYS A 1 380 ? 13.011 -2.308 -16.461 1.00 92.19 380 LYS A C 1
ATOM 3141 O O . LYS A 1 380 ? 12.535 -1.249 -16.870 1.00 92.19 380 LYS A O 1
ATOM 3146 N N . VAL A 1 381 ? 14.013 -2.947 -17.057 1.00 92.06 381 VAL A N 1
ATOM 3147 C CA . VAL A 1 381 ? 14.623 -2.525 -18.324 1.00 92.06 381 VAL A CA 1
ATOM 3148 C C . VAL A 1 381 ? 14.577 -3.692 -19.295 1.00 92.06 381 VAL A C 1
ATOM 3150 O O . VAL A 1 381 ? 14.997 -4.790 -18.948 1.00 92.06 381 VAL A O 1
ATOM 3153 N N . ILE A 1 382 ? 14.072 -3.452 -20.501 1.00 91.00 382 ILE A N 1
ATOM 3154 C CA . ILE A 1 382 ? 13.978 -4.432 -21.582 1.00 91.00 382 ILE A CA 1
ATOM 3155 C C . ILE A 1 382 ? 15.032 -4.096 -22.622 1.00 91.00 382 ILE A C 1
ATOM 3157 O O . ILE A 1 382 ? 15.135 -2.948 -23.071 1.00 91.00 382 ILE A O 1
ATOM 3161 N N . ARG A 1 383 ? 15.771 -5.112 -23.059 1.00 88.50 383 ARG A N 1
ATOM 3162 C CA . ARG A 1 383 ? 16.732 -4.979 -24.148 1.00 88.50 383 ARG A CA 1
ATOM 3163 C C . ARG A 1 383 ? 16.774 -6.212 -25.036 1.00 88.50 383 ARG A C 1
ATOM 3165 O O . ARG A 1 383 ? 16.344 -7.296 -24.654 1.00 88.50 383 ARG A O 1
ATOM 3172 N N . LYS A 1 384 ? 17.345 -6.010 -26.214 1.00 87.69 384 LYS A N 1
ATOM 3173 C CA . LYS A 1 384 ? 17.695 -7.031 -27.187 1.00 87.69 384 LYS A CA 1
ATOM 3174 C C . LYS A 1 384 ? 19.213 -7.086 -27.305 1.00 87.69 384 LYS A C 1
ATOM 3176 O O . LYS A 1 384 ? 19.843 -6.055 -27.525 1.00 87.69 384 LYS A O 1
ATOM 3181 N N . VAL A 1 385 ? 19.774 -8.278 -27.204 1.00 86.19 385 VAL A N 1
ATOM 3182 C CA . VAL A 1 385 ? 21.192 -8.580 -27.390 1.00 86.19 385 VAL A CA 1
ATOM 3183 C C . VAL A 1 385 ? 21.332 -9.329 -28.713 1.00 86.19 385 VAL A C 1
ATOM 3185 O O . VAL A 1 385 ? 20.616 -10.297 -28.956 1.00 86.19 385 VAL A O 1
ATOM 3188 N N . SER A 1 386 ? 22.182 -8.839 -29.611 1.00 83.06 386 SER A N 1
ATOM 3189 C CA . SER A 1 386 ? 22.439 -9.434 -30.930 1.00 83.06 386 SER A CA 1
ATOM 3190 C C . SER A 1 386 ? 23.922 -9.759 -31.061 1.00 83.06 386 SER A C 1
ATOM 3192 O O . SER A 1 386 ? 24.751 -9.014 -30.549 1.00 83.06 386 SER A O 1
ATOM 3194 N N . PHE A 1 387 ? 24.250 -10.842 -31.756 1.00 81.94 387 PHE A N 1
ATOM 3195 C CA . PHE A 1 387 ? 25.620 -11.332 -31.897 1.00 81.94 387 PHE A CA 1
ATOM 3196 C C . PHE A 1 387 ? 26.035 -11.269 -33.367 1.00 81.94 387 PHE A C 1
ATOM 3198 O O . PHE A 1 387 ? 25.297 -11.726 -34.238 1.00 81.94 387 PHE A O 1
ATOM 3205 N N . PHE A 1 388 ? 27.201 -10.690 -33.642 1.00 76.88 388 PHE A N 1
ATOM 3206 C CA . PHE A 1 388 ? 27.748 -10.518 -34.986 1.00 76.88 388 PHE A CA 1
ATOM 3207 C C . PHE A 1 388 ? 29.161 -11.096 -35.040 1.00 76.88 388 PHE A C 1
ATOM 3209 O O . PHE A 1 388 ? 29.947 -10.884 -34.123 1.00 76.88 388 PHE A O 1
ATOM 3216 N N . VAL A 1 389 ? 29.492 -11.822 -36.106 1.00 74.00 389 VAL A N 1
ATOM 3217 C CA . VAL A 1 389 ? 30.854 -12.330 -36.332 1.00 74.00 389 VAL A CA 1
ATOM 3218 C C . VAL A 1 389 ? 31.650 -11.258 -37.073 1.00 74.00 389 VAL A C 1
ATOM 3220 O O . VAL A 1 389 ? 31.155 -10.710 -38.060 1.00 74.00 389 VAL A O 1
ATOM 3223 N N . ASN A 1 390 ? 32.861 -10.944 -36.609 1.00 67.88 390 ASN A N 1
ATOM 3224 C CA . ASN A 1 390 ? 33.746 -10.021 -37.321 1.00 67.88 390 ASN A CA 1
ATOM 3225 C C . ASN A 1 390 ? 34.147 -10.627 -38.675 1.00 67.88 390 ASN A C 1
ATOM 3227 O O . ASN A 1 390 ? 34.711 -11.713 -38.731 1.00 67.88 390 ASN A O 1
ATOM 3231 N N . SER A 1 391 ? 33.852 -9.921 -39.769 1.00 57.69 391 SER A N 1
ATOM 3232 C CA . SER A 1 391 ? 34.057 -10.397 -41.146 1.00 57.69 391 SER A CA 1
ATOM 3233 C C . SER A 1 391 ? 35.518 -10.437 -41.607 1.00 57.69 391 SER A C 1
ATOM 3235 O O . SER A 1 391 ? 35.777 -10.908 -42.709 1.00 57.69 391 SER A O 1
ATOM 3237 N N . ASP A 1 392 ? 36.443 -9.903 -40.806 1.00 57.62 392 ASP A N 1
ATOM 3238 C CA . ASP A 1 392 ? 37.869 -9.805 -41.146 1.00 57.62 392 ASP A CA 1
ATOM 3239 C C . ASP A 1 392 ? 38.671 -11.053 -40.745 1.00 57.62 392 ASP A C 1
ATOM 3241 O O . ASP A 1 392 ? 39.806 -11.226 -41.187 1.00 57.62 392 ASP A O 1
ATOM 3245 N N . ASP A 1 393 ? 38.080 -11.932 -39.935 1.00 54.03 393 ASP A N 1
ATOM 3246 C CA . ASP A 1 393 ? 38.684 -13.193 -39.529 1.00 54.03 393 ASP A CA 1
ATOM 3247 C C . ASP A 1 393 ? 38.058 -14.328 -40.360 1.00 54.03 393 ASP A C 1
ATOM 3249 O O . ASP A 1 393 ? 36.856 -14.577 -40.263 1.00 54.03 393 ASP A O 1
ATOM 3253 N N . ASP A 1 394 ? 38.866 -15.034 -41.166 1.00 52.62 394 ASP A N 1
ATOM 3254 C CA . ASP A 1 394 ? 38.495 -16.240 -41.941 1.00 52.62 394 ASP A CA 1
ATOM 3255 C C . ASP A 1 394 ? 38.196 -17.446 -41.014 1.00 52.62 394 ASP A C 1
ATOM 3257 O O . ASP A 1 394 ? 38.760 -18.536 -41.142 1.00 52.62 394 ASP A O 1
ATOM 3261 N N . VAL A 1 395 ? 37.345 -17.252 -40.010 1.00 56.84 395 VAL A N 1
ATOM 3262 C CA . VAL A 1 395 ? 36.932 -18.273 -39.051 1.00 56.84 395 VAL A CA 1
ATOM 3263 C C . VAL A 1 395 ? 35.501 -18.658 -39.393 1.00 56.84 395 VAL A C 1
ATOM 3265 O O . VAL A 1 395 ? 34.560 -17.916 -39.112 1.00 56.84 395 VAL A O 1
ATOM 3268 N N . GLU A 1 396 ? 35.319 -19.832 -40.005 1.00 55.03 396 GLU A N 1
ATOM 3269 C CA . GLU A 1 396 ? 33.984 -20.417 -40.120 1.00 55.03 396 GLU A CA 1
ATOM 3270 C C . GLU A 1 396 ? 33.407 -20.587 -38.704 1.00 55.03 396 GLU A C 1
ATOM 3272 O O . GLU A 1 396 ? 34.069 -21.185 -37.846 1.00 55.03 396 GLU A O 1
ATOM 3277 N N . PRO A 1 397 ? 32.208 -20.050 -38.411 1.00 53.72 397 PRO A N 1
ATOM 3278 C CA . PRO A 1 397 ? 31.624 -20.135 -37.083 1.00 53.72 397 PRO A CA 1
ATOM 3279 C C . PRO A 1 397 ? 31.257 -21.592 -36.788 1.00 53.72 397 PRO A C 1
ATOM 3281 O O . PRO A 1 397 ? 30.172 -22.061 -37.115 1.00 53.72 397 PRO A O 1
ATOM 3284 N N . HIS A 1 398 ? 32.179 -22.327 -36.171 1.00 50.44 398 HIS A N 1
ATOM 3285 C CA . HIS A 1 398 ? 31.908 -23.652 -35.636 1.00 50.44 398 HIS A CA 1
ATOM 3286 C C . HIS A 1 398 ? 30.937 -23.522 -34.447 1.00 50.44 398 HIS A C 1
ATOM 3288 O O . HIS A 1 398 ? 31.331 -23.105 -33.363 1.00 50.44 398 HIS A O 1
ATOM 3294 N N . ASP A 1 399 ? 29.657 -23.826 -34.680 1.00 53.06 399 ASP A N 1
ATOM 3295 C CA . ASP A 1 399 ? 28.650 -24.438 -33.787 1.00 53.06 399 ASP A CA 1
ATOM 3296 C C . ASP A 1 399 ? 28.587 -24.089 -32.273 1.00 53.06 399 ASP A C 1
ATOM 3298 O O . ASP A 1 399 ? 28.098 -24.907 -31.493 1.00 53.06 399 ASP A O 1
ATOM 3302 N N . VAL A 1 400 ? 29.021 -22.914 -31.792 1.00 52.16 400 VAL A N 1
ATOM 3303 C CA . VAL A 1 400 ? 29.034 -22.648 -30.325 1.00 52.16 400 VAL A CA 1
ATOM 3304 C C . VAL A 1 400 ? 28.344 -21.352 -29.873 1.00 52.16 400 VAL A C 1
ATOM 3306 O O . VAL A 1 400 ? 28.105 -21.194 -28.676 1.00 52.16 400 VAL A O 1
ATOM 3309 N N . PHE A 1 401 ? 27.929 -20.446 -30.765 1.00 52.50 401 PHE A N 1
ATOM 3310 C CA . PHE A 1 401 ? 27.270 -19.196 -30.349 1.00 52.50 401 PHE A CA 1
ATOM 3311 C C . PHE A 1 401 ? 25.870 -19.025 -30.948 1.00 52.50 401 PHE A C 1
ATOM 3313 O O . PHE A 1 401 ? 25.684 -19.327 -32.128 1.00 52.50 401 PHE A O 1
ATOM 3320 N N . PRO A 1 402 ? 24.871 -18.550 -30.172 1.00 55.84 402 PRO A N 1
ATOM 3321 C CA . PRO A 1 402 ? 23.541 -18.296 -30.702 1.00 55.84 402 PRO A CA 1
ATOM 3322 C C . PRO A 1 402 ? 23.632 -17.227 -31.795 1.00 55.84 402 PRO A C 1
ATOM 3324 O O . PRO A 1 402 ? 23.851 -16.052 -31.524 1.00 55.84 402 PRO A O 1
ATOM 3327 N N . LEU A 1 403 ? 23.450 -17.648 -33.047 1.00 55.88 403 LEU A N 1
ATOM 3328 C CA . LEU A 1 403 ? 23.270 -16.747 -34.191 1.00 55.88 403 LEU A CA 1
ATOM 3329 C C . LEU A 1 403 ? 21.928 -15.986 -34.108 1.00 55.88 403 LEU A C 1
ATOM 3331 O O . LEU A 1 403 ? 21.679 -15.075 -34.895 1.00 55.88 403 LEU A O 1
ATOM 3335 N N . SER A 1 404 ? 21.060 -16.361 -33.161 1.00 67.56 404 SER A N 1
ATOM 3336 C CA . SER A 1 404 ? 19.787 -15.716 -32.844 1.00 67.56 404 SER A CA 1
ATOM 3337 C C . SER A 1 404 ? 19.949 -14.654 -31.754 1.00 67.56 404 SER A C 1
ATOM 3339 O O . SER A 1 404 ? 20.778 -14.768 -30.850 1.00 67.56 404 SER A O 1
ATOM 3341 N N . CYS A 1 405 ? 19.122 -13.614 -31.808 1.00 78.69 405 CYS A N 1
ATOM 3342 C CA . CYS A 1 405 ? 19.126 -12.565 -30.795 1.00 78.69 405 CYS A CA 1
ATOM 3343 C C . CYS A 1 405 ? 18.469 -13.035 -29.489 1.00 78.69 405 CYS A C 1
ATOM 3345 O O . CYS A 1 405 ? 17.625 -13.924 -29.484 1.00 78.69 405 CYS A O 1
ATOM 3347 N N . ILE A 1 406 ? 18.826 -12.409 -28.369 1.00 85.38 406 ILE A N 1
ATOM 3348 C CA . ILE A 1 406 ? 18.231 -12.693 -27.061 1.00 85.38 406 ILE A CA 1
ATOM 3349 C C . ILE A 1 406 ? 17.504 -11.450 -26.567 1.00 85.38 406 ILE A C 1
ATOM 3351 O O . ILE A 1 406 ? 18.040 -10.345 -26.605 1.00 85.38 406 ILE A O 1
ATOM 3355 N N . TRP A 1 407 ? 16.286 -11.633 -26.069 1.00 88.00 407 TRP A N 1
ATOM 3356 C CA . TRP A 1 407 ? 15.566 -10.592 -25.348 1.00 88.00 407 TRP A CA 1
ATOM 3357 C C . TRP A 1 407 ? 15.712 -10.803 -23.851 1.00 88.00 407 TRP A C 1
ATOM 3359 O O . TRP A 1 407 ? 15.450 -11.892 -23.342 1.00 88.00 407 TRP A O 1
ATOM 3369 N N . GLU A 1 408 ? 16.104 -9.751 -23.144 1.00 89.31 408 GLU A N 1
ATOM 3370 C CA . GLU A 1 408 ? 16.324 -9.794 -21.706 1.00 89.31 408 GLU A CA 1
ATOM 3371 C C . GLU A 1 408 ? 15.570 -8.679 -20.995 1.00 89.31 408 GLU A C 1
ATOM 3373 O O . GLU A 1 408 ? 15.401 -7.572 -21.515 1.00 89.31 408 GLU A O 1
ATOM 3378 N N . MET A 1 409 ? 15.170 -8.975 -19.764 1.00 91.50 409 MET A N 1
ATOM 3379 C CA . MET A 1 409 ? 14.568 -8.031 -18.844 1.00 91.50 409 MET A CA 1
ATOM 3380 C C . MET A 1 409 ? 15.345 -8.011 -17.534 1.00 91.50 409 MET A C 1
ATOM 3382 O O . MET A 1 409 ? 15.492 -9.037 -16.866 1.00 91.50 409 MET A O 1
ATOM 3386 N N . TYR A 1 410 ? 15.827 -6.833 -17.164 1.00 92.19 410 TYR A N 1
ATOM 3387 C CA . TYR A 1 410 ? 16.414 -6.576 -15.859 1.00 92.19 410 TYR A CA 1
ATOM 3388 C C . TYR A 1 410 ? 15.317 -6.269 -14.844 1.00 92.19 410 TYR A C 1
ATOM 3390 O O . TYR A 1 410 ? 14.384 -5.528 -15.155 1.00 92.19 410 TYR A O 1
ATOM 3398 N N . SER A 1 411 ? 15.462 -6.801 -13.632 1.00 91.94 411 SER A N 1
ATOM 3399 C CA . SER A 1 411 ? 14.677 -6.423 -12.455 1.00 91.94 411 SER A CA 1
ATOM 3400 C C . SER A 1 411 ? 15.576 -5.700 -11.460 1.00 91.94 411 SER A C 1
ATOM 3402 O O . SER A 1 411 ? 16.604 -6.232 -11.025 1.00 91.94 411 SER A O 1
ATOM 3404 N N . LEU A 1 412 ? 15.176 -4.491 -11.063 1.00 90.44 412 LEU A N 1
ATOM 3405 C CA . LEU A 1 412 ? 15.878 -3.724 -10.043 1.00 90.44 412 LEU A CA 1
ATOM 3406 C C . LEU A 1 412 ? 15.862 -4.446 -8.692 1.00 90.44 412 LEU A C 1
ATOM 3408 O O . LEU A 1 412 ? 16.870 -4.429 -7.976 1.00 90.44 412 LEU A O 1
ATOM 3412 N N . ARG A 1 413 ? 14.725 -5.068 -8.367 1.00 88.56 413 ARG A N 1
ATOM 3413 C CA . ARG A 1 413 ? 14.453 -5.767 -7.112 1.00 88.56 413 ARG A CA 1
ATOM 3414 C C . ARG A 1 413 ? 15.322 -7.003 -6.927 1.00 88.56 413 ARG A C 1
ATOM 3416 O O . ARG A 1 413 ? 15.875 -7.182 -5.846 1.00 88.56 413 ARG A O 1
ATOM 3423 N N . SER A 1 414 ? 15.448 -7.851 -7.951 1.00 88.19 414 SER A N 1
ATOM 3424 C CA . SER A 1 414 ? 16.339 -9.022 -7.895 1.00 88.19 414 SER A CA 1
ATOM 3425 C C . SER A 1 414 ? 17.778 -8.693 -8.285 1.00 88.19 414 SER A C 1
ATOM 3427 O O . SER A 1 414 ? 18.671 -9.507 -8.063 1.00 88.19 414 SER A O 1
ATOM 3429 N N . ASN A 1 415 ? 18.006 -7.505 -8.852 1.00 89.38 415 ASN A N 1
ATOM 3430 C CA . ASN A 1 415 ? 19.287 -7.066 -9.388 1.00 89.38 415 ASN A CA 1
ATOM 3431 C C . ASN A 1 415 ? 19.866 -8.048 -10.423 1.00 89.38 415 ASN A C 1
ATOM 3433 O O . ASN A 1 415 ? 21.067 -8.315 -10.425 1.00 89.38 415 ASN A O 1
ATOM 3437 N N . SER A 1 416 ? 19.013 -8.605 -11.285 1.00 89.50 416 SER A N 1
ATOM 3438 C CA . SER A 1 416 ? 19.399 -9.646 -12.241 1.00 89.50 416 SER A CA 1
ATOM 3439 C C . SER A 1 416 ? 18.664 -9.523 -13.574 1.00 89.50 416 SER A C 1
ATOM 3441 O O . SER A 1 416 ? 17.549 -9.002 -13.640 1.00 89.50 416 SER A O 1
ATOM 3443 N N . TRP A 1 417 ? 19.293 -10.041 -14.630 1.00 89.44 417 TRP A N 1
ATOM 3444 C CA . TRP A 1 417 ? 18.693 -10.206 -15.954 1.00 89.44 417 TRP A CA 1
ATOM 3445 C C . TRP A 1 417 ? 17.933 -11.531 -16.054 1.00 89.44 417 TRP A C 1
ATOM 3447 O O . TRP A 1 417 ? 18.338 -12.542 -15.479 1.00 89.44 417 TRP A O 1
ATOM 3457 N N . THR A 1 418 ? 16.829 -11.519 -16.794 1.00 88.69 418 THR A N 1
ATOM 3458 C CA . THR A 1 418 ? 16.000 -12.689 -17.110 1.00 88.69 418 THR A CA 1
ATOM 3459 C C . THR A 1 418 ? 15.748 -12.744 -18.613 1.00 88.69 418 THR A C 1
ATOM 3461 O O . THR A 1 418 ? 15.449 -11.719 -19.218 1.00 88.69 418 THR A O 1
ATOM 3464 N N . ASN A 1 419 ? 15.889 -13.919 -19.230 1.00 85.62 419 ASN A N 1
ATOM 3465 C CA . ASN A 1 419 ? 15.588 -14.113 -20.650 1.00 85.62 419 ASN A CA 1
ATOM 3466 C C . ASN A 1 419 ? 14.061 -14.151 -20.847 1.00 85.62 419 ASN A C 1
ATOM 3468 O O . ASN A 1 419 ? 13.372 -14.879 -20.136 1.00 85.62 419 ASN A O 1
ATOM 3472 N N . LEU A 1 420 ? 13.548 -13.366 -21.795 1.00 82.38 420 LEU A N 1
ATOM 3473 C CA . LEU A 1 420 ? 12.116 -13.222 -22.076 1.00 82.38 420 LEU A CA 1
ATOM 3474 C C . LEU A 1 420 ? 11.558 -14.265 -23.062 1.00 82.38 420 LEU A C 1
ATOM 3476 O O . LEU A 1 420 ? 10.366 -14.227 -23.346 1.00 82.38 420 LEU A O 1
ATOM 3480 N N . GLN A 1 421 ? 12.398 -15.150 -23.613 1.00 76.56 421 GLN A N 1
ATOM 3481 C CA . GLN A 1 421 ? 12.036 -16.175 -24.609 1.00 76.56 421 GLN A CA 1
ATOM 3482 C C . GLN A 1 421 ? 11.152 -15.645 -25.756 1.00 76.56 421 GLN A C 1
ATOM 3484 O O . GLN A 1 421 ? 10.257 -16.326 -26.252 1.00 76.56 421 GLN A O 1
ATOM 3489 N N . LEU A 1 422 ? 11.394 -14.405 -26.188 1.00 75.38 422 LEU A N 1
ATOM 3490 C CA . LEU A 1 422 ? 10.667 -13.799 -27.301 1.00 75.38 422 LEU A CA 1
ATOM 3491 C C . LEU A 1 422 ? 11.180 -14.331 -28.642 1.00 75.38 422 LEU A C 1
ATOM 3493 O O . LEU A 1 422 ? 12.374 -14.570 -28.808 1.00 75.38 422 LEU A O 1
ATOM 3497 N N . HIS A 1 423 ? 10.278 -14.454 -29.618 1.00 67.00 423 HIS A N 1
ATOM 3498 C CA . HIS A 1 423 ? 10.626 -14.867 -30.978 1.00 67.00 423 HIS A CA 1
ATOM 3499 C C . HIS A 1 423 ? 11.560 -13.838 -31.641 1.00 67.00 423 HIS A C 1
ATOM 3501 O O . HIS A 1 423 ? 11.353 -12.630 -31.506 1.00 67.00 423 HIS A O 1
ATOM 3507 N N . ASP A 1 424 ? 12.524 -14.291 -32.448 1.00 64.75 424 ASP A N 1
ATOM 3508 C CA . ASP A 1 424 ? 13.484 -13.416 -33.153 1.00 64.75 424 ASP A CA 1
ATOM 3509 C C . ASP A 1 424 ? 12.817 -12.350 -34.042 1.00 64.75 424 ASP A C 1
ATOM 3511 O O . ASP A 1 424 ? 13.403 -11.311 -34.353 1.00 64.75 424 ASP A O 1
ATOM 3515 N N . CYS A 1 425 ? 11.561 -12.593 -34.422 1.00 66.75 425 CYS A N 1
ATOM 3516 C CA . CYS A 1 425 ? 10.763 -11.751 -35.303 1.00 66.75 425 CYS A CA 1
ATOM 3517 C C . CYS A 1 425 ? 10.130 -10.545 -34.601 1.00 66.75 425 CYS A C 1
ATOM 3519 O O . CYS A 1 425 ? 9.424 -9.795 -35.271 1.00 66.75 425 CYS A O 1
ATOM 3521 N N . VAL A 1 426 ? 10.329 -10.351 -33.286 1.00 78.06 426 VAL A N 1
ATOM 3522 C CA . VAL A 1 426 ? 9.820 -9.153 -32.602 1.00 78.06 426 VAL A CA 1
ATOM 3523 C C . VAL A 1 426 ? 10.453 -7.909 -33.242 1.00 78.06 426 VAL A C 1
ATOM 3525 O O . VAL A 1 426 ? 11.678 -7.741 -33.174 1.00 78.06 426 VAL A O 1
ATOM 3528 N N . PRO A 1 427 ? 9.642 -7.028 -33.860 1.00 79.75 427 PRO A N 1
ATOM 3529 C CA . PRO A 1 427 ? 10.136 -5.827 -34.519 1.00 79.75 427 PRO A CA 1
ATOM 3530 C C . PRO A 1 427 ? 10.908 -4.925 -33.553 1.00 79.75 427 PRO A C 1
ATOM 3532 O O . PRO A 1 427 ? 10.466 -4.676 -32.432 1.00 79.75 427 PRO A O 1
ATOM 3535 N N . THR A 1 428 ? 12.051 -4.405 -33.996 1.00 80.62 428 THR A N 1
ATOM 3536 C CA . THR A 1 428 ? 12.916 -3.518 -33.197 1.00 80.62 428 THR A CA 1
ATOM 3537 C C . THR A 1 428 ? 12.848 -2.082 -33.690 1.00 80.62 428 THR A C 1
ATOM 3539 O O . THR A 1 428 ? 12.526 -1.853 -34.855 1.00 80.62 428 THR A O 1
ATOM 3542 N N . THR A 1 429 ? 13.236 -1.124 -32.852 1.00 77.44 429 THR A N 1
ATOM 3543 C CA . THR A 1 429 ? 13.465 0.264 -33.279 1.00 77.44 429 THR A CA 1
ATOM 3544 C C . THR A 1 429 ? 14.932 0.653 -33.134 1.00 77.44 429 THR A C 1
ATOM 3546 O O . THR A 1 429 ? 15.603 0.230 -32.194 1.00 77.44 429 THR A O 1
ATOM 3549 N N . TYR A 1 430 ? 15.425 1.455 -34.077 1.00 69.19 430 TYR A N 1
ATOM 3550 C CA . TYR A 1 430 ? 16.729 2.122 -33.984 1.00 69.19 430 TYR A CA 1
ATOM 3551 C C . TYR A 1 430 ? 16.620 3.524 -33.386 1.00 69.19 430 TYR A C 1
ATOM 3553 O O . TYR A 1 430 ? 17.627 4.095 -32.993 1.00 69.19 430 TYR A O 1
ATOM 3561 N N . ASP A 1 431 ? 15.407 4.066 -33.328 1.00 71.38 431 ASP A N 1
ATOM 3562 C CA . ASP A 1 431 ? 15.152 5.410 -32.837 1.00 71.38 431 ASP A CA 1
ATOM 3563 C C . ASP A 1 431 ? 14.683 5.338 -31.384 1.00 71.38 431 ASP A C 1
ATOM 3565 O O . ASP A 1 431 ? 13.670 4.694 -31.075 1.00 71.38 431 ASP A O 1
ATOM 3569 N N . ASP A 1 432 ? 15.440 5.978 -30.495 1.00 67.44 432 ASP A N 1
ATOM 3570 C CA . ASP A 1 432 ? 15.117 6.097 -29.075 1.00 67.44 432 ASP A CA 1
ATOM 3571 C C . ASP A 1 432 ? 13.844 6.916 -28.840 1.00 67.44 432 ASP A C 1
ATOM 3573 O O . ASP A 1 432 ? 13.108 6.634 -27.895 1.00 67.44 432 ASP A O 1
ATOM 3577 N N . ASN A 1 433 ? 13.507 7.839 -29.751 1.00 69.75 433 ASN A N 1
ATOM 3578 C CA . ASN A 1 433 ? 12.290 8.652 -29.668 1.00 69.75 433 ASN A CA 1
ATOM 3579 C C . ASN A 1 433 ? 11.011 7.838 -29.898 1.00 69.75 433 ASN A C 1
ATOM 3581 O O . ASN A 1 433 ? 9.917 8.275 -29.550 1.00 69.75 433 ASN A O 1
ATOM 3585 N N . ASN A 1 434 ? 11.140 6.638 -30.463 1.00 81.44 434 ASN A N 1
ATOM 3586 C CA . ASN A 1 434 ? 10.017 5.756 -30.751 1.00 81.44 434 ASN A CA 1
ATOM 3587 C C . ASN A 1 434 ? 9.707 4.791 -29.602 1.00 81.44 434 ASN A C 1
ATOM 3589 O O . ASN A 1 434 ? 9.028 3.792 -29.836 1.00 81.44 434 ASN A O 1
ATOM 3593 N N . LYS A 1 435 ? 10.220 5.047 -28.392 1.00 85.75 435 LYS A N 1
ATOM 3594 C CA . LYS A 1 435 ? 10.053 4.206 -27.199 1.00 85.75 435 LYS A CA 1
ATOM 3595 C C . LYS A 1 435 ? 9.369 5.011 -26.099 1.00 85.75 435 LYS A C 1
ATOM 3597 O O . LYS A 1 435 ? 9.836 6.090 -25.740 1.00 85.75 435 LYS A O 1
ATOM 3602 N N . PHE A 1 436 ? 8.295 4.486 -25.521 1.00 84.31 436 PHE A N 1
ATOM 3603 C CA . PHE A 1 436 ? 7.588 5.164 -24.434 1.00 84.31 436 PHE A CA 1
ATOM 3604 C C . PHE A 1 436 ? 6.956 4.178 -23.455 1.00 84.31 436 PHE A C 1
ATOM 3606 O O . PHE A 1 436 ? 6.663 3.035 -23.793 1.00 84.31 436 PHE A O 1
ATOM 3613 N N . TYR A 1 437 ? 6.746 4.632 -22.224 1.00 82.94 437 TYR A N 1
ATOM 3614 C CA . TYR A 1 437 ? 6.073 3.873 -21.177 1.00 82.94 437 TYR A CA 1
ATOM 3615 C C . TYR A 1 437 ? 4.690 4.467 -20.920 1.00 82.94 437 TYR A C 1
ATOM 3617 O O . TYR A 1 437 ? 4.558 5.680 -20.747 1.00 82.94 437 TYR A O 1
ATOM 3625 N N . LEU A 1 438 ? 3.667 3.617 -20.876 1.00 78.06 438 LEU A N 1
ATOM 3626 C CA . LEU A 1 438 ? 2.296 4.022 -20.585 1.00 78.06 438 LEU A CA 1
ATOM 3627 C C . LEU A 1 438 ? 1.581 2.916 -19.803 1.00 78.06 438 LEU A C 1
ATOM 3629 O O . LEU A 1 438 ? 1.621 1.753 -20.184 1.00 78.06 438 LEU A O 1
ATOM 3633 N N . GLU A 1 439 ? 0.939 3.284 -18.691 1.00 73.88 439 GLU A N 1
ATOM 3634 C CA . GLU A 1 439 ? 0.041 2.404 -17.919 1.00 73.88 439 GLU A CA 1
ATOM 3635 C C . GLU A 1 439 ? 0.614 1.017 -17.545 1.00 73.88 439 GLU A C 1
ATOM 3637 O O . GLU A 1 439 ? -0.103 0.023 -17.519 1.00 73.88 439 GLU A O 1
ATOM 3642 N N . GLY A 1 440 ? 1.905 0.935 -17.203 1.00 74.81 440 GLY A N 1
ATOM 3643 C CA . GLY A 1 440 ? 2.541 -0.337 -16.820 1.00 74.81 440 GLY A CA 1
ATOM 3644 C C . GLY A 1 440 ? 3.118 -1.130 -17.994 1.00 74.81 440 GLY A C 1
ATOM 3645 O O . GLY A 1 440 ? 3.691 -2.198 -17.780 1.00 74.81 440 GLY A O 1
ATOM 3646 N N . MET A 1 441 ? 3.024 -0.601 -19.216 1.00 83.50 441 MET A N 1
ATOM 3647 C CA . MET A 1 441 ? 3.535 -1.229 -20.428 1.00 83.50 441 MET A CA 1
ATOM 3648 C C . MET A 1 441 ? 4.624 -0.393 -21.097 1.00 83.50 441 MET A C 1
ATOM 3650 O O . MET A 1 441 ? 4.598 0.839 -21.093 1.00 83.50 441 MET A O 1
ATOM 3654 N N . CYS A 1 442 ? 5.589 -1.086 -21.694 1.00 88.44 442 CYS A N 1
ATOM 3655 C CA . CYS A 1 442 ? 6.584 -0.486 -22.575 1.00 88.44 442 CYS A CA 1
ATOM 3656 C C . CYS A 1 442 ? 6.112 -0.614 -24.020 1.00 88.44 442 CYS A C 1
ATOM 3658 O O . CYS A 1 442 ? 5.765 -1.708 -24.465 1.00 88.44 442 CYS A O 1
ATOM 3660 N N . HIS A 1 443 ? 6.147 0.487 -24.757 1.00 87.81 443 HIS A N 1
ATOM 3661 C CA . HIS A 1 443 ? 5.750 0.546 -26.151 1.00 87.81 443 HIS A CA 1
ATOM 3662 C C . HIS A 1 443 ? 6.909 0.982 -27.028 1.00 87.81 443 HIS A C 1
ATOM 3664 O O . HIS A 1 443 ? 7.675 1.875 -26.658 1.00 87.81 443 HIS A O 1
ATOM 3670 N N . TRP A 1 444 ? 7.009 0.395 -28.217 1.00 89.06 444 TRP A N 1
ATOM 3671 C CA . TRP A 1 444 ? 7.895 0.915 -29.247 1.00 89.06 444 TRP A CA 1
ATOM 3672 C C . TRP A 1 444 ? 7.352 0.708 -30.653 1.00 89.06 444 TRP A C 1
ATOM 3674 O O . TRP A 1 444 ? 6.625 -0.248 -30.931 1.00 89.06 444 TRP A O 1
ATOM 3684 N N . LEU A 1 445 ? 7.724 1.610 -31.559 1.00 85.19 445 LEU A N 1
ATOM 3685 C CA . LEU A 1 445 ? 7.381 1.492 -32.971 1.00 85.19 445 LEU A CA 1
ATOM 3686 C C . LEU A 1 445 ? 8.381 0.570 -33.675 1.00 85.19 445 LEU A C 1
ATOM 3688 O O . LEU A 1 445 ? 9.538 0.921 -33.882 1.00 85.19 445 LEU A O 1
ATOM 3692 N N . GLY A 1 446 ? 7.944 -0.629 -34.027 1.00 82.19 446 GLY A N 1
ATOM 3693 C CA . GLY A 1 446 ? 8.758 -1.618 -34.710 1.00 82.19 446 GLY A CA 1
ATOM 3694 C C . GLY A 1 446 ? 9.033 -1.268 -36.170 1.00 82.19 446 GLY A C 1
ATOM 3695 O O . GLY A 1 446 ? 8.127 -0.880 -36.907 1.00 82.19 446 GLY A O 1
ATOM 3696 N N . TYR A 1 447 ? 10.265 -1.491 -36.623 1.00 73.25 447 TYR A N 1
ATOM 3697 C CA . TYR A 1 447 ? 10.559 -1.581 -38.050 1.00 73.25 447 TYR A CA 1
ATOM 3698 C C . TYR A 1 447 ? 10.227 -2.987 -38.553 1.00 73.25 447 TYR A C 1
ATOM 3700 O O . TYR A 1 447 ? 10.771 -3.976 -38.064 1.00 73.25 447 TYR A O 1
ATOM 3708 N N . ALA A 1 448 ? 9.337 -3.057 -39.539 1.00 64.00 448 ALA A N 1
ATOM 3709 C CA . ALA A 1 448 ? 9.076 -4.249 -40.333 1.00 64.00 448 ALA A CA 1
ATOM 3710 C C . ALA A 1 448 ? 9.449 -3.960 -41.795 1.00 64.00 448 ALA A C 1
ATOM 3712 O O . ALA A 1 448 ? 9.421 -2.810 -42.224 1.00 64.00 448 ALA A O 1
ATOM 3713 N N . GLU A 1 449 ? 9.768 -4.994 -42.577 1.00 58.38 449 GLU A N 1
ATOM 3714 C CA . GLU A 1 449 ? 10.113 -4.858 -44.007 1.00 58.38 449 GLU A CA 1
ATOM 3715 C C . GLU A 1 449 ? 8.953 -4.301 -44.860 1.00 58.38 449 GLU A C 1
ATOM 3717 O O . GLU A 1 449 ? 9.146 -3.823 -45.978 1.00 58.38 449 GLU A O 1
ATOM 3722 N N . SER A 1 450 ? 7.728 -4.333 -44.329 1.00 59.69 450 SER A N 1
ATOM 3723 C CA . SER A 1 450 ? 6.538 -3.758 -44.957 1.00 59.69 450 SER A CA 1
ATOM 3724 C C . SER A 1 450 ? 6.409 -2.250 -44.684 1.00 59.69 450 SER A C 1
ATOM 3726 O O . SER A 1 450 ? 6.888 -1.751 -43.673 1.00 59.69 450 SER A O 1
ATOM 3728 N N . ARG A 1 451 ? 5.655 -1.512 -45.516 1.00 60.19 451 ARG A N 1
ATOM 3729 C CA . ARG A 1 451 ? 5.313 -0.087 -45.269 1.00 60.19 451 ARG A CA 1
ATOM 3730 C C . ARG A 1 451 ? 4.497 0.158 -43.982 1.00 60.19 451 ARG A C 1
ATOM 3732 O O . ARG A 1 451 ? 4.136 1.298 -43.709 1.00 60.19 451 ARG A O 1
ATOM 3739 N N . ILE A 1 452 ? 4.158 -0.890 -43.233 1.00 68.00 452 ILE A N 1
ATOM 3740 C CA . ILE A 1 452 ? 3.402 -0.827 -41.985 1.00 68.00 452 ILE A CA 1
ATOM 3741 C C . ILE A 1 452 ? 4.394 -0.970 -40.831 1.00 68.00 452 ILE A C 1
ATOM 3743 O O . ILE A 1 452 ? 5.066 -1.993 -40.712 1.00 68.00 452 ILE A O 1
ATOM 3747 N N . GLN A 1 453 ? 4.463 0.049 -39.977 1.00 75.56 453 GLN A N 1
ATOM 3748 C CA . GLN A 1 453 ? 5.243 0.025 -38.741 1.00 75.56 453 GLN A CA 1
ATOM 3749 C C . GLN A 1 453 ? 4.333 -0.419 -37.583 1.00 75.56 453 GLN A C 1
ATOM 3751 O O . GLN A 1 453 ? 3.432 0.335 -37.205 1.00 75.56 453 GLN A O 1
ATOM 3756 N N . PRO A 1 454 ? 4.488 -1.643 -37.045 1.00 82.62 454 PRO A N 1
ATOM 3757 C CA . PRO A 1 454 ? 3.674 -2.101 -35.926 1.00 82.62 454 PRO A CA 1
ATOM 3758 C C . PRO A 1 454 ? 4.064 -1.392 -34.626 1.00 82.62 454 PRO A C 1
ATOM 3760 O O . PRO A 1 454 ? 5.243 -1.198 -34.343 1.00 82.62 454 PRO A O 1
ATOM 3763 N N . VAL A 1 455 ? 3.075 -1.068 -33.794 1.00 85.44 455 VAL A N 1
ATOM 3764 C CA . VAL A 1 455 ? 3.319 -0.681 -32.398 1.00 85.44 455 VAL A CA 1
ATOM 3765 C C . VAL A 1 455 ? 3.394 -1.955 -31.569 1.00 85.44 455 VAL A C 1
ATOM 3767 O O . VAL A 1 455 ? 2.434 -2.723 -31.515 1.00 85.44 455 VAL A O 1
ATOM 3770 N N . ILE A 1 456 ? 4.540 -2.184 -30.939 1.00 86.88 456 ILE A N 1
ATOM 3771 C CA . ILE A 1 456 ? 4.736 -3.283 -30.001 1.00 86.88 456 ILE A CA 1
ATOM 3772 C C . ILE A 1 456 ? 4.420 -2.777 -28.601 1.00 86.88 456 ILE A C 1
ATOM 3774 O O . ILE A 1 456 ? 4.837 -1.682 -28.237 1.00 86.88 456 ILE A O 1
ATOM 3778 N N . SER A 1 457 ? 3.685 -3.579 -27.836 1.00 86.94 457 SER A N 1
ATOM 3779 C CA . SER A 1 457 ? 3.305 -3.298 -26.452 1.00 86.94 457 SER A CA 1
ATOM 3780 C C . SER A 1 457 ? 3.725 -4.478 -25.589 1.00 86.94 457 SER A C 1
ATOM 3782 O O . SER A 1 457 ? 3.327 -5.610 -25.862 1.00 86.94 457 SER A O 1
ATOM 3784 N N . PHE A 1 458 ? 4.529 -4.218 -24.566 1.00 86.56 458 PHE A N 1
ATOM 3785 C CA . PHE A 1 458 ? 5.054 -5.230 -23.664 1.00 86.56 458 PHE A CA 1
ATOM 3786 C C . PHE A 1 458 ? 4.586 -4.963 -22.235 1.00 86.56 458 PHE A C 1
ATOM 3788 O O . PHE A 1 458 ? 4.927 -3.932 -21.649 1.00 86.56 458 PHE A O 1
ATOM 3795 N N . ASP A 1 459 ? 3.837 -5.911 -21.675 1.00 85.56 459 ASP A N 1
ATOM 3796 C CA . ASP A 1 459 ? 3.332 -5.842 -20.306 1.00 85.56 459 ASP A CA 1
ATOM 3797 C C . ASP A 1 459 ? 4.416 -6.262 -19.305 1.00 85.56 459 ASP A C 1
ATOM 3799 O O . ASP A 1 459 ? 4.914 -7.392 -19.318 1.00 85.56 459 ASP A O 1
ATOM 3803 N N . LEU A 1 460 ? 4.775 -5.349 -18.403 1.00 82.12 460 LEU A N 1
ATOM 3804 C CA . LEU A 1 460 ? 5.786 -5.598 -17.380 1.00 82.12 460 LEU A CA 1
ATOM 3805 C C . LEU A 1 460 ? 5.283 -6.490 -16.239 1.00 82.12 460 LEU A C 1
ATOM 3807 O O . LEU A 1 460 ? 6.102 -7.010 -15.481 1.00 82.12 460 LEU A O 1
ATOM 3811 N N . ILE A 1 461 ? 3.971 -6.674 -16.090 1.00 73.62 461 ILE A N 1
ATOM 3812 C CA . ILE A 1 461 ? 3.333 -7.417 -14.998 1.00 73.62 461 ILE A CA 1
ATOM 3813 C C . ILE A 1 461 ? 3.209 -8.908 -15.356 1.00 73.62 461 ILE A C 1
ATOM 3815 O O . ILE A 1 461 ? 3.484 -9.766 -14.508 1.00 73.62 461 ILE A O 1
ATOM 3819 N N . ILE A 1 462 ? 2.850 -9.224 -16.605 1.00 62.56 462 ILE A N 1
ATOM 3820 C CA . ILE A 1 462 ? 2.486 -10.584 -17.061 1.00 62.56 462 ILE A CA 1
ATOM 3821 C C . ILE A 1 462 ? 3.704 -11.453 -17.447 1.00 62.56 462 ILE A C 1
ATOM 3823 O O . ILE A 1 462 ? 3.589 -12.671 -17.561 1.00 62.56 462 ILE A O 1
ATOM 3827 N N . SER A 1 463 ? 4.902 -10.879 -17.579 1.00 52.94 463 SER A N 1
ATOM 3828 C CA . SER A 1 463 ? 6.078 -11.507 -18.214 1.00 52.94 463 SER A CA 1
ATOM 3829 C C . SER A 1 463 ? 6.792 -12.653 -17.456 1.00 52.94 463 SER A C 1
ATOM 3831 O O . SER A 1 463 ? 8.007 -12.802 -17.559 1.00 52.94 463 SER A O 1
ATOM 3833 N N . GLN A 1 464 ? 6.071 -13.511 -16.726 1.00 41.12 464 GLN A N 1
ATOM 3834 C CA . GLN A 1 464 ? 6.582 -14.814 -16.252 1.00 41.12 464 GLN A CA 1
ATOM 3835 C C . GLN A 1 464 ? 5.720 -16.020 -16.666 1.00 41.12 464 GLN A C 1
ATOM 3837 O O . GLN A 1 464 ? 5.959 -17.128 -16.192 1.00 41.12 464 GLN A O 1
ATOM 3842 N N . SER A 1 465 ? 4.733 -15.841 -17.547 1.00 31.02 465 SER A N 1
ATOM 3843 C CA . SER A 1 465 ? 3.912 -16.947 -18.054 1.00 31.02 465 SER A CA 1
ATOM 3844 C C . SER A 1 465 ? 3.720 -16.872 -19.568 1.00 31.02 465 SER A C 1
ATOM 3846 O O . SER A 1 465 ? 2.615 -16.593 -20.033 1.00 31.02 465 SER A O 1
ATOM 3848 N N . ILE A 1 466 ? 4.792 -17.103 -20.324 1.00 31.09 466 ILE A N 1
ATOM 3849 C CA . ILE A 1 466 ? 4.732 -17.657 -21.684 1.00 31.09 466 ILE A CA 1
ATOM 3850 C C . ILE A 1 466 ? 5.796 -18.743 -21.763 1.00 31.09 466 ILE A C 1
ATOM 3852 O O . ILE A 1 466 ? 6.922 -18.461 -21.294 1.00 31.09 466 ILE A O 1
#

Sequence (466 aa):
MANDKVLVLEGEMSLVLRQMNKTFYSNKEIFLQELINNASNALDKIQFESHTNKNILDDRVIRLVPHKANKTLSIIDTGIGMTHTDLAYNLGVGFYSTYLIADKVIVTSKHNDHDQYIWESQHGASFIVTNDINAQQPSRGTNITIFLKDNQVHKLEYLEEVTIKNLVIKYCQHISYRIYLWNENTKDDWQLINIWLHNRERDSKHVAQKLMNHIPDDFVFSILSNLPLKSLKRFGCVRRSWALLFENSHFMNLLRNSFICNHQSYYDDTYLLLNLSPLYQNHYNSSLFSISGKRFENMEKLYWPSQIQEDYIEGIGILGSSSINGIMCLYVKDLVYLWNPTINEFKVIPPSPFENAPYYIYIGIKYHGFGYDCVRDDYKVIRKVSFFVNSDDDVEPHDVFPLSCIWEMYSLRSNSWTNLQLHDCVPTTYDDNNKFYLEGMCHWLGYAESRIQPVISFDLIISQSI